Protein AF-A0A068X084-F1 (afdb_monomer_lite)

Structure (mmCIF, N/CA/C/O backbone):
data_AF-A0A068X084-F1
#
_entry.id   AF-A0A068X084-F1
#
loop_
_atom_site.group_PDB
_atom_site.id
_atom_site.type_symbol
_atom_site.label_atom_id
_atom_site.label_alt_id
_atom_site.label_comp_id
_atom_site.label_asym_id
_atom_site.label_entity_id
_atom_site.label_seq_id
_atom_site.pdbx_PDB_ins_code
_atom_site.Cartn_x
_atom_site.Cartn_y
_atom_site.Cartn_z
_atom_site.occupancy
_atom_site.B_iso_or_equiv
_atom_site.auth_seq_id
_atom_site.auth_comp_id
_atom_site.auth_asym_id
_atom_site.auth_atom_id
_atom_site.pdbx_PDB_model_num
ATOM 1 N N . MET A 1 1 ? 50.562 -2.564 -133.715 1.00 38.19 1 MET A N 1
ATOM 2 C CA . MET A 1 1 ? 49.390 -3.194 -134.364 1.00 38.19 1 MET A CA 1
ATOM 3 C C . MET A 1 1 ? 48.604 -2.072 -135.022 1.00 38.19 1 MET A C 1
ATOM 5 O O . MET A 1 1 ? 48.209 -1.183 -134.288 1.00 38.19 1 MET A O 1
ATOM 9 N N . SER A 1 2 ? 48.412 -1.941 -136.331 1.00 36.28 2 SER A N 1
ATOM 10 C CA . SER A 1 2 ? 48.725 -2.703 -137.559 1.00 36.28 2 SER A CA 1
ATOM 11 C C . SER A 1 2 ? 48.500 -1.688 -138.714 1.00 36.28 2 SER A C 1
ATOM 13 O O . SER A 1 2 ? 47.566 -0.904 -138.603 1.00 36.28 2 SER A O 1
ATOM 15 N N . CYS A 1 3 ? 49.433 -1.483 -139.664 1.00 36.81 3 CYS A N 1
ATOM 16 C CA . CYS A 1 3 ? 49.396 -2.022 -141.053 1.00 36.81 3 CYS A CA 1
ATOM 17 C C . CYS A 1 3 ? 48.093 -1.660 -141.810 1.00 36.81 3 CYS A C 1
ATOM 19 O O . CYS A 1 3 ? 47.031 -1.889 -141.255 1.00 36.81 3 CYS A O 1
ATOM 21 N N . PHE A 1 4 ? 48.006 -1.163 -143.049 1.00 33.88 4 PHE A N 1
ATOM 22 C CA . PHE A 1 4 ? 48.823 -1.099 -144.280 1.00 33.88 4 PHE A CA 1
ATOM 23 C C . PHE A 1 4 ? 48.058 -0.077 -145.187 1.00 33.88 4 PHE A C 1
ATOM 25 O O . PHE A 1 4 ? 46.835 -0.050 -145.127 1.00 33.88 4 PHE A O 1
ATOM 32 N N . ASP A 1 5 ? 48.633 0.923 -145.857 1.00 40.88 5 ASP A N 1
ATOM 33 C CA . ASP A 1 5 ? 49.470 0.925 -147.070 1.00 40.88 5 ASP A CA 1
ATOM 34 C C . ASP A 1 5 ? 48.703 0.995 -148.427 1.00 40.88 5 ASP A C 1
ATOM 36 O O . ASP A 1 5 ? 47.779 0.230 -148.687 1.00 40.88 5 ASP A O 1
ATOM 40 N N . ARG A 1 6 ? 49.245 1.865 -149.301 1.00 38.28 6 ARG A N 1
ATOM 41 C CA . ARG A 1 6 ? 49.220 1.957 -150.788 1.00 38.28 6 ARG A CA 1
ATOM 42 C C . ARG A 1 6 ? 48.109 2.659 -151.577 1.00 38.28 6 ARG A C 1
ATOM 44 O O . ARG A 1 6 ? 46.953 2.262 -151.607 1.00 38.28 6 ARG A O 1
ATOM 51 N N . GLY A 1 7 ? 48.592 3.579 -152.423 1.00 34.09 7 GLY A N 1
ATOM 52 C CA . GLY A 1 7 ? 47.943 3.997 -153.666 1.00 34.09 7 GLY A CA 1
ATOM 53 C C . GLY A 1 7 ? 48.608 5.193 -154.367 1.00 34.09 7 GLY A C 1
ATOM 54 O O . GLY A 1 7 ? 47.986 6.237 -154.491 1.00 34.09 7 GLY A O 1
ATOM 55 N N . LYS A 1 8 ? 49.862 5.060 -154.827 1.00 44.22 8 LYS A N 1
ATOM 56 C CA . LYS A 1 8 ? 50.412 5.818 -155.983 1.00 44.22 8 LYS A CA 1
ATOM 57 C C . LYS A 1 8 ? 50.422 4.852 -157.193 1.00 44.22 8 LYS A C 1
ATOM 59 O O . LYS A 1 8 ? 50.529 3.650 -156.940 1.00 44.22 8 LYS A O 1
ATOM 64 N N . PRO A 1 9 ? 50.344 5.306 -158.464 1.00 44.72 9 PRO A N 1
ATOM 65 C CA . PRO A 1 9 ? 51.535 5.809 -159.157 1.00 44.72 9 PRO A CA 1
ATOM 66 C C . PRO A 1 9 ? 51.326 7.014 -160.098 1.00 44.72 9 PRO A C 1
ATOM 68 O O . PRO A 1 9 ? 50.240 7.326 -160.567 1.00 44.72 9 PRO A O 1
ATOM 71 N N . ASN A 1 10 ? 52.473 7.649 -160.331 1.00 46.62 10 ASN A N 1
ATOM 72 C CA . ASN A 1 10 ? 52.864 8.648 -161.328 1.00 46.62 10 ASN A CA 1
ATOM 73 C C . ASN A 1 10 ? 52.519 8.201 -162.780 1.00 46.62 10 ASN A C 1
ATOM 75 O O . ASN A 1 10 ? 52.320 7.003 -162.991 1.00 46.62 10 ASN A O 1
ATOM 79 N N . PRO A 1 11 ? 52.559 9.085 -163.798 1.00 43.47 11 PRO A N 1
ATOM 80 C CA . PRO A 1 11 ? 53.865 9.364 -164.400 1.00 43.47 11 PRO A CA 1
ATOM 81 C C . PRO A 1 11 ? 54.094 10.816 -164.853 1.00 43.47 11 PRO A C 1
ATOM 83 O O . PRO A 1 11 ? 53.187 11.575 -165.180 1.00 43.47 11 PRO A O 1
ATOM 86 N N . GLN A 1 12 ? 55.383 11.138 -164.907 1.00 40.81 12 GLN A N 1
ATOM 87 C CA . GLN A 1 12 ? 55.986 12.287 -165.567 1.00 40.81 12 GLN A CA 1
ATOM 88 C C . GLN A 1 12 ? 55.594 12.355 -167.050 1.00 40.81 12 GLN A C 1
ATOM 90 O O . GLN A 1 12 ? 55.562 11.327 -167.724 1.00 40.81 12 GLN A O 1
ATOM 95 N N . ALA A 1 13 ? 55.439 13.567 -167.581 1.00 40.12 13 ALA A N 1
ATOM 96 C CA . ALA A 1 13 ? 55.644 13.832 -168.999 1.00 40.12 13 ALA A CA 1
ATOM 97 C C . ALA A 1 13 ? 56.289 15.215 -169.174 1.00 40.12 13 ALA A C 1
ATOM 99 O O . ALA A 1 13 ? 55.792 16.236 -168.710 1.00 40.12 13 ALA A O 1
ATOM 100 N N . SER A 1 14 ? 57.456 15.160 -169.797 1.00 36.75 14 SER A N 1
ATOM 101 C CA . SER A 1 14 ? 58.316 16.193 -170.363 1.00 36.75 14 SER A CA 1
ATOM 102 C C . SER A 1 14 ? 57.621 17.289 -171.187 1.00 36.75 14 SER A C 1
ATOM 104 O O . SER A 1 14 ? 56.625 17.027 -171.856 1.00 36.75 14 SER A O 1
ATOM 106 N N . ASN A 1 15 ? 58.258 18.470 -171.194 1.00 49.69 15 ASN A N 1
ATOM 107 C CA . ASN A 1 15 ? 58.098 19.623 -172.100 1.00 49.69 15 ASN A CA 1
ATOM 108 C C . ASN A 1 15 ? 57.760 19.258 -173.561 1.00 49.69 15 ASN A C 1
ATOM 110 O O . ASN A 1 15 ? 58.184 18.210 -174.056 1.00 49.69 15 ASN A O 1
ATOM 114 N N . PRO A 1 16 ? 5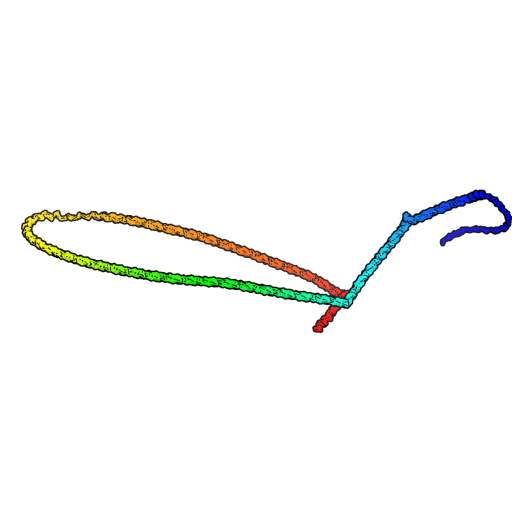7.115 20.184 -174.294 1.00 44.34 16 PRO A N 1
ATOM 115 C CA . PRO A 1 16 ? 57.911 21.017 -175.205 1.00 44.34 16 PRO A CA 1
ATOM 116 C C . PRO A 1 16 ? 57.465 22.492 -175.258 1.00 44.34 16 PRO A C 1
ATOM 118 O O . PRO A 1 16 ? 56.298 22.829 -175.085 1.00 44.34 16 PRO A O 1
ATOM 121 N N . GLU A 1 17 ? 58.420 23.380 -175.522 1.00 52.12 17 GLU A N 1
ATOM 122 C CA . GLU A 1 17 ? 58.191 24.779 -175.901 1.00 52.12 17 GLU A CA 1
ATOM 123 C C . GLU A 1 17 ? 57.446 24.882 -177.252 1.00 52.12 17 GLU A C 1
ATOM 125 O O . GLU A 1 17 ? 57.765 24.128 -178.172 1.00 52.12 17 GLU A O 1
ATOM 130 N N . CYS A 1 18 ? 56.513 25.838 -177.410 1.00 38.16 18 CYS A N 1
ATOM 131 C CA . CYS A 1 18 ? 56.180 26.485 -178.697 1.00 38.16 18 CYS A CA 1
ATOM 132 C C . CYS A 1 18 ? 55.210 27.682 -178.542 1.00 38.16 18 CYS A C 1
ATOM 134 O O . CYS A 1 18 ? 54.364 27.701 -177.654 1.00 38.16 18 CYS A O 1
ATOM 136 N N . ASN A 1 19 ? 55.360 28.672 -179.429 1.00 49.16 19 ASN A N 1
ATOM 137 C CA . ASN A 1 19 ? 54.859 30.057 -179.370 1.00 49.16 19 ASN A CA 1
ATOM 138 C C . ASN A 1 19 ? 53.414 30.319 -179.896 1.00 49.16 19 ASN A C 1
ATOM 140 O O . ASN A 1 19 ? 52.969 29.668 -180.834 1.00 49.16 19 ASN A O 1
ATOM 144 N N . ASP A 1 20 ? 52.787 31.372 -179.332 1.00 52.53 20 ASP A N 1
ATOM 145 C CA . ASP A 1 20 ? 51.865 32.431 -179.845 1.00 52.53 20 ASP A CA 1
ATOM 146 C C . ASP A 1 20 ? 50.553 32.201 -180.688 1.00 52.53 20 ASP A C 1
ATOM 148 O O . ASP A 1 20 ? 50.613 31.943 -181.886 1.00 52.53 20 ASP A O 1
ATOM 152 N N . LYS A 1 21 ? 49.398 32.608 -180.070 1.00 52.62 21 LYS A N 1
ATOM 153 C CA . LYS A 1 21 ? 48.194 33.417 -180.532 1.00 52.62 21 LYS A CA 1
ATOM 154 C C . LYS A 1 21 ? 46.826 32.803 -181.016 1.00 52.62 21 LYS A C 1
ATOM 156 O O . LYS A 1 21 ? 46.801 32.123 -182.033 1.00 52.62 21 LYS A O 1
ATOM 161 N N . LEU A 1 22 ? 45.695 33.248 -180.367 1.00 49.09 22 LEU A N 1
ATOM 162 C CA . LEU A 1 22 ? 44.283 33.631 -180.809 1.00 49.09 22 LEU A CA 1
ATOM 163 C C . LEU A 1 22 ? 43.041 33.091 -179.983 1.00 49.09 22 LEU A C 1
ATOM 165 O O . LEU A 1 22 ? 42.994 31.911 -179.668 1.00 49.09 22 LEU A O 1
ATOM 169 N N . VAL A 1 23 ? 42.001 33.928 -179.674 1.00 53.38 23 VAL A N 1
ATOM 170 C CA . VAL A 1 23 ? 40.766 33.658 -178.826 1.00 53.38 23 VAL A CA 1
ATOM 171 C C . VAL A 1 23 ? 39.452 34.333 -179.371 1.00 53.38 23 VAL A C 1
ATOM 173 O O . VAL A 1 23 ? 39.559 35.367 -180.026 1.00 53.38 23 VAL A O 1
ATOM 176 N N . LYS A 1 24 ? 38.222 33.808 -179.076 1.00 56.81 24 LYS A N 1
ATOM 177 C CA . LYS A 1 24 ? 36.842 34.320 -179.435 1.00 56.81 24 LYS A CA 1
ATOM 178 C C . LYS A 1 24 ? 35.852 34.367 -178.215 1.00 56.81 24 LYS A C 1
ATOM 180 O O . LYS A 1 24 ? 36.036 33.572 -177.303 1.00 56.81 24 LYS A O 1
ATOM 185 N N . VAL A 1 25 ? 34.812 35.241 -178.184 1.00 61.34 25 VAL A N 1
ATOM 186 C CA . VAL A 1 25 ? 33.932 35.570 -177.000 1.00 61.34 25 VAL A CA 1
ATOM 187 C C . VAL A 1 25 ? 32.396 35.360 -177.234 1.00 61.34 25 VAL A C 1
ATOM 189 O O . VAL A 1 25 ? 31.935 35.620 -178.344 1.00 61.34 25 VAL A O 1
ATOM 192 N N . PHE A 1 26 ? 31.626 34.929 -176.197 1.00 65.94 26 PHE A N 1
ATOM 193 C CA . PHE A 1 26 ? 30.153 34.620 -176.124 1.00 65.94 26 PHE A CA 1
ATOM 194 C C . PHE A 1 26 ? 29.301 35.646 -175.290 1.00 65.94 26 PHE A C 1
ATOM 196 O O . PHE A 1 26 ? 29.891 36.502 -174.634 1.00 65.94 26 PHE A O 1
ATOM 203 N N . THR A 1 27 ? 27.943 35.563 -175.268 1.00 71.06 27 THR A N 1
ATOM 204 C CA . THR A 1 27 ? 26.989 36.463 -174.532 1.00 71.06 27 THR A CA 1
ATOM 205 C C . THR A 1 27 ? 26.476 35.916 -173.168 1.00 71.06 27 THR A C 1
ATOM 207 O O . THR A 1 27 ? 26.637 34.742 -172.848 1.00 71.06 27 THR A O 1
ATOM 210 N N . TRP A 1 28 ? 25.866 36.770 -172.322 1.00 66.50 28 TRP A N 1
ATOM 211 C CA . TRP A 1 28 ? 25.578 36.503 -170.889 1.00 66.50 28 TRP A CA 1
ATOM 212 C C . TRP A 1 28 ? 24.418 35.533 -170.586 1.00 66.50 28 TRP A C 1
ATOM 214 O O . TRP A 1 28 ? 24.517 34.715 -169.673 1.00 66.50 28 TRP A O 1
ATOM 224 N N . GLU A 1 29 ? 23.305 35.603 -171.315 1.00 66.75 29 GLU A N 1
ATOM 225 C CA . GLU A 1 29 ? 22.134 34.752 -171.029 1.00 66.75 29 GLU A CA 1
ATOM 226 C C . GLU A 1 29 ? 22.408 33.279 -171.356 1.00 66.75 29 GLU A C 1
ATOM 228 O O . GLU A 1 29 ? 22.017 32.382 -170.600 1.00 66.75 29 GLU A O 1
ATOM 233 N N . GLU A 1 30 ? 23.165 33.044 -172.432 1.00 67.62 30 GLU A N 1
ATOM 234 C CA . GLU A 1 30 ? 23.674 31.724 -172.801 1.00 67.62 30 GLU A CA 1
ATOM 235 C C . GLU A 1 30 ? 24.580 31.164 -171.698 1.00 67.62 30 GLU A C 1
ATOM 237 O O . GLU A 1 30 ? 24.499 29.978 -171.382 1.00 67.62 30 GLU A O 1
ATOM 242 N N . TRP A 1 31 ? 25.359 32.020 -171.027 1.00 73.06 31 TRP A N 1
ATOM 243 C CA . TRP A 1 31 ? 26.184 31.611 -169.894 1.00 73.06 31 TRP A CA 1
ATOM 244 C C . TRP A 1 31 ? 25.344 31.163 -168.694 1.00 73.06 31 TRP A C 1
ATOM 246 O O . TRP A 1 31 ? 25.602 30.089 -168.173 1.00 73.06 31 TRP A O 1
ATOM 256 N N . VAL A 1 32 ? 24.305 31.895 -168.271 1.00 71.38 32 VAL A N 1
ATOM 257 C CA . VAL A 1 32 ? 23.533 31.535 -167.057 1.00 71.38 32 VAL A CA 1
ATOM 258 C C . VAL A 1 32 ? 22.738 30.237 -167.227 1.00 71.38 32 VAL A C 1
ATOM 260 O O . VAL A 1 32 ? 22.692 29.415 -166.307 1.00 71.38 32 VAL A O 1
ATOM 263 N N . GLN A 1 33 ? 22.118 30.011 -168.388 1.00 71.88 33 GLN A N 1
ATOM 264 C CA . GLN A 1 33 ? 21.393 28.758 -168.626 1.00 71.88 33 GLN A CA 1
ATOM 265 C C . GLN A 1 33 ? 22.339 27.564 -168.749 1.00 71.88 33 GLN A C 1
ATOM 267 O O . GLN A 1 33 ? 22.049 26.496 -168.201 1.00 71.88 33 GLN A O 1
ATOM 272 N N . LEU A 1 34 ? 23.475 27.748 -169.429 1.00 68.38 34 LEU A N 1
ATOM 273 C CA . LEU A 1 34 ? 24.514 26.730 -169.496 1.00 68.38 34 LEU A CA 1
ATOM 274 C C . LEU A 1 34 ? 25.073 26.457 -168.094 1.00 68.38 34 LEU A C 1
ATOM 276 O O . LEU A 1 34 ? 25.169 25.300 -167.710 1.00 68.38 34 LEU A O 1
ATOM 280 N N . ASN A 1 35 ? 25.317 27.494 -167.291 1.00 73.06 35 ASN A N 1
ATOM 281 C CA . ASN A 1 35 ? 25.820 27.392 -165.923 1.00 73.06 35 ASN A CA 1
ATOM 282 C C . ASN A 1 35 ? 24.842 26.614 -165.030 1.00 73.06 35 ASN A C 1
ATOM 284 O O . ASN A 1 35 ? 25.222 25.650 -164.376 1.00 73.06 35 ASN A O 1
ATOM 288 N N . ASN A 1 36 ? 23.547 26.929 -165.070 1.00 72.31 36 ASN A N 1
ATOM 289 C CA . ASN A 1 36 ? 22.556 26.211 -164.264 1.00 72.31 36 ASN A CA 1
ATOM 290 C C . ASN A 1 36 ? 22.334 24.758 -164.724 1.00 72.31 36 ASN A C 1
ATOM 292 O O . ASN A 1 36 ? 22.041 23.901 -163.892 1.00 72.31 36 ASN A O 1
ATOM 296 N N . ARG A 1 37 ? 22.493 24.447 -166.020 1.00 71.31 37 ARG A N 1
ATOM 297 C CA . ARG A 1 37 ? 22.450 23.059 -166.522 1.00 71.31 37 ARG A CA 1
ATOM 298 C C . ARG A 1 37 ? 23.722 22.278 -166.200 1.00 71.31 37 ARG A C 1
ATOM 300 O O . ARG A 1 37 ? 23.614 21.120 -165.811 1.00 71.31 37 ARG A O 1
ATOM 307 N N . ILE A 1 38 ? 24.891 22.907 -166.318 1.00 72.38 38 ILE A N 1
ATOM 308 C CA . ILE A 1 38 ? 26.182 22.332 -165.918 1.00 72.38 38 ILE A CA 1
ATOM 309 C C . ILE A 1 38 ? 26.160 22.015 -164.413 1.00 72.38 38 ILE A C 1
ATOM 311 O O . 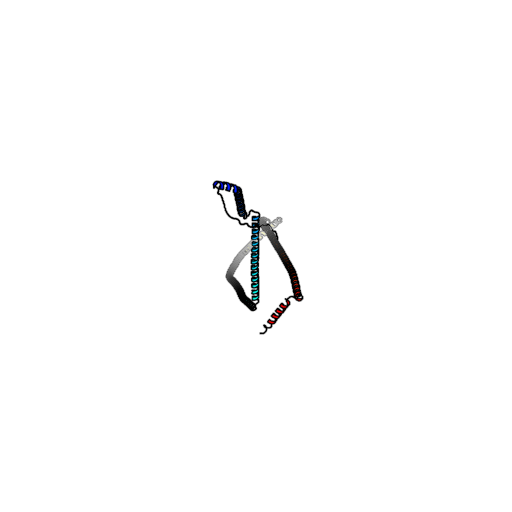ILE A 1 38 ? 26.571 20.928 -164.014 1.00 72.38 38 ILE A O 1
ATOM 315 N N . HIS A 1 39 ? 25.592 22.902 -163.588 1.00 74.50 39 HIS A N 1
ATOM 316 C CA . HIS A 1 39 ? 25.628 22.794 -162.124 1.00 74.50 39 HIS A CA 1
ATOM 317 C C . HIS A 1 39 ? 24.357 22.205 -161.471 1.00 74.50 39 HIS A C 1
ATOM 319 O O . HIS A 1 39 ? 24.239 22.192 -160.245 1.00 74.50 39 HIS A O 1
ATOM 325 N N . ALA A 1 40 ? 23.403 21.651 -162.232 1.00 70.69 40 ALA A N 1
ATOM 326 C CA . ALA A 1 40 ? 22.166 21.080 -161.670 1.00 70.69 40 ALA A CA 1
ATOM 327 C C . ALA A 1 40 ? 22.420 19.918 -160.681 1.00 70.69 40 ALA A C 1
ATOM 329 O O . ALA A 1 40 ? 21.765 19.821 -159.638 1.00 70.69 40 ALA A O 1
ATOM 330 N N . SER A 1 41 ? 23.409 19.067 -160.985 1.00 75.19 41 SER A N 1
ATOM 331 C CA . SER A 1 41 ? 23.887 17.995 -160.097 1.00 75.19 41 SER A CA 1
ATOM 332 C C . SER A 1 41 ? 24.381 18.556 -158.759 1.00 75.19 41 SER A C 1
ATOM 334 O O . SER A 1 41 ? 23.968 18.097 -157.691 1.00 75.19 41 SER A O 1
ATOM 336 N N . GLU A 1 42 ? 25.193 19.613 -158.807 1.00 75.75 42 GLU A N 1
ATOM 337 C CA . GLU A 1 42 ? 25.807 20.228 -157.629 1.00 75.75 42 GLU A CA 1
ATOM 338 C C . GLU A 1 42 ? 24.765 20.880 -156.711 1.00 75.75 42 GLU A C 1
ATOM 340 O O . GLU A 1 42 ? 24.835 20.722 -155.491 1.00 75.75 42 GLU A O 1
ATOM 345 N N . ILE A 1 43 ? 23.736 21.517 -157.278 1.00 78.31 43 ILE A N 1
ATOM 346 C CA . ILE A 1 43 ? 22.623 22.096 -156.508 1.00 78.31 43 ILE A CA 1
ATOM 347 C C . ILE A 1 43 ? 21.832 21.002 -155.771 1.00 78.31 43 ILE A C 1
ATOM 349 O O . ILE A 1 43 ? 21.440 21.182 -154.614 1.00 78.31 43 ILE A O 1
ATOM 353 N N . SER A 1 44 ? 21.601 19.851 -156.412 1.00 75.38 44 SER A N 1
ATOM 354 C CA . SER A 1 44 ? 20.893 18.726 -155.785 1.00 75.38 44 SER A CA 1
ATOM 355 C C . SER A 1 44 ? 21.704 18.083 -154.649 1.00 75.38 44 SER A C 1
ATOM 357 O O . SER A 1 44 ? 21.159 17.809 -153.577 1.00 75.38 44 SER A O 1
ATOM 359 N N . ALA A 1 45 ? 23.022 17.941 -154.832 1.00 79.56 45 ALA A N 1
ATOM 360 C CA . ALA A 1 45 ? 23.938 17.448 -153.809 1.00 79.56 45 ALA A CA 1
ATOM 361 C C . ALA A 1 45 ? 24.035 18.410 -152.611 1.00 79.56 45 ALA A C 1
ATOM 363 O O . ALA A 1 45 ? 24.074 17.960 -151.465 1.00 79.56 45 ALA A O 1
ATOM 364 N N . ALA A 1 46 ? 24.016 19.725 -152.854 1.00 82.62 46 ALA A N 1
ATOM 365 C CA . ALA A 1 46 ? 24.005 20.738 -151.801 1.00 82.62 46 ALA A CA 1
ATOM 366 C C . ALA A 1 46 ? 22.738 20.659 -150.930 1.00 82.62 46 ALA A C 1
ATOM 368 O O . ALA A 1 46 ? 22.838 20.718 -149.706 1.00 82.62 46 ALA A O 1
ATOM 369 N N . LYS A 1 47 ? 21.557 20.444 -151.529 1.00 81.31 47 LYS A N 1
ATOM 370 C CA . LYS A 1 47 ? 20.310 20.237 -150.768 1.00 81.31 47 LYS A CA 1
ATOM 371 C C . LYS A 1 47 ? 20.357 18.979 -149.900 1.00 81.31 47 LYS A C 1
ATOM 373 O O . LYS A 1 47 ? 19.995 19.043 -148.731 1.00 81.31 47 LYS A O 1
ATOM 378 N N . LEU A 1 48 ? 20.856 17.861 -150.435 1.00 82.56 48 LEU A N 1
ATOM 379 C CA . LEU A 1 48 ? 20.980 16.622 -149.661 1.00 82.56 48 LEU A CA 1
ATOM 380 C C . LEU A 1 48 ? 21.934 16.788 -148.465 1.00 82.56 48 LEU A C 1
ATOM 382 O O . LEU A 1 48 ? 21.632 16.290 -147.384 1.00 82.56 48 LEU A O 1
ATOM 386 N N . ARG A 1 49 ? 23.045 17.523 -148.639 1.00 82.31 49 ARG A N 1
ATOM 387 C CA . ARG A 1 49 ? 23.974 17.856 -147.543 1.00 82.31 49 ARG A CA 1
ATOM 388 C C . ARG A 1 49 ? 23.293 18.676 -146.447 1.00 82.31 49 ARG A C 1
ATOM 390 O O . ARG A 1 49 ? 23.380 18.308 -145.278 1.00 82.31 49 ARG A O 1
ATOM 397 N N . MET A 1 50 ? 22.555 19.718 -146.829 1.00 84.19 50 MET A N 1
ATOM 398 C CA . MET A 1 50 ? 21.781 20.536 -145.887 1.00 84.19 50 MET A CA 1
ATOM 399 C C . MET A 1 50 ? 20.760 19.701 -145.103 1.00 84.19 50 MET A C 1
ATOM 401 O O . MET A 1 50 ? 20.656 19.844 -143.886 1.00 84.19 50 MET A O 1
ATOM 405 N N . ASP A 1 51 ? 20.066 18.766 -145.758 1.00 83.12 51 ASP A N 1
ATOM 406 C CA . ASP A 1 51 ? 19.123 17.866 -145.085 1.00 83.12 51 ASP A CA 1
ATOM 407 C C . ASP A 1 51 ? 19.822 16.877 -144.137 1.00 83.12 51 ASP A C 1
ATOM 409 O O . ASP A 1 51 ? 19.304 16.587 -143.053 1.00 83.12 51 ASP A O 1
ATOM 413 N N . THR A 1 52 ? 20.998 16.352 -144.502 1.00 84.56 52 THR A N 1
ATOM 414 C CA . THR A 1 52 ? 21.780 15.481 -143.609 1.00 84.56 52 THR A CA 1
ATOM 415 C C . THR A 1 52 ? 22.290 16.231 -142.384 1.00 84.56 52 THR A C 1
ATOM 417 O O . THR A 1 52 ? 22.122 15.741 -141.269 1.00 84.56 52 THR A O 1
ATOM 420 N N . GLU A 1 53 ? 22.814 17.445 -142.564 1.00 86.88 53 GLU A N 1
ATOM 421 C CA . GLU A 1 53 ? 23.280 18.299 -141.469 1.00 86.88 53 GLU A CA 1
ATOM 422 C C . GLU A 1 53 ? 22.119 18.700 -140.552 1.00 86.88 53 GLU A C 1
ATOM 424 O O . GLU A 1 53 ? 22.234 18.638 -139.328 1.00 86.88 53 GLU A O 1
ATOM 429 N N . ALA A 1 54 ? 20.953 19.034 -141.114 1.00 85.94 54 ALA A N 1
ATOM 430 C CA . ALA A 1 54 ? 19.751 19.311 -140.334 1.00 85.94 54 ALA A CA 1
ATOM 431 C C . ALA A 1 54 ? 19.323 18.096 -139.488 1.00 85.94 54 ALA A C 1
ATOM 433 O O . ALA A 1 54 ? 18.993 18.251 -138.309 1.00 85.94 54 ALA A O 1
ATOM 434 N N . ARG A 1 55 ? 19.374 16.876 -140.044 1.00 86.25 55 ARG A N 1
ATOM 435 C CA . ARG A 1 55 ? 19.063 15.636 -139.307 1.00 86.25 55 ARG A CA 1
ATOM 436 C C . ARG A 1 55 ? 20.074 15.341 -138.202 1.00 86.25 55 ARG A C 1
ATOM 438 O O . ARG A 1 55 ? 19.664 14.955 -137.107 1.00 86.25 55 ARG A O 1
ATOM 445 N N . GLU A 1 56 ? 21.367 15.525 -138.454 1.00 86.88 56 GLU A N 1
ATOM 446 C CA . GLU A 1 56 ? 22.410 15.357 -137.434 1.00 86.88 56 GLU A CA 1
ATOM 447 C C . GLU A 1 56 ? 22.270 16.385 -136.311 1.00 86.88 56 GLU A C 1
ATOM 449 O O . GLU A 1 56 ? 22.319 16.019 -135.138 1.00 86.88 56 GLU A O 1
ATOM 454 N N . ASN A 1 57 ? 21.971 17.640 -136.646 1.00 88.75 57 ASN A N 1
ATOM 455 C CA . ASN A 1 57 ? 21.698 18.688 -135.666 1.00 88.75 57 ASN A CA 1
ATOM 456 C C . ASN A 1 57 ? 20.487 18.350 -134.786 1.00 88.75 57 ASN A C 1
ATOM 458 O O . ASN A 1 57 ? 20.548 18.506 -133.566 1.00 88.75 57 ASN A O 1
ATOM 462 N N . VAL A 1 58 ? 19.398 17.837 -135.368 1.00 87.94 58 VAL A N 1
ATOM 463 C CA . VAL A 1 58 ? 18.228 17.377 -134.598 1.00 87.94 58 VAL A CA 1
ATOM 464 C C . VAL A 1 58 ? 18.576 16.168 -133.724 1.00 87.94 58 VAL A C 1
ATOM 466 O O . VAL A 1 58 ? 18.153 16.117 -132.567 1.00 87.94 58 VAL A O 1
ATOM 469 N N . ARG A 1 59 ? 19.374 15.214 -134.223 1.00 88.00 59 ARG A N 1
ATOM 470 C CA . ARG A 1 59 ? 19.849 14.062 -133.438 1.00 88.00 59 ARG A CA 1
ATOM 471 C C . ARG A 1 59 ? 20.716 14.505 -132.257 1.00 88.00 59 ARG A C 1
ATOM 473 O O . ARG A 1 59 ? 20.488 14.019 -131.153 1.00 88.00 59 ARG A O 1
ATOM 480 N N . ASN A 1 60 ? 21.651 15.431 -132.463 1.00 88.38 60 ASN A N 1
ATOM 481 C CA . ASN A 1 60 ? 22.532 15.949 -131.413 1.00 88.38 60 ASN A CA 1
ATOM 482 C C . ASN A 1 60 ? 21.738 16.712 -130.349 1.00 88.38 60 ASN A C 1
ATOM 484 O O . ASN A 1 60 ? 21.872 16.409 -129.166 1.00 88.38 60 ASN A O 1
ATOM 488 N N . ARG A 1 61 ? 20.817 17.595 -130.762 1.00 87.00 61 ARG A N 1
ATOM 489 C CA . ARG A 1 61 ? 19.889 18.270 -129.837 1.00 87.00 61 ARG A CA 1
ATOM 490 C C . ARG A 1 61 ? 19.062 17.266 -129.041 1.00 87.00 61 ARG A C 1
ATOM 492 O O . ARG A 1 61 ? 18.921 17.394 -127.832 1.00 87.00 61 ARG A O 1
ATOM 499 N N . SER A 1 62 ? 18.548 16.231 -129.706 1.00 85.56 62 SER A N 1
ATOM 500 C CA . SER A 1 62 ? 17.785 15.176 -129.035 1.00 85.56 62 SER A CA 1
ATOM 501 C C . SER A 1 62 ? 18.651 14.406 -128.036 1.00 85.56 62 SER A C 1
ATOM 503 O O . SER A 1 62 ? 18.162 14.079 -126.958 1.00 85.56 62 SER A O 1
ATOM 505 N N . PHE A 1 63 ? 19.920 14.128 -128.364 1.00 86.69 63 PHE A N 1
ATOM 506 C CA . PHE A 1 63 ? 20.890 13.473 -127.481 1.00 86.69 63 PHE A CA 1
ATOM 507 C C . PHE A 1 63 ? 21.211 14.287 -126.235 1.00 86.69 63 PHE A C 1
ATOM 509 O O . PHE A 1 63 ? 21.146 13.750 -125.133 1.00 86.69 63 PHE A O 1
ATOM 516 N N . GLU A 1 64 ? 21.490 15.576 -126.390 1.00 85.19 64 GLU A N 1
ATOM 517 C CA . GLU A 1 64 ? 21.735 16.477 -125.263 1.00 85.19 64 GLU A CA 1
ATOM 518 C C . GLU A 1 64 ? 20.530 16.547 -124.326 1.00 85.19 64 GLU A C 1
ATOM 520 O O . GLU A 1 64 ? 20.698 16.451 -123.114 1.00 85.19 64 GLU A O 1
ATOM 525 N N . ILE A 1 65 ? 19.314 16.604 -124.882 1.00 84.00 65 ILE A N 1
ATOM 526 C CA . ILE A 1 65 ? 18.084 16.614 -124.085 1.00 84.00 65 ILE A CA 1
ATOM 527 C C . ILE A 1 65 ? 17.946 15.321 -123.266 1.00 84.00 65 ILE A C 1
ATOM 529 O O . ILE A 1 65 ? 17.646 15.403 -122.077 1.00 84.00 65 ILE A O 1
ATOM 533 N N . HIS A 1 66 ? 18.160 14.133 -123.855 1.00 80.94 66 HIS A N 1
ATOM 534 C CA . HIS A 1 66 ? 17.893 12.864 -123.156 1.00 80.94 66 HIS A CA 1
ATOM 535 C C . HIS A 1 66 ? 19.073 12.277 -122.369 1.00 80.94 66 HIS A C 1
ATOM 537 O O . HIS A 1 66 ? 18.862 11.371 -121.560 1.00 80.94 66 HIS A O 1
ATOM 543 N N . LYS A 1 67 ? 20.309 12.753 -122.567 1.00 80.94 67 LYS A N 1
ATOM 544 C CA . LYS A 1 67 ? 21.509 12.254 -121.864 1.00 80.94 67 LYS A CA 1
ATOM 545 C C . LYS A 1 67 ? 21.389 12.364 -120.341 1.00 80.94 67 LYS A C 1
ATOM 547 O O . LYS A 1 67 ? 21.897 11.495 -119.622 1.00 80.94 67 LYS A O 1
ATOM 552 N N . ASP A 1 68 ? 20.691 13.396 -119.880 1.00 77.56 68 ASP A N 1
ATOM 553 C CA . ASP A 1 68 ? 20.496 13.696 -118.461 1.00 77.56 68 ASP A CA 1
ATOM 554 C C . ASP A 1 68 ? 19.114 13.258 -117.947 1.00 77.56 68 ASP A C 1
ATOM 556 O O . ASP A 1 68 ? 18.771 13.470 -116.783 1.00 77.56 68 ASP A O 1
ATOM 560 N N . TRP A 1 69 ? 18.318 12.575 -118.778 1.00 83.25 69 TRP A N 1
ATOM 561 C CA . TRP A 1 69 ? 17.050 12.005 -118.337 1.00 83.25 69 TRP A CA 1
ATOM 562 C C . TRP A 1 69 ? 17.279 10.816 -117.410 1.00 83.25 69 TRP A C 1
ATOM 564 O O . TRP A 1 69 ? 17.782 9.755 -117.794 1.00 83.25 69 TRP A O 1
ATOM 574 N N . THR A 1 70 ? 16.808 10.971 -116.180 1.00 77.06 70 THR A N 1
ATOM 575 C CA . THR A 1 70 ? 16.867 9.963 -115.117 1.00 77.06 70 THR A CA 1
ATOM 576 C C . THR A 1 70 ? 15.987 8.743 -115.390 1.00 77.06 70 THR A C 1
ATOM 578 O O . THR A 1 70 ? 16.290 7.662 -114.891 1.00 77.06 70 THR A O 1
ATOM 581 N N . ASN A 1 71 ? 14.961 8.883 -116.237 1.00 81.88 71 ASN A N 1
ATOM 582 C CA . ASN A 1 71 ? 14.031 7.810 -116.613 1.00 81.88 71 ASN A CA 1
ATOM 583 C C . ASN A 1 71 ? 14.564 6.877 -117.721 1.00 81.88 71 ASN A C 1
ATOM 585 O O . ASN A 1 71 ? 13.859 5.971 -118.159 1.00 81.88 71 ASN A O 1
ATOM 589 N N . THR A 1 72 ? 15.802 7.071 -118.183 1.00 82.62 72 THR A N 1
ATOM 590 C CA . THR A 1 72 ? 16.483 6.138 -119.095 1.00 82.62 72 THR A CA 1
ATOM 591 C C . THR A 1 72 ? 17.224 5.051 -118.310 1.00 82.62 72 THR A C 1
ATOM 593 O O . THR A 1 72 ? 17.604 5.252 -117.158 1.00 82.62 72 THR A O 1
ATOM 596 N N . ILE A 1 73 ? 17.503 3.896 -118.928 1.00 83.44 73 ILE A N 1
ATOM 597 C CA . ILE A 1 73 ? 18.258 2.800 -118.281 1.00 83.44 73 ILE A CA 1
ATOM 598 C C . ILE A 1 73 ? 19.635 3.287 -117.784 1.00 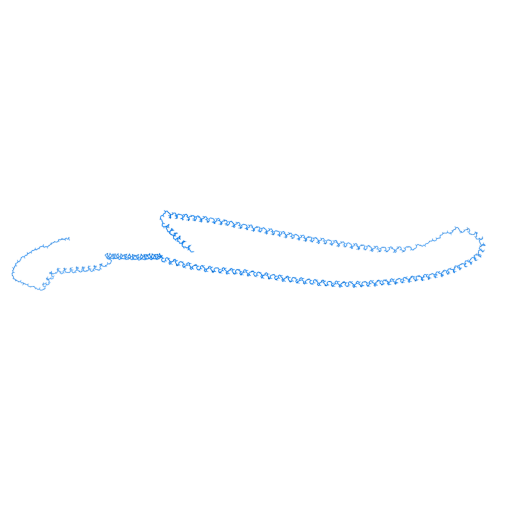83.44 73 ILE A C 1
ATOM 600 O O . ILE A 1 73 ? 20.078 2.920 -116.693 1.00 83.44 73 ILE A O 1
ATOM 604 N N . LEU A 1 74 ? 20.300 4.154 -118.558 1.00 85.12 74 LEU A N 1
ATOM 605 C CA . LEU A 1 74 ? 21.584 4.754 -118.186 1.00 85.12 74 LEU A CA 1
ATOM 606 C C . LEU A 1 74 ? 21.440 5.754 -117.030 1.00 85.12 74 LEU A C 1
ATOM 608 O O . LEU A 1 74 ? 22.245 5.711 -116.098 1.00 85.12 74 LEU A O 1
ATOM 612 N N . GLY A 1 75 ? 20.410 6.607 -117.053 1.00 86.19 75 GLY A N 1
ATOM 613 C CA . GLY A 1 75 ? 20.102 7.543 -115.968 1.00 86.19 75 GLY A CA 1
ATOM 614 C C . GLY A 1 75 ? 19.795 6.830 -114.649 1.00 86.19 75 GLY A C 1
ATOM 615 O O . GLY A 1 75 ? 20.386 7.153 -113.619 1.00 86.19 75 GLY A O 1
ATOM 616 N N . ALA A 1 76 ? 18.972 5.779 -114.690 1.00 86.06 76 ALA A N 1
ATOM 617 C CA . ALA A 1 76 ? 18.657 4.950 -113.529 1.00 86.06 76 ALA A CA 1
ATOM 618 C C . ALA A 1 76 ? 19.900 4.244 -112.959 1.00 86.06 76 ALA A C 1
ATOM 620 O O . ALA A 1 76 ? 20.059 4.158 -111.741 1.00 86.06 76 ALA A O 1
ATOM 621 N N . ARG A 1 77 ? 20.817 3.766 -113.815 1.00 87.56 77 ARG A N 1
ATOM 622 C CA . ARG A 1 77 ? 22.088 3.169 -113.368 1.00 87.56 77 ARG A CA 1
ATOM 623 C C . ARG A 1 77 ? 23.008 4.202 -112.713 1.00 87.56 77 ARG A C 1
ATOM 625 O O . ARG A 1 77 ? 23.566 3.899 -111.663 1.00 87.56 77 ARG A O 1
ATOM 632 N N . LYS A 1 78 ? 23.144 5.403 -113.292 1.00 88.06 78 LYS A N 1
ATOM 633 C CA . LYS A 1 78 ? 23.912 6.509 -112.688 1.00 88.06 78 LYS A CA 1
ATOM 634 C C . LYS A 1 78 ? 23.340 6.902 -111.325 1.00 88.06 78 LYS A C 1
ATOM 636 O O . LYS A 1 78 ? 24.098 6.997 -110.367 1.00 88.06 78 LYS A O 1
ATOM 641 N N . LYS A 1 79 ? 22.013 7.037 -111.220 1.00 88.25 79 LYS A N 1
ATOM 642 C CA . LYS A 1 79 ? 21.322 7.335 -109.957 1.00 88.25 79 LYS A CA 1
ATOM 643 C C . LYS A 1 79 ? 21.582 6.259 -108.897 1.00 88.25 79 LYS A C 1
ATOM 645 O O . LYS A 1 79 ? 22.004 6.596 -107.802 1.00 88.25 79 LYS A O 1
ATOM 650 N N . LYS A 1 80 ? 21.449 4.971 -109.241 1.00 89.31 80 LYS A N 1
ATOM 651 C CA . LYS A 1 80 ? 21.756 3.857 -108.320 1.00 89.31 80 LYS A CA 1
ATOM 652 C C . LYS A 1 80 ? 23.217 3.829 -107.862 1.00 89.31 80 LYS A C 1
ATOM 654 O O . LYS A 1 80 ? 23.483 3.440 -106.730 1.00 89.31 80 LYS A O 1
ATOM 659 N N . LEU A 1 81 ? 24.166 4.186 -108.733 1.00 91.19 81 LEU A N 1
ATOM 660 C CA . LEU A 1 81 ? 25.580 4.287 -108.353 1.00 91.19 81 LEU A CA 1
ATOM 661 C C . LEU A 1 81 ? 25.805 5.450 -107.386 1.00 91.19 81 LEU A C 1
ATOM 663 O O . LEU A 1 81 ? 26.415 5.236 -106.346 1.00 91.19 81 LEU A O 1
ATOM 667 N N . HIS A 1 82 ? 25.235 6.621 -107.672 1.00 89.69 82 HIS A N 1
ATOM 668 C CA . HIS A 1 82 ? 25.315 7.782 -106.788 1.00 89.69 82 HIS A CA 1
ATOM 669 C C . HIS A 1 82 ? 24.680 7.507 -105.417 1.00 89.69 82 HIS A C 1
ATOM 671 O O . HIS A 1 82 ? 25.309 7.733 -104.394 1.00 89.69 82 HIS A O 1
ATOM 677 N N . GLU A 1 83 ? 23.475 6.931 -105.379 1.00 92.06 83 GLU A N 1
ATOM 678 C CA . GLU A 1 83 ? 22.801 6.535 -104.132 1.00 92.06 83 GLU A CA 1
ATOM 679 C C . GLU A 1 83 ? 23.617 5.500 -103.345 1.00 92.06 83 GLU A C 1
ATOM 681 O O . GLU A 1 83 ? 23.657 5.534 -102.116 1.00 92.06 83 GLU A O 1
ATOM 686 N N . ARG A 1 84 ? 24.293 4.572 -104.039 1.00 92.69 84 ARG A N 1
ATOM 687 C CA . ARG A 1 84 ? 25.191 3.606 -103.397 1.00 92.69 84 ARG A CA 1
ATOM 688 C C . ARG A 1 84 ? 26.427 4.290 -102.818 1.00 92.69 84 ARG A C 1
ATOM 690 O O . ARG A 1 84 ? 26.813 3.943 -101.709 1.00 92.69 84 ARG A O 1
ATOM 697 N N . GLU A 1 85 ? 27.039 5.221 -103.540 1.00 94.25 85 GLU A N 1
ATOM 698 C CA . GLU A 1 85 ? 28.182 6.002 -103.055 1.00 94.25 85 GLU A CA 1
ATOM 699 C C . GLU A 1 85 ? 27.798 6.873 -101.857 1.00 94.25 85 GLU A C 1
ATOM 701 O O . GLU A 1 85 ? 28.512 6.879 -100.860 1.00 94.25 85 GLU A O 1
ATOM 706 N N . GLU A 1 86 ? 26.651 7.552 -101.904 1.00 93.44 86 GLU A N 1
ATOM 707 C CA . GLU A 1 86 ? 26.125 8.321 -100.773 1.00 93.44 86 GLU A CA 1
ATOM 708 C C . GLU A 1 86 ? 25.835 7.435 -99.564 1.00 93.44 86 GLU A C 1
ATOM 710 O O . GLU A 1 86 ? 26.142 7.819 -98.438 1.00 93.44 86 GLU A O 1
ATOM 715 N N . ARG A 1 87 ? 25.275 6.238 -99.777 1.00 93.31 87 ARG A N 1
ATOM 716 C CA . ARG A 1 87 ? 25.049 5.281 -98.691 1.00 93.31 87 ARG A CA 1
ATOM 717 C C . ARG A 1 87 ? 26.366 4.815 -98.075 1.00 93.31 87 ARG A C 1
ATOM 719 O O . ARG A 1 87 ? 26.474 4.809 -96.859 1.00 93.31 87 ARG A O 1
ATOM 726 N N . LEU A 1 88 ? 27.363 4.473 -98.893 1.00 93.81 88 LEU A N 1
ATOM 727 C CA . LEU A 1 88 ? 28.679 4.056 -98.400 1.00 93.81 88 LEU A CA 1
ATOM 728 C C . LEU A 1 88 ? 29.382 5.178 -97.627 1.00 93.81 88 LEU A C 1
ATOM 730 O O . LEU A 1 88 ? 29.919 4.915 -96.559 1.00 93.81 88 LEU A O 1
ATOM 734 N N . LYS A 1 89 ? 29.315 6.427 -98.105 1.00 93.75 89 LYS A N 1
ATOM 735 C CA . LYS A 1 89 ? 29.856 7.588 -97.379 1.00 93.75 89 LYS A CA 1
ATOM 736 C C . LYS A 1 89 ? 29.182 7.774 -96.020 1.00 93.75 89 LYS A C 1
ATOM 738 O O . LYS A 1 89 ? 29.877 7.947 -95.029 1.00 93.75 89 LYS A O 1
ATOM 743 N N . LYS A 1 90 ? 27.850 7.669 -95.956 1.00 93.69 90 LYS A N 1
ATOM 744 C CA . LYS A 1 90 ? 27.106 7.741 -94.687 1.00 93.69 90 LYS A CA 1
ATOM 745 C C . LYS A 1 90 ? 27.471 6.598 -93.738 1.00 93.69 90 LYS A C 1
ATOM 747 O O . LYS A 1 90 ? 27.713 6.845 -92.565 1.00 93.69 90 LYS A O 1
ATOM 752 N N . GLU A 1 91 ? 27.570 5.368 -94.243 1.00 93.19 91 GLU A N 1
ATOM 753 C CA . GLU A 1 91 ? 27.998 4.208 -93.446 1.00 93.19 91 GLU A CA 1
ATOM 754 C C . GLU A 1 91 ? 29.431 4.384 -92.901 1.00 93.19 91 GLU A C 1
ATOM 756 O O . GLU A 1 91 ? 29.717 3.989 -91.771 1.00 93.19 91 GLU A O 1
ATOM 761 N N . GLU A 1 92 ? 30.342 4.982 -93.672 1.00 94.31 92 GLU A N 1
ATOM 762 C CA . GLU A 1 92 ? 31.703 5.300 -93.217 1.00 94.31 92 GLU A CA 1
ATOM 763 C C . GLU A 1 92 ? 31.721 6.428 -92.176 1.00 94.31 92 GLU A C 1
ATOM 765 O O . GLU A 1 92 ? 32.401 6.300 -91.158 1.00 94.31 92 GLU A O 1
ATOM 770 N N . GLU A 1 93 ? 30.946 7.497 -92.375 1.00 94.12 93 GLU A N 1
ATOM 771 C CA . GLU A 1 93 ? 30.789 8.588 -91.404 1.00 94.12 93 GLU A CA 1
ATOM 772 C C . GLU A 1 93 ? 30.220 8.087 -90.068 1.00 94.12 93 GLU A C 1
ATOM 774 O O . GLU A 1 93 ? 30.726 8.455 -89.006 1.00 94.12 93 GLU A O 1
ATOM 779 N N . GLU A 1 94 ? 29.223 7.197 -90.104 1.00 92.88 94 GLU A N 1
ATOM 780 C CA . GLU A 1 94 ? 28.656 6.556 -88.913 1.00 92.88 94 GLU A CA 1
ATOM 781 C C . GLU A 1 94 ? 29.693 5.692 -88.185 1.00 92.88 94 GLU A C 1
ATOM 783 O O . GLU A 1 94 ? 29.820 5.783 -86.963 1.00 92.88 94 GLU A O 1
ATOM 788 N N . ARG A 1 95 ? 30.492 4.898 -88.913 1.00 94.69 95 ARG A N 1
ATOM 789 C CA . ARG A 1 95 ? 31.580 4.108 -88.305 1.00 94.69 95 ARG A CA 1
ATOM 790 C C . ARG A 1 95 ? 32.622 4.998 -87.637 1.00 94.69 95 ARG A C 1
ATOM 792 O O . ARG A 1 95 ? 33.004 4.733 -86.501 1.00 94.69 95 ARG A O 1
ATOM 799 N N . VAL A 1 96 ? 33.032 6.078 -88.301 1.00 95.44 96 VAL A N 1
ATOM 800 C CA . VAL A 1 96 ? 33.983 7.045 -87.735 1.00 95.44 96 VAL A CA 1
ATOM 801 C C . VAL A 1 96 ? 33.400 7.727 -86.493 1.00 95.44 96 VAL A C 1
ATOM 803 O O . VAL A 1 96 ? 34.116 7.920 -85.511 1.00 95.44 96 VAL A O 1
ATOM 806 N N . ALA A 1 97 ? 32.107 8.066 -86.490 1.00 94.56 97 ALA A N 1
ATOM 807 C CA . ALA A 1 97 ? 31.444 8.639 -85.321 1.00 94.56 97 ALA A CA 1
ATOM 808 C C . ALA A 1 97 ? 31.451 7.671 -84.126 1.00 94.56 97 ALA A C 1
ATOM 810 O O . ALA A 1 97 ? 31.816 8.078 -83.020 1.00 94.56 97 ALA A O 1
ATOM 811 N N . VAL A 1 98 ? 31.138 6.390 -84.355 1.00 95.06 98 VAL A N 1
ATOM 812 C CA . VAL A 1 98 ? 31.187 5.341 -83.321 1.00 95.06 98 VAL A CA 1
ATOM 813 C C . VAL A 1 98 ? 32.606 5.166 -82.776 1.00 95.06 98 VAL A C 1
ATOM 815 O O . VAL A 1 98 ? 32.792 5.135 -81.559 1.00 95.06 98 VAL A O 1
ATOM 818 N N . ASP A 1 99 ? 33.620 5.129 -83.643 1.00 95.75 99 ASP A N 1
ATOM 819 C CA . ASP A 1 99 ? 35.021 5.018 -83.220 1.00 95.75 99 ASP A CA 1
ATOM 820 C C . ASP A 1 99 ? 35.458 6.223 -82.366 1.00 95.75 99 ASP A C 1
ATOM 822 O O . ASP A 1 99 ? 36.162 6.067 -81.362 1.00 95.75 99 ASP A O 1
ATOM 826 N N . LEU A 1 100 ? 35.005 7.434 -82.711 1.00 95.94 100 LEU A N 1
ATOM 827 C CA . LEU A 1 100 ? 35.271 8.648 -81.934 1.00 95.94 100 LEU A CA 1
ATOM 828 C C . LEU A 1 100 ? 34.574 8.638 -80.566 1.00 95.94 100 LEU A C 1
ATOM 830 O O . LEU A 1 100 ? 35.160 9.095 -79.579 1.00 95.94 100 LEU A O 1
ATOM 834 N N . GLU A 1 101 ? 33.336 8.155 -80.479 1.00 95.06 101 GLU A N 1
ATOM 835 C CA . GLU A 1 101 ? 32.619 8.015 -79.207 1.00 95.06 101 GLU A CA 1
ATOM 836 C C . GLU A 1 101 ? 33.269 6.964 -78.311 1.00 95.06 101 GLU A C 1
ATOM 838 O O . GLU A 1 101 ? 33.567 7.248 -77.146 1.00 95.06 101 GLU A O 1
ATOM 843 N N . TRP A 1 102 ? 33.607 5.807 -78.876 1.00 95.81 102 TRP A N 1
ATOM 844 C CA . TRP A 1 102 ? 34.322 4.754 -78.169 1.00 95.81 102 TRP A CA 1
ATOM 845 C C . TRP A 1 102 ? 35.677 5.244 -77.645 1.00 95.81 102 TRP A C 1
ATOM 847 O O . TRP A 1 102 ? 36.017 5.032 -76.478 1.00 95.81 102 TRP A O 1
ATOM 857 N N . ALA A 1 103 ? 36.430 5.993 -78.458 1.00 96.19 103 ALA A N 1
ATOM 858 C CA . ALA A 1 103 ? 37.688 6.602 -78.035 1.00 96.19 103 ALA A CA 1
ATOM 859 C C . ALA A 1 103 ? 37.498 7.589 -76.866 1.00 96.19 103 ALA A C 1
ATOM 861 O O . ALA A 1 103 ? 38.303 7.607 -75.928 1.00 96.19 103 ALA A O 1
ATOM 862 N N . LYS A 1 104 ? 36.419 8.386 -76.871 1.00 96.81 104 LYS A N 1
ATOM 863 C CA . LYS A 1 104 ? 36.083 9.295 -75.760 1.00 96.81 104 LYS A CA 1
ATOM 864 C C . LYS A 1 104 ? 35.736 8.530 -74.483 1.00 96.81 104 LYS A C 1
ATOM 866 O O . LYS A 1 104 ? 36.182 8.929 -73.406 1.00 96.81 104 LYS A O 1
ATOM 871 N N . GLU A 1 105 ? 34.955 7.458 -74.568 1.00 96.31 105 GLU A N 1
ATOM 872 C CA . GLU A 1 105 ? 34.607 6.633 -73.404 1.00 96.31 105 GLU A CA 1
ATOM 873 C C . GLU A 1 105 ? 35.832 5.937 -72.814 1.00 96.31 105 GLU A C 1
ATOM 875 O O . GLU A 1 105 ? 36.075 6.036 -71.607 1.00 96.31 105 GLU A O 1
ATOM 880 N N . GLN A 1 106 ? 36.681 5.352 -73.660 1.00 96.69 106 GLN A N 1
ATOM 881 C CA . GLN A 1 106 ? 37.941 4.763 -73.215 1.00 96.69 106 GLN A CA 1
ATOM 882 C C . GLN A 1 106 ? 38.858 5.792 -72.545 1.00 96.69 106 GLN A C 1
ATOM 884 O O . GLN A 1 106 ? 39.475 5.494 -71.518 1.00 96.69 106 GLN A O 1
ATOM 889 N N . ALA A 1 107 ? 38.928 7.019 -73.069 1.00 96.75 107 ALA A N 1
ATOM 890 C CA . ALA A 1 107 ? 39.687 8.098 -72.446 1.00 96.75 107 ALA A CA 1
ATOM 891 C C . ALA A 1 107 ? 39.119 8.488 -71.068 1.00 96.75 107 ALA A C 1
ATOM 893 O O . ALA A 1 107 ? 39.887 8.653 -70.115 1.00 96.75 107 ALA A O 1
ATOM 894 N N . LYS A 1 108 ? 37.787 8.579 -70.924 1.00 97.00 108 LYS A N 1
ATOM 895 C CA . LYS A 1 108 ? 37.125 8.846 -69.633 1.00 97.00 108 LYS A CA 1
ATOM 896 C C . LYS A 1 108 ? 37.404 7.741 -68.620 1.00 97.00 108 LYS A C 1
ATOM 898 O O . LYS A 1 108 ? 37.729 8.032 -67.471 1.00 97.00 108 LYS A O 1
ATOM 903 N N . ASP A 1 109 ? 37.313 6.483 -69.027 1.00 97.06 109 ASP A N 1
ATOM 904 C CA . ASP A 1 109 ? 37.552 5.355 -68.130 1.00 97.06 109 ASP A CA 1
ATOM 905 C C . ASP A 1 109 ? 39.022 5.225 -67.747 1.00 97.06 109 ASP A C 1
ATOM 907 O O . ASP A 1 109 ? 39.340 4.952 -66.586 1.00 97.06 109 ASP A O 1
ATOM 911 N N . ARG A 1 110 ? 39.934 5.511 -68.681 1.00 96.56 110 ARG A N 1
ATOM 912 C CA . ARG A 1 110 ? 41.355 5.660 -68.370 1.00 96.56 110 ARG A CA 1
ATOM 913 C C . ARG A 1 110 ? 41.569 6.763 -67.335 1.00 96.56 110 ARG A C 1
ATOM 915 O O . ARG A 1 110 ? 42.281 6.529 -66.361 1.00 96.56 110 ARG A O 1
ATOM 922 N N . LEU A 1 111 ? 40.934 7.925 -67.494 1.00 97.81 111 LEU A N 1
ATOM 923 C CA . LEU A 1 111 ? 41.035 9.024 -66.533 1.00 97.81 111 LEU A CA 1
ATOM 924 C C . LEU A 1 111 ? 40.495 8.627 -65.152 1.00 97.81 111 LEU A C 1
ATOM 926 O O . LEU A 1 111 ? 41.187 8.834 -64.162 1.00 97.81 111 LEU A O 1
ATOM 930 N N . LYS A 1 112 ? 39.318 7.991 -65.069 1.00 97.31 112 LYS A N 1
ATOM 931 C CA . LYS A 1 112 ? 38.754 7.496 -63.798 1.00 97.31 112 LYS A CA 1
ATOM 932 C C . LYS A 1 112 ? 39.707 6.531 -63.097 1.00 97.31 112 LYS A C 1
ATOM 934 O O . LYS A 1 112 ? 39.976 6.691 -61.908 1.00 97.31 112 LYS A O 1
ATOM 939 N N . LYS A 1 113 ? 40.256 5.557 -63.831 1.00 97.56 113 LYS A N 1
ATOM 940 C CA . LYS A 1 113 ? 41.229 4.595 -63.292 1.00 97.56 113 LYS A CA 1
ATOM 941 C C . LYS A 1 113 ? 42.489 5.300 -62.788 1.00 97.56 113 LYS A C 1
ATOM 943 O O . LYS A 1 113 ? 42.962 4.982 -61.700 1.00 97.56 113 LYS A O 1
ATOM 948 N N . LEU A 1 114 ? 42.994 6.289 -63.530 1.00 97.00 114 LEU A N 1
ATOM 949 C CA . LEU A 1 114 ? 44.131 7.110 -63.106 1.00 97.00 114 LEU A CA 1
ATOM 950 C C . LEU A 1 114 ? 43.811 7.943 -61.857 1.00 97.00 114 LEU A C 1
ATOM 952 O O . LEU A 1 114 ? 44.644 8.015 -60.958 1.00 97.00 114 LEU A O 1
ATOM 956 N N . CYS A 1 115 ? 42.618 8.532 -61.758 1.00 97.12 115 CYS A N 1
ATOM 957 C CA . CYS A 1 115 ? 42.175 9.264 -60.573 1.00 97.12 115 CYS A CA 1
ATOM 958 C C . CYS A 1 115 ? 42.109 8.352 -59.345 1.00 97.12 115 CYS A C 1
ATOM 960 O O . CYS A 1 115 ? 42.694 8.692 -58.320 1.00 97.12 115 CYS A O 1
ATOM 962 N N . ILE A 1 116 ? 41.480 7.178 -59.460 1.00 97.44 116 ILE A N 1
ATOM 963 C CA . ILE A 1 116 ? 41.402 6.192 -58.371 1.00 97.44 116 ILE A CA 1
ATOM 964 C C . ILE A 1 116 ? 42.811 5.768 -57.941 1.00 97.44 116 ILE A C 1
ATOM 966 O O . ILE A 1 116 ? 43.134 5.818 -56.754 1.00 97.44 116 ILE A O 1
ATOM 970 N N . ALA A 1 117 ? 43.680 5.428 -58.897 1.00 96.56 117 ALA A N 1
ATOM 971 C CA . ALA A 1 117 ? 45.063 5.056 -58.611 1.00 96.56 117 ALA A CA 1
ATOM 972 C C . ALA A 1 117 ? 45.829 6.188 -57.907 1.00 96.56 117 ALA A C 1
ATOM 974 O O . ALA A 1 117 ? 46.505 5.946 -56.909 1.00 96.56 117 ALA A O 1
ATOM 975 N N . ARG A 1 118 ? 45.671 7.436 -58.366 1.00 96.25 118 ARG A N 1
ATOM 976 C CA . ARG A 1 118 ? 46.291 8.612 -57.744 1.00 96.25 118 ARG A CA 1
ATOM 977 C C . ARG A 1 118 ? 45.775 8.845 -56.326 1.00 96.25 118 ARG A C 1
ATOM 979 O O . ARG A 1 118 ? 46.572 9.141 -55.440 1.00 96.25 118 ARG A O 1
ATOM 986 N N . THR A 1 119 ? 44.471 8.692 -56.089 1.00 94.81 119 THR A N 1
ATOM 987 C CA . THR A 1 119 ? 43.908 8.797 -54.735 1.00 94.81 119 THR A CA 1
ATOM 988 C C . THR A 1 119 ? 44.436 7.696 -53.825 1.00 94.81 119 THR A C 1
ATOM 990 O O . THR A 1 119 ? 44.878 7.999 -52.723 1.00 94.81 119 THR A O 1
ATOM 993 N N . ALA A 1 120 ? 44.487 6.445 -54.289 1.00 94.00 120 ALA A N 1
ATOM 994 C CA . ALA A 1 120 ? 45.022 5.331 -53.512 1.00 94.00 120 ALA A CA 1
ATOM 995 C C . ALA A 1 120 ? 46.495 5.560 -53.139 1.00 94.00 120 ALA A C 1
ATOM 997 O O . ALA A 1 120 ? 46.855 5.440 -51.972 1.00 94.00 120 ALA A O 1
ATOM 998 N N . GLN A 1 121 ? 47.320 6.005 -54.094 1.00 93.19 121 GLN A N 1
ATOM 999 C CA . GLN A 1 121 ? 48.715 6.378 -53.837 1.00 93.19 121 GLN A CA 1
ATOM 1000 C C . GLN A 1 121 ? 48.836 7.502 -52.800 1.00 93.19 121 GLN A C 1
ATOM 1002 O O . GLN A 1 121 ? 49.700 7.438 -51.928 1.00 93.19 121 GLN A O 1
ATOM 1007 N N . LEU A 1 122 ? 47.963 8.514 -52.860 1.00 93.69 122 LEU A N 1
ATOM 1008 C CA . LEU A 1 122 ? 47.929 9.594 -51.876 1.00 93.69 122 LEU A CA 1
ATOM 1009 C C . LEU A 1 122 ? 47.600 9.059 -50.471 1.00 93.69 122 LEU A C 1
ATOM 1011 O O . LEU A 1 122 ? 48.323 9.372 -49.522 1.00 93.69 122 LEU A O 1
ATOM 1015 N N . TYR A 1 123 ? 46.569 8.215 -50.343 1.00 92.31 123 TYR A N 1
ATOM 1016 C CA . TYR A 1 123 ? 46.215 7.532 -49.089 1.00 92.31 123 TYR A CA 1
ATOM 1017 C C . TYR A 1 123 ? 47.320 6.604 -48.588 1.00 92.31 123 TYR A C 1
ATOM 1019 O O . TYR A 1 123 ? 47.447 6.402 -47.380 1.00 92.31 123 TYR A O 1
ATOM 1027 N N . ASP A 1 124 ? 48.151 6.077 -49.486 1.00 92.19 124 ASP A N 1
ATOM 1028 C CA . ASP A 1 124 ? 49.266 5.224 -49.112 1.00 92.19 124 ASP A CA 1
ATOM 1029 C C . ASP A 1 124 ? 50.457 5.966 -48.510 1.00 92.19 124 ASP A C 1
ATOM 1031 O O . ASP A 1 124 ? 51.253 5.344 -47.794 1.00 92.19 124 ASP A O 1
ATOM 1035 N N . THR A 1 125 ? 50.549 7.282 -48.716 1.00 93.62 125 THR A N 1
ATOM 1036 C CA . THR A 1 125 ? 51.627 8.094 -48.150 1.00 93.62 125 THR A CA 1
ATOM 1037 C C . THR A 1 125 ? 51.601 8.080 -46.620 1.00 93.62 125 THR A C 1
ATOM 1039 O O . THR A 1 125 ? 50.575 8.307 -45.972 1.00 93.62 125 THR A O 1
ATOM 1042 N N . SER A 1 126 ? 52.769 7.870 -46.007 1.00 92.62 126 SER A N 1
ATOM 1043 C CA . SER A 1 126 ? 52.907 7.802 -44.546 1.00 92.62 126 SER A CA 1
ATOM 1044 C C . SER A 1 126 ? 52.414 9.070 -43.843 1.00 92.62 126 SER A C 1
ATOM 1046 O O . SER A 1 126 ? 51.871 8.990 -42.743 1.00 92.62 126 SER A O 1
ATOM 1048 N N . ARG A 1 127 ? 52.564 10.244 -44.474 1.00 94.06 127 ARG A N 1
ATOM 1049 C CA . ARG A 1 127 ? 52.078 11.522 -43.932 1.00 94.06 127 ARG A CA 1
ATOM 1050 C C . ARG A 1 127 ? 50.555 11.539 -43.814 1.00 94.06 127 ARG A C 1
ATOM 1052 O O . ARG A 1 127 ? 50.046 11.877 -42.749 1.00 94.06 127 ARG A O 1
ATOM 1059 N N . LEU A 1 128 ? 49.836 11.142 -44.866 1.00 94.81 128 LEU A N 1
ATOM 1060 C CA . LEU A 1 128 ? 48.374 11.133 -44.849 1.00 94.81 128 LEU A CA 1
ATOM 1061 C C . LEU A 1 128 ? 47.825 10.026 -43.935 1.00 94.81 128 LEU A C 1
ATOM 1063 O O . LEU A 1 128 ? 46.867 10.260 -43.204 1.00 94.81 128 LEU A O 1
ATOM 1067 N N . LYS A 1 129 ? 48.485 8.860 -43.872 1.00 94.00 129 LYS A N 1
ATOM 1068 C CA . LYS A 1 129 ? 48.156 7.801 -42.897 1.00 94.00 129 LYS A CA 1
ATOM 1069 C C . LYS A 1 129 ? 48.259 8.292 -41.453 1.00 94.00 129 LYS A C 1
ATOM 1071 O O . LYS A 1 129 ? 47.347 8.045 -40.667 1.00 94.00 129 LYS A O 1
ATOM 1076 N N . LYS A 1 130 ? 49.336 9.011 -41.111 1.00 95.31 130 LYS A N 1
ATOM 1077 C CA . LYS A 1 130 ? 49.507 9.629 -39.785 1.00 95.31 130 LYS A CA 1
ATOM 1078 C C . LYS A 1 130 ? 48.443 10.694 -39.519 1.00 95.31 130 LYS A C 1
ATOM 1080 O O . LYS A 1 130 ? 47.875 10.705 -38.435 1.00 95.31 130 LYS A O 1
ATOM 1085 N N . PHE A 1 131 ? 48.127 11.530 -40.508 1.00 96.00 131 PHE A N 1
ATOM 1086 C CA . PHE A 1 131 ? 47.064 12.528 -40.386 1.00 96.00 131 PHE A CA 1
ATOM 1087 C C . PHE A 1 131 ? 45.691 11.888 -40.129 1.00 96.00 131 PHE A C 1
ATOM 1089 O O . PHE A 1 131 ? 45.014 12.271 -39.184 1.00 96.00 131 PHE A O 1
ATOM 1096 N N . HIS A 1 132 ? 45.300 10.861 -40.890 1.00 95.69 132 HIS A N 1
ATOM 1097 C CA . HIS A 1 132 ? 44.044 10.144 -40.645 1.00 95.69 132 HIS A CA 1
ATOM 1098 C C . HIS A 1 132 ? 44.037 9.388 -39.316 1.00 95.69 132 HIS A C 1
ATOM 1100 O O . HIS A 1 132 ? 42.988 9.280 -38.689 1.00 95.69 132 HIS A O 1
ATOM 1106 N N . ALA A 1 133 ? 45.181 8.865 -38.871 1.00 94.88 133 ALA A N 1
ATOM 1107 C CA . ALA A 1 133 ? 45.291 8.277 -37.542 1.00 94.88 133 ALA A CA 1
ATOM 1108 C C . ALA A 1 133 ? 45.070 9.328 -36.442 1.00 94.88 133 ALA A C 1
ATOM 1110 O O . ALA A 1 133 ? 44.312 9.064 -35.516 1.00 94.88 133 ALA A O 1
ATOM 1111 N N . ALA A 1 134 ? 45.658 10.521 -36.581 1.00 96.25 134 ALA A N 1
ATOM 1112 C CA . ALA A 1 134 ? 45.443 11.635 -35.661 1.00 96.25 134 ALA A CA 1
ATOM 1113 C C . ALA A 1 134 ? 43.991 12.136 -35.684 1.00 96.25 134 ALA A C 1
ATOM 1115 O O . ALA A 1 134 ? 43.431 12.408 -34.629 1.00 96.25 134 ALA A O 1
ATOM 1116 N N . LEU A 1 135 ? 43.357 12.192 -36.861 1.00 96.88 135 LEU A N 1
ATOM 1117 C CA . LEU A 1 135 ? 41.942 12.548 -36.988 1.00 96.88 135 LEU A CA 1
ATOM 1118 C C . LEU A 1 135 ? 41.052 11.550 -36.234 1.00 96.88 135 LEU A C 1
ATOM 1120 O O . LEU A 1 135 ? 40.257 11.963 -35.399 1.00 96.88 135 LEU A O 1
ATOM 1124 N N . ARG A 1 136 ? 41.255 10.241 -36.452 1.00 96.38 136 ARG A N 1
ATOM 1125 C CA . ARG A 1 136 ? 40.528 9.189 -35.720 1.00 96.38 136 ARG A CA 1
ATOM 1126 C C . ARG A 1 136 ? 40.752 9.265 -34.212 1.00 96.38 136 ARG A C 1
ATOM 1128 O O . ARG A 1 136 ? 39.820 9.029 -33.456 1.00 96.38 136 ARG A O 1
ATOM 1135 N N . LEU A 1 137 ? 41.975 9.573 -33.778 1.00 97.19 137 LEU A N 1
ATOM 1136 C CA . LEU A 1 137 ? 42.270 9.767 -32.360 1.00 97.19 137 LEU A CA 1
ATOM 1137 C C . LEU A 1 137 ? 41.519 10.982 -31.803 1.00 97.19 137 LEU A C 1
ATOM 1139 O O . LEU A 1 137 ? 40.930 10.885 -30.736 1.00 97.19 137 LEU A O 1
ATOM 1143 N N . GLY A 1 138 ? 41.491 12.097 -32.535 1.00 97.56 138 GLY A N 1
ATOM 1144 C CA . GLY A 1 138 ? 40.715 13.277 -32.157 1.00 97.56 138 GLY A CA 1
ATOM 1145 C C . GLY A 1 138 ? 39.218 12.987 -32.035 1.00 97.56 138 GLY A C 1
ATOM 1146 O O . GLY A 1 138 ? 38.590 13.451 -31.087 1.00 97.56 138 GLY A O 1
ATOM 1147 N N . ASP A 1 139 ? 38.655 12.188 -32.944 1.00 97.19 139 ASP A N 1
ATOM 1148 C CA . ASP A 1 139 ? 37.254 11.757 -32.863 1.00 97.19 139 ASP A CA 1
ATOM 1149 C C . ASP A 1 139 ? 37.009 10.846 -31.650 1.00 97.19 139 ASP A C 1
ATOM 1151 O O . ASP A 1 139 ? 36.046 11.058 -30.917 1.00 97.19 139 ASP A O 1
ATOM 1155 N N . ALA A 1 140 ? 37.913 9.899 -31.377 1.00 97.62 140 ALA A N 1
ATOM 1156 C CA . ALA A 1 140 ? 37.826 9.028 -30.204 1.00 97.62 140 ALA A CA 1
ATOM 1157 C C . ALA A 1 140 ? 37.933 9.805 -28.879 1.00 97.62 140 ALA A C 1
ATOM 1159 O O . ALA A 1 140 ? 37.233 9.482 -27.923 1.00 97.62 140 ALA A O 1
ATOM 1160 N N . LEU A 1 141 ? 38.777 10.842 -28.817 1.00 97.75 141 LEU A N 1
ATOM 1161 C CA . LEU A 1 141 ? 38.886 11.717 -27.645 1.00 97.75 141 LEU A CA 1
ATOM 1162 C C . LEU A 1 141 ? 37.601 12.523 -27.429 1.00 97.75 141 LEU A C 1
ATOM 1164 O O . LEU A 1 141 ? 37.077 12.534 -26.321 1.00 97.75 141 LEU A O 1
ATOM 1168 N N . LYS A 1 142 ? 37.032 13.108 -28.492 1.00 97.62 142 LYS A N 1
ATOM 1169 C CA . LYS A 1 142 ? 35.731 13.796 -28.409 1.00 97.62 142 LYS A CA 1
ATOM 1170 C C . LYS A 1 142 ? 34.617 12.857 -27.953 1.00 97.62 142 LYS A C 1
ATOM 1172 O O . LYS A 1 142 ? 33.773 13.248 -27.153 1.00 97.62 142 LYS A O 1
ATOM 1177 N N . GLU A 1 143 ? 34.594 11.627 -28.464 1.00 97.38 143 GLU A N 1
ATOM 1178 C CA . GLU A 1 143 ? 33.630 10.620 -28.024 1.00 97.38 143 GLU A CA 1
ATOM 1179 C C . GLU A 1 143 ? 33.825 10.279 -26.541 1.00 97.38 143 GLU A C 1
ATOM 1181 O O . GLU A 1 143 ? 32.847 10.199 -25.800 1.00 97.38 143 GLU A O 1
ATOM 1186 N N . ASN A 1 144 ? 35.073 10.134 -26.085 1.00 97.50 144 ASN A N 1
ATOM 1187 C CA . ASN A 1 144 ? 35.380 9.878 -24.682 1.00 97.50 144 ASN A CA 1
ATOM 1188 C C . ASN A 1 144 ? 34.902 11.017 -23.770 1.00 97.50 144 ASN A C 1
ATOM 1190 O O . ASN A 1 144 ? 34.235 10.743 -22.774 1.00 97.50 144 ASN A O 1
ATOM 1194 N N . ASP A 1 145 ? 35.152 12.272 -24.146 1.00 97.62 145 ASP A N 1
ATOM 1195 C CA . ASP A 1 145 ? 34.685 13.445 -23.399 1.00 97.62 145 ASP A CA 1
ATOM 1196 C C . ASP A 1 145 ? 33.153 13.447 -23.270 1.00 97.62 145 ASP A C 1
ATOM 1198 O O . ASP A 1 145 ? 32.611 13.650 -22.182 1.00 97.62 145 ASP A O 1
ATOM 1202 N N . LEU A 1 146 ? 32.435 13.138 -24.356 1.00 97.75 146 LEU A N 1
ATOM 1203 C CA . LEU A 1 146 ? 30.973 13.014 -24.337 1.00 97.75 146 LEU A CA 1
ATOM 1204 C C . LEU A 1 146 ? 30.499 11.854 -23.449 1.00 97.75 146 LEU A C 1
ATOM 1206 O O . LEU A 1 146 ? 29.505 11.984 -22.730 1.00 97.75 146 LEU A O 1
ATOM 1210 N N . GLN A 1 147 ? 31.199 10.718 -23.466 1.00 96.75 147 GLN A N 1
ATOM 1211 C CA . GLN A 1 147 ? 30.893 9.585 -22.591 1.00 96.75 147 GLN A CA 1
ATOM 1212 C C . GLN A 1 147 ? 31.127 9.926 -21.112 1.00 96.75 147 GLN A C 1
ATOM 1214 O O . GLN A 1 147 ? 30.330 9.517 -20.262 1.00 96.75 147 GLN A O 1
ATOM 1219 N N . LEU A 1 148 ? 32.182 10.683 -20.793 1.00 97.69 148 LEU A N 1
ATOM 1220 C CA . LEU A 1 148 ? 32.463 11.159 -19.439 1.00 97.69 148 LEU A CA 1
ATOM 1221 C C . LEU A 1 148 ? 31.374 12.118 -18.951 1.00 97.69 148 LEU A C 1
ATOM 1223 O O . LEU A 1 148 ? 30.801 11.873 -17.889 1.00 97.69 148 LEU A O 1
ATOM 1227 N N . GLN A 1 149 ? 30.998 13.112 -19.760 1.00 97.19 149 GLN A N 1
ATOM 1228 C CA . GLN A 1 149 ? 29.893 14.028 -19.447 1.00 97.19 149 GLN A CA 1
ATOM 1229 C C . GLN A 1 149 ? 28.580 13.272 -19.210 1.00 97.19 149 GLN A C 1
ATOM 1231 O O . GLN A 1 149 ? 27.874 13.508 -18.229 1.00 97.19 149 G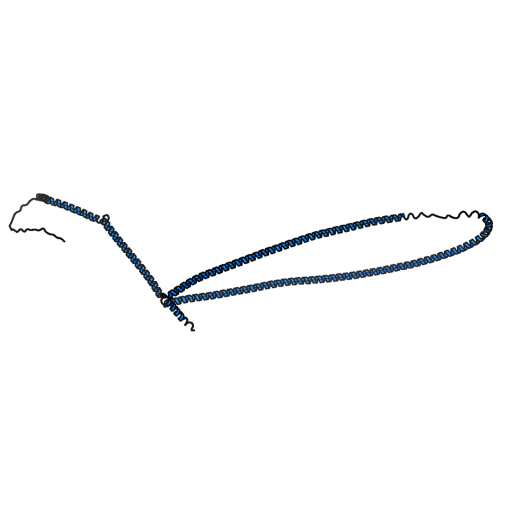LN A O 1
ATOM 1236 N N . LEU A 1 150 ? 28.257 12.297 -20.066 1.00 96.69 150 LEU A N 1
ATOM 1237 C CA . LEU A 1 150 ? 27.067 11.466 -19.887 1.00 96.69 150 LEU A CA 1
ATOM 1238 C C . LEU A 1 150 ? 27.122 10.662 -18.579 1.00 96.69 150 LEU A C 1
ATOM 1240 O O . LEU A 1 150 ? 26.102 10.488 -17.909 1.00 96.69 150 LEU A O 1
ATOM 1244 N N . LYS A 1 151 ? 28.297 10.145 -18.214 1.00 97.50 151 LYS A N 1
ATOM 1245 C CA . LYS A 1 151 ? 28.499 9.388 -16.974 1.00 97.50 151 LYS A CA 1
ATOM 1246 C C . LYS A 1 151 ? 28.331 10.272 -15.738 1.00 97.50 151 LYS A C 1
ATOM 1248 O O . LYS A 1 151 ? 27.743 9.812 -14.761 1.00 97.50 151 LYS A O 1
ATOM 1253 N N . GLU A 1 152 ? 28.806 11.512 -15.779 1.00 97.00 152 GLU A N 1
ATOM 1254 C CA . GLU A 1 152 ? 28.606 12.505 -14.717 1.00 97.00 152 GLU A CA 1
ATOM 1255 C C . GLU A 1 152 ? 27.126 12.850 -14.553 1.00 97.00 152 GLU A C 1
ATOM 1257 O O . GLU A 1 152 ? 26.584 12.681 -13.462 1.00 97.00 152 GLU A O 1
ATOM 1262 N N . LEU A 1 153 ? 26.430 13.178 -15.645 1.00 96.75 153 LEU A N 1
ATOM 1263 C CA . LEU A 1 153 ? 24.991 13.462 -15.618 1.00 96.75 153 LEU A CA 1
ATOM 1264 C C . LEU A 1 153 ? 24.171 12.288 -15.069 1.00 96.75 153 LEU A C 1
ATOM 1266 O O . LEU A 1 153 ? 23.235 12.489 -14.295 1.00 96.75 153 LEU A O 1
ATOM 1270 N N . LYS A 1 154 ? 24.527 11.047 -15.428 1.00 96.12 154 LYS A N 1
ATOM 1271 C CA . LYS A 1 154 ? 23.890 9.845 -14.866 1.00 96.12 154 LYS A CA 1
ATOM 1272 C C . LYS A 1 154 ? 24.118 9.731 -13.362 1.00 96.12 154 LYS A C 1
ATOM 1274 O O . LYS A 1 154 ? 23.162 9.493 -12.632 1.00 96.12 154 LYS A O 1
ATOM 1279 N N . ARG A 1 155 ? 25.353 9.938 -12.893 1.00 95.88 155 ARG A N 1
ATOM 1280 C CA . ARG A 1 155 ? 25.676 9.916 -11.457 1.00 95.88 155 ARG A CA 1
ATOM 1281 C C . ARG A 1 155 ? 24.911 10.989 -10.690 1.00 95.88 155 ARG A C 1
ATOM 1283 O O . ARG A 1 155 ? 24.364 10.693 -9.633 1.00 95.88 155 ARG A O 1
ATOM 1290 N N . GLU A 1 156 ? 24.826 12.204 -11.221 1.00 96.31 156 GLU A N 1
ATOM 1291 C CA . GLU A 1 156 ? 24.051 13.285 -10.608 1.00 96.31 156 GLU A CA 1
ATOM 1292 C C . GLU A 1 156 ? 22.554 12.968 -10.564 1.00 96.31 156 GLU A C 1
ATOM 1294 O O . GLU A 1 156 ? 21.908 13.183 -9.539 1.00 96.31 156 GLU A O 1
ATOM 1299 N N . ALA A 1 157 ? 21.995 12.437 -11.653 1.00 94.94 157 ALA A N 1
ATOM 1300 C CA . ALA A 1 157 ? 20.592 12.040 -11.711 1.00 94.94 157 ALA A CA 1
ATOM 1301 C C . ALA A 1 157 ? 20.282 10.908 -10.720 1.00 94.94 157 ALA A C 1
ATOM 1303 O O . ALA A 1 157 ? 19.278 10.967 -10.012 1.00 94.94 157 ALA A O 1
ATOM 1304 N N . GLU A 1 158 ? 21.155 9.903 -10.626 1.00 95.50 158 GLU A N 1
ATOM 1305 C CA . GLU A 1 158 ? 21.044 8.818 -9.649 1.00 95.50 158 GLU A CA 1
ATOM 1306 C C . GLU A 1 158 ? 21.172 9.329 -8.209 1.00 95.50 158 GLU A C 1
ATOM 1308 O O . GLU A 1 158 ? 20.382 8.923 -7.359 1.00 95.50 158 GLU A O 1
ATOM 1313 N N . SER A 1 159 ? 22.108 10.245 -7.932 1.00 95.69 159 SER A N 1
ATOM 1314 C CA . SER A 1 159 ? 22.258 10.869 -6.610 1.00 95.69 159 SER A CA 1
ATOM 1315 C C . SER A 1 159 ? 20.999 11.635 -6.218 1.00 95.69 159 SER A C 1
ATOM 1317 O O . SER A 1 159 ? 20.428 11.380 -5.161 1.00 95.69 159 SER A O 1
ATOM 1319 N N . LYS A 1 160 ? 20.494 12.499 -7.108 1.00 95.44 160 LYS A N 1
ATOM 1320 C CA . LYS A 1 160 ? 19.250 13.252 -6.889 1.00 95.44 160 LYS A CA 1
ATOM 1321 C C . LYS A 1 160 ? 18.060 12.322 -6.679 1.00 95.44 160 LYS A C 1
ATOM 1323 O O . LYS A 1 160 ? 17.243 12.568 -5.799 1.00 95.44 160 LYS A O 1
ATOM 1328 N N . LYS A 1 161 ? 17.963 11.236 -7.449 1.00 94.94 161 LYS A N 1
ATOM 1329 C CA . LYS A 1 161 ? 16.903 10.237 -7.279 1.00 94.94 161 LYS A CA 1
ATOM 1330 C C . LYS A 1 161 ? 16.970 9.585 -5.896 1.00 94.94 161 LYS A C 1
ATOM 1332 O O . LYS A 1 161 ? 15.952 9.545 -5.213 1.00 94.94 161 LYS A O 1
ATOM 1337 N N . ARG A 1 162 ? 18.156 9.152 -5.454 1.00 93.75 162 ARG A N 1
ATOM 1338 C CA . ARG A 1 162 ? 18.356 8.579 -4.110 1.00 93.75 162 ARG A CA 1
ATOM 1339 C C . ARG A 1 162 ? 18.036 9.579 -3.004 1.00 93.75 162 ARG A C 1
ATOM 1341 O O . ARG A 1 162 ? 17.405 9.210 -2.024 1.00 93.75 162 ARG A O 1
ATOM 1348 N N . GLU A 1 163 ? 18.431 10.841 -3.158 1.00 95.50 163 GLU A N 1
ATOM 1349 C CA . GLU A 1 163 ? 18.093 11.901 -2.203 1.00 95.50 163 GLU A CA 1
ATOM 1350 C C . GLU A 1 163 ? 16.581 12.130 -2.113 1.00 95.50 163 GLU A C 1
ATOM 1352 O O . GLU A 1 163 ? 16.051 12.283 -1.016 1.00 95.50 163 GLU A O 1
ATOM 1357 N N . MET A 1 164 ? 15.876 12.124 -3.246 1.00 94.31 164 MET A N 1
ATOM 1358 C CA . MET A 1 164 ? 14.418 12.255 -3.283 1.00 94.31 164 MET A CA 1
ATOM 1359 C C . MET A 1 164 ? 13.720 11.050 -2.646 1.00 94.31 164 MET A C 1
ATOM 1361 O O . MET A 1 164 ? 12.792 11.236 -1.866 1.00 94.31 164 MET A O 1
ATOM 1365 N N . GLU A 1 165 ? 14.180 9.830 -2.929 1.00 94.12 165 GLU A N 1
ATOM 1366 C CA . GLU A 1 165 ? 13.671 8.602 -2.303 1.00 94.12 165 GLU A CA 1
ATOM 1367 C C . GLU A 1 165 ? 13.912 8.605 -0.789 1.00 94.12 165 GLU A C 1
ATOM 1369 O O . GLU A 1 165 ? 13.010 8.291 -0.016 1.00 94.12 165 GLU A O 1
ATOM 1374 N N . TYR A 1 166 ? 15.098 9.031 -0.352 1.00 94.62 166 TYR A N 1
ATOM 1375 C CA . TYR A 1 166 ? 15.438 9.152 1.062 1.00 94.62 166 TYR A CA 1
ATOM 1376 C C . TYR A 1 166 ? 14.591 10.215 1.773 1.00 94.62 166 TYR A C 1
ATOM 1378 O O . TYR A 1 166 ? 14.071 9.965 2.859 1.00 94.62 166 TYR A O 1
ATOM 1386 N N . ARG A 1 167 ? 14.382 11.381 1.148 1.00 95.56 167 ARG A N 1
ATOM 1387 C CA . ARG A 1 167 ? 13.477 12.418 1.671 1.00 95.56 167 ARG A CA 1
ATOM 1388 C C . ARG A 1 167 ? 12.043 11.911 1.766 1.00 95.56 167 ARG A C 1
ATOM 1390 O O . ARG A 1 167 ? 11.436 12.055 2.816 1.00 95.56 167 ARG A O 1
ATOM 1397 N N . ALA A 1 168 ? 11.540 11.247 0.727 1.00 95.25 168 ALA A N 1
ATOM 1398 C CA . ALA A 1 168 ? 10.204 10.657 0.743 1.00 95.25 168 ALA A CA 1
ATOM 1399 C C . ALA A 1 168 ? 10.054 9.592 1.843 1.00 95.25 168 ALA A C 1
ATOM 1401 O O . ALA A 1 168 ? 9.012 9.522 2.490 1.00 95.25 168 ALA A O 1
ATOM 1402 N N . MET A 1 169 ? 11.096 8.793 2.092 1.00 95.38 169 MET A N 1
ATOM 1403 C CA . MET A 1 169 ? 11.125 7.831 3.194 1.00 95.38 169 MET A CA 1
ATOM 1404 C C . MET A 1 169 ? 11.063 8.531 4.558 1.00 95.38 169 MET A C 1
ATOM 1406 O O . MET A 1 169 ? 10.261 8.134 5.401 1.00 95.38 169 MET A O 1
ATOM 1410 N N . ILE A 1 170 ? 11.856 9.586 4.774 1.00 97.00 170 ILE A N 1
ATOM 1411 C CA . ILE A 1 170 ? 11.803 10.384 6.011 1.00 97.00 170 ILE A CA 1
ATOM 1412 C C . ILE A 1 170 ? 10.423 11.028 6.183 1.00 97.00 170 ILE A C 1
ATOM 1414 O O . ILE A 1 170 ? 9.837 10.957 7.263 1.00 97.00 170 ILE A O 1
ATOM 1418 N N . ASP A 1 171 ? 9.870 11.624 5.130 1.00 95.88 171 ASP A N 1
ATOM 1419 C CA . ASP A 1 171 ? 8.553 12.260 5.172 1.00 95.88 171 ASP A CA 1
ATOM 1420 C C . ASP A 1 171 ? 7.452 11.237 5.493 1.00 95.88 171 ASP A C 1
ATOM 1422 O O . ASP A 1 171 ? 6.551 11.519 6.284 1.00 95.88 171 ASP A O 1
ATOM 1426 N N . ALA A 1 172 ? 7.549 10.017 4.955 1.00 95.88 172 ALA A N 1
ATOM 1427 C CA . ALA A 1 172 ? 6.632 8.927 5.275 1.00 95.88 172 ALA A CA 1
ATOM 1428 C C . ALA A 1 172 ? 6.738 8.486 6.745 1.00 95.88 172 ALA A C 1
ATOM 1430 O O . ALA A 1 172 ? 5.708 8.318 7.400 1.00 95.88 172 ALA A O 1
ATOM 1431 N N . ILE A 1 173 ? 7.958 8.346 7.275 1.00 95.88 173 ILE A N 1
ATOM 1432 C CA . ILE A 1 173 ? 8.195 7.996 8.685 1.00 95.88 173 ILE A CA 1
ATOM 1433 C C . ILE A 1 173 ? 7.638 9.089 9.599 1.00 95.88 173 ILE A C 1
ATOM 1435 O O . ILE A 1 173 ? 6.823 8.806 10.471 1.00 95.88 173 ILE A O 1
ATOM 1439 N N . THR A 1 174 ? 7.984 10.353 9.356 1.00 95.69 174 THR A N 1
ATOM 1440 C CA . THR A 1 174 ? 7.506 11.473 10.183 1.00 95.69 174 THR A CA 1
ATOM 1441 C C . THR A 1 174 ? 5.989 11.662 10.095 1.00 95.69 174 THR A C 1
ATOM 1443 O O . THR A 1 174 ? 5.349 12.066 11.068 1.00 95.69 174 THR A O 1
ATOM 1446 N N . ALA A 1 175 ? 5.370 11.362 8.949 1.00 95.69 175 ALA A N 1
ATOM 1447 C CA . ALA A 1 175 ? 3.917 11.352 8.814 1.00 95.69 175 ALA A CA 1
ATOM 1448 C C . ALA A 1 175 ? 3.270 10.212 9.616 1.00 95.69 175 ALA A C 1
ATOM 1450 O O . ALA A 1 175 ? 2.209 10.428 10.207 1.00 95.69 175 ALA A O 1
ATOM 1451 N N . ALA A 1 176 ? 3.890 9.029 9.652 1.00 94.44 176 ALA A N 1
ATOM 1452 C CA . ALA A 1 176 ? 3.442 7.907 10.473 1.00 94.44 176 ALA A CA 1
ATOM 1453 C C . ALA A 1 176 ? 3.564 8.230 11.971 1.00 94.44 176 ALA A C 1
ATOM 1455 O O . ALA A 1 176 ? 2.569 8.130 12.684 1.00 94.44 176 ALA A O 1
ATOM 1456 N N . GLU A 1 177 ? 4.710 8.750 12.417 1.00 94.38 177 GLU A N 1
ATOM 1457 C CA . GLU A 1 177 ? 4.925 9.191 13.804 1.00 94.38 177 GLU A CA 1
ATOM 1458 C C . GLU A 1 177 ? 3.885 10.235 14.237 1.00 94.38 177 GLU A C 1
ATOM 1460 O O . GLU A 1 177 ? 3.286 10.126 15.304 1.00 94.38 177 GLU A O 1
ATOM 1465 N N . LYS A 1 178 ? 3.590 11.227 13.385 1.00 95.00 178 LYS A N 1
ATOM 1466 C CA . LYS A 1 178 ? 2.548 12.232 13.665 1.00 95.00 178 LYS A CA 1
ATOM 1467 C C . LYS A 1 178 ? 1.147 11.629 13.756 1.00 95.00 178 LYS A C 1
ATOM 1469 O O . LYS A 1 178 ? 0.321 12.154 14.503 1.00 95.00 178 LYS A O 1
ATOM 1474 N N . LYS A 1 179 ? 0.840 10.588 12.975 1.00 94.94 179 LYS A N 1
ATOM 1475 C CA . LYS A 1 179 ? -0.447 9.881 13.066 1.00 94.94 179 LYS A CA 1
ATOM 1476 C C . LYS A 1 179 ? -0.539 9.102 14.371 1.00 94.94 179 LYS A C 1
ATOM 1478 O O . LYS A 1 179 ? -1.508 9.297 15.096 1.00 94.94 179 LYS A O 1
ATOM 1483 N N . GLU A 1 180 ? 0.487 8.328 14.713 1.00 94.25 180 GLU A N 1
ATOM 1484 C CA . GLU A 1 180 ? 0.540 7.597 15.982 1.00 94.25 180 GLU A CA 1
ATOM 1485 C C . GLU A 1 180 ? 0.445 8.547 17.180 1.00 94.25 180 GLU A C 1
ATOM 1487 O O . GLU A 1 180 ? -0.319 8.308 18.112 1.00 94.25 180 GLU A O 1
ATOM 1492 N N . GLU A 1 181 ? 1.148 9.681 17.146 1.00 95.00 181 GLU A N 1
ATOM 1493 C CA . GLU A 1 181 ? 1.090 10.675 18.217 1.00 95.00 181 GLU A CA 1
ATOM 1494 C C . GLU A 1 181 ? -0.316 11.285 18.363 1.00 95.00 181 GLU A C 1
ATOM 1496 O O . GLU A 1 181 ? -0.778 11.523 19.482 1.00 95.00 181 GLU A O 1
ATOM 1501 N N . LYS A 1 182 ? -1.028 11.521 17.251 1.00 94.94 182 LYS A N 1
ATOM 1502 C CA . LYS A 1 182 ? -2.429 11.971 17.274 1.00 94.94 182 LYS A CA 1
ATOM 1503 C C . LYS A 1 182 ? -3.351 10.908 17.861 1.00 94.94 182 LYS A C 1
ATOM 1505 O O . LYS A 1 182 ? -4.084 11.223 18.793 1.00 94.94 182 LYS A O 1
ATOM 1510 N N . GLU A 1 183 ? -3.260 9.666 17.398 1.00 95.00 183 GLU A N 1
ATOM 1511 C CA . GLU A 1 183 ? -4.062 8.554 17.923 1.00 95.00 183 GLU A CA 1
ATOM 1512 C C . GLU A 1 183 ? -3.808 8.332 19.419 1.00 95.00 183 GLU A C 1
ATOM 1514 O O . GLU A 1 183 ? -4.738 8.135 20.199 1.00 95.00 183 GLU A O 1
ATOM 1519 N N . MET A 1 184 ? -2.551 8.427 19.860 1.00 94.31 184 MET A N 1
ATOM 1520 C CA . MET A 1 184 ? -2.193 8.333 21.274 1.00 94.31 184 MET A CA 1
ATOM 1521 C C . MET A 1 184 ? -2.745 9.504 22.092 1.00 94.31 184 MET A C 1
ATOM 1523 O O . MET A 1 184 ? -3.183 9.304 23.227 1.00 94.31 184 MET A O 1
ATOM 1527 N N . ARG A 1 185 ? -2.751 10.730 21.550 1.00 95.00 185 ARG A N 1
ATOM 1528 C CA . ARG A 1 185 ? -3.389 11.886 22.204 1.00 95.00 185 ARG A CA 1
ATOM 1529 C C . ARG A 1 185 ? -4.902 11.711 22.311 1.00 95.00 185 ARG A C 1
ATOM 1531 O O . ARG A 1 185 ? -5.454 12.022 23.364 1.00 95.00 185 ARG A O 1
ATOM 1538 N N . GLU A 1 186 ? -5.552 11.211 21.265 1.00 95.06 186 GLU A N 1
ATOM 1539 C CA . GLU A 1 186 ? -6.994 10.941 21.244 1.00 95.06 186 GLU A CA 1
ATOM 1540 C C . GLU A 1 186 ? -7.370 9.851 22.251 1.00 95.06 186 GLU A C 1
ATOM 1542 O O . GLU A 1 186 ? -8.267 10.066 23.066 1.00 95.06 186 GLU A O 1
ATOM 1547 N N . LYS A 1 187 ? -6.621 8.741 22.296 1.00 94.38 187 LYS A N 1
ATOM 1548 C CA . LYS A 1 187 ? -6.787 7.686 23.311 1.00 94.38 187 LYS A CA 1
ATOM 1549 C C . LYS A 1 187 ? -6.648 8.239 24.727 1.00 94.38 187 LYS A C 1
ATOM 1551 O O . LYS A 1 187 ? -7.550 8.062 25.537 1.00 94.38 187 LYS A O 1
ATOM 1556 N N . LYS A 1 188 ? -5.588 9.006 25.006 1.00 95.31 188 LYS A N 1
ATOM 1557 C CA . LYS A 1 188 ? -5.402 9.660 26.315 1.00 95.31 188 LYS A CA 1
ATOM 1558 C C . LYS A 1 188 ? -6.509 10.663 26.645 1.00 95.31 188 LYS A C 1
ATOM 1560 O O . LYS A 1 188 ? -6.824 10.874 27.813 1.00 95.31 188 LYS A O 1
ATOM 1565 N N . ALA A 1 189 ? -7.070 11.355 25.655 1.00 95.81 189 ALA A N 1
ATOM 1566 C CA . ALA A 1 189 ? -8.207 12.247 25.873 1.00 95.81 189 ALA A CA 1
ATOM 1567 C C . ALA A 1 189 ? -9.474 11.454 26.228 1.00 95.81 189 ALA A C 1
ATOM 1569 O O . ALA A 1 189 ? -10.138 11.799 27.202 1.00 95.81 189 ALA A O 1
ATOM 1570 N N . ALA A 1 190 ? -9.756 10.365 25.511 1.00 95.44 190 ALA A N 1
ATOM 1571 C CA . ALA A 1 190 ? -10.874 9.474 25.807 1.00 95.44 190 ALA A CA 1
ATOM 1572 C C . ALA A 1 190 ? -10.741 8.821 27.194 1.00 95.44 190 ALA A C 1
ATOM 1574 O O . ALA A 1 190 ? -11.692 8.833 27.969 1.00 95.44 190 ALA A O 1
ATOM 1575 N N . GLU A 1 191 ? -9.552 8.329 27.548 1.00 94.75 191 GLU A N 1
ATOM 1576 C CA . GLU A 1 191 ? -9.263 7.774 28.877 1.00 94.75 191 GLU A CA 1
ATOM 1577 C C . GLU A 1 191 ? -9.500 8.800 29.990 1.00 94.75 191 GLU A C 1
ATOM 1579 O O . GLU A 1 191 ? -10.105 8.471 31.010 1.00 94.75 191 GLU A O 1
ATOM 1584 N N . ARG A 1 192 ? -9.082 10.058 29.787 1.00 95.75 192 ARG A N 1
ATOM 1585 C CA . ARG A 1 192 ? -9.349 11.144 30.743 1.00 95.75 192 ARG A CA 1
ATOM 1586 C C . ARG A 1 192 ? -10.843 11.386 30.931 1.00 95.75 192 ARG A C 1
ATOM 1588 O O . ARG A 1 192 ? -11.282 11.466 32.072 1.00 95.75 192 ARG A O 1
ATOM 1595 N N . LEU A 1 193 ? -11.617 11.428 29.847 1.00 95.81 193 LEU A N 1
ATOM 1596 C CA . LEU A 1 193 ? -13.073 11.591 29.919 1.00 95.81 193 LEU A CA 1
ATOM 1597 C C . LEU A 1 193 ? -13.743 10.431 30.667 1.00 95.81 193 LEU A C 1
ATOM 1599 O O . LEU A 1 193 ? -14.605 10.658 31.512 1.00 95.81 193 LEU A O 1
ATOM 1603 N N . VAL A 1 194 ? -13.323 9.190 30.401 1.00 96.31 194 VAL A N 1
ATOM 1604 C CA . VAL A 1 194 ? -13.827 8.009 31.119 1.00 96.31 194 VAL A CA 1
ATOM 1605 C C . VAL A 1 194 ? -13.485 8.091 32.606 1.00 96.31 194 VAL A C 1
ATOM 1607 O O . VAL A 1 194 ? -14.346 7.833 33.443 1.00 96.31 194 VAL A O 1
ATOM 1610 N N . HIS A 1 195 ? -12.259 8.486 32.948 1.00 96.00 195 HIS A N 1
ATOM 1611 C CA . HIS A 1 195 ? -11.831 8.631 34.336 1.00 96.00 195 HIS A CA 1
ATOM 1612 C C . HIS A 1 195 ? -12.597 9.747 35.067 1.00 96.00 195 HIS A C 1
ATOM 1614 O O . HIS A 1 195 ? -13.017 9.565 36.208 1.00 96.00 195 HIS A O 1
ATOM 1620 N N . GLU A 1 196 ? -12.813 10.898 34.426 1.00 96.31 196 GLU A N 1
ATOM 1621 C CA . GLU A 1 196 ? -13.635 11.989 34.968 1.00 96.31 196 GLU A CA 1
ATOM 1622 C C . GLU A 1 196 ? -15.082 11.540 35.200 1.00 96.31 196 GLU A C 1
ATOM 1624 O O . GLU A 1 196 ? -15.647 11.793 36.266 1.00 96.31 196 GLU A O 1
ATOM 1629 N N . PHE A 1 197 ? -15.657 10.796 34.254 1.00 96.25 197 PHE A N 1
ATOM 1630 C CA . PHE A 1 197 ? -16.994 10.232 34.398 1.00 96.25 197 PHE A CA 1
ATOM 1631 C C . PHE A 1 197 ? -17.075 9.229 35.558 1.00 96.25 197 PHE A C 1
ATOM 1633 O O . PHE A 1 197 ? -17.946 9.350 36.418 1.00 96.25 197 PHE A O 1
ATOM 1640 N N . GLN A 1 198 ? -16.135 8.286 35.650 1.00 95.06 198 GLN A N 1
ATOM 1641 C CA . GLN A 1 198 ? -16.067 7.330 36.762 1.00 95.06 198 GLN A CA 1
ATOM 1642 C C . GLN A 1 198 ? -15.908 8.034 38.111 1.00 95.06 198 GLN A C 1
ATOM 1644 O O . GLN A 1 198 ? -16.566 7.665 39.083 1.00 95.06 198 GLN A O 1
ATOM 1649 N N . ARG A 1 199 ? -15.085 9.085 38.172 1.00 96.50 199 ARG A N 1
ATOM 1650 C CA . ARG A 1 199 ? -14.943 9.913 39.370 1.00 96.50 199 ARG A CA 1
ATOM 1651 C C . ARG A 1 199 ? -16.273 10.553 39.768 1.00 96.50 199 ARG A C 1
ATOM 1653 O O . ARG A 1 199 ? -16.642 10.469 40.935 1.00 96.50 199 ARG A O 1
ATOM 1660 N N . SER A 1 200 ? -17.011 11.121 38.813 1.00 95.31 200 SER A N 1
ATOM 1661 C CA . SER A 1 200 ? -18.327 11.711 39.090 1.00 95.31 200 SER A CA 1
ATOM 1662 C C . SER A 1 200 ? -19.335 10.681 39.618 1.00 95.31 200 SER A C 1
ATOM 1664 O O . SER A 1 200 ? -20.057 10.971 40.567 1.00 95.31 200 SER A O 1
ATOM 1666 N N . GLN A 1 201 ? -19.316 9.445 39.100 1.00 95.19 201 GLN A N 1
ATOM 1667 C CA . GLN A 1 201 ? -20.160 8.356 39.607 1.00 95.19 201 GLN A CA 1
ATOM 1668 C C . GLN A 1 201 ? -19.808 7.951 41.044 1.00 95.19 201 GLN A C 1
ATOM 1670 O O . GLN A 1 201 ? -20.691 7.624 41.836 1.00 95.19 201 GLN A O 1
ATOM 1675 N N . ILE A 1 202 ? -18.518 7.942 41.394 1.00 95.56 202 ILE A N 1
ATOM 1676 C CA . ILE A 1 202 ? -18.070 7.656 42.764 1.00 95.56 202 ILE A CA 1
ATOM 1677 C C . ILE A 1 202 ? -18.536 8.766 43.713 1.00 95.56 202 ILE A C 1
ATOM 1679 O O . ILE A 1 202 ? -19.041 8.475 44.796 1.00 95.56 202 ILE A O 1
ATOM 1683 N N . GLU A 1 203 ? -18.403 10.028 43.301 1.00 95.88 203 GLU A N 1
ATOM 1684 C CA . GLU A 1 203 ? -18.863 11.180 44.081 1.00 95.88 203 GLU A CA 1
ATOM 1685 C C . GLU A 1 203 ? -20.390 11.154 44.279 1.00 95.88 203 GLU A C 1
ATOM 1687 O O . GLU A 1 203 ? -20.861 11.368 45.396 1.00 95.88 203 GLU A O 1
ATOM 1692 N N . GLU A 1 204 ? -21.166 10.813 43.246 1.00 95.56 204 GLU A N 1
ATOM 1693 C CA . GLU A 1 204 ? -22.625 10.654 43.338 1.00 95.56 204 GLU A CA 1
ATOM 1694 C C . GLU A 1 204 ? -23.024 9.535 44.310 1.00 95.56 204 GLU A C 1
ATOM 1696 O O . GLU A 1 204 ? -23.878 9.741 45.178 1.00 95.56 204 GLU A O 1
ATOM 1701 N N . ARG A 1 205 ? -22.361 8.374 44.227 1.00 95.69 205 ARG A N 1
ATOM 1702 C CA . ARG A 1 205 ? -22.595 7.253 45.147 1.00 95.69 205 ARG A CA 1
ATOM 1703 C C . ARG A 1 205 ? -22.311 7.649 46.591 1.00 95.69 205 ARG A C 1
ATOM 1705 O O . ARG A 1 205 ? -23.130 7.379 47.462 1.00 95.69 205 ARG A O 1
ATOM 1712 N N . HIS A 1 206 ? -21.197 8.333 46.849 1.00 95.31 206 HIS A N 1
ATOM 1713 C CA . HIS A 1 206 ? -20.892 8.832 48.190 1.00 95.31 206 HIS A CA 1
ATOM 1714 C C . HIS A 1 206 ? -21.961 9.802 48.701 1.00 95.31 206 HIS A C 1
ATOM 1716 O O . HIS A 1 206 ? -22.349 9.730 49.865 1.00 95.31 206 HIS A O 1
ATOM 1722 N N . GLN A 1 207 ? -22.482 10.687 47.847 1.00 95.44 207 GLN A N 1
ATOM 1723 C CA . GLN A 1 207 ? -23.579 11.576 48.236 1.00 95.44 207 GLN A CA 1
ATOM 1724 C C . GLN A 1 207 ? -24.869 10.808 48.552 1.00 95.44 207 GLN A C 1
ATOM 1726 O O . GLN A 1 207 ? -25.587 11.189 49.476 1.00 95.44 207 GLN A O 1
ATOM 1731 N N . GLN A 1 208 ? -25.181 9.744 47.807 1.00 93.56 208 GLN A N 1
ATOM 1732 C CA . GLN A 1 208 ? -26.316 8.865 48.103 1.00 93.56 208 GLN A CA 1
ATOM 1733 C C . GLN A 1 208 ? -26.126 8.125 49.428 1.00 93.56 208 GLN A C 1
ATOM 1735 O O . GLN A 1 208 ? -27.018 8.179 50.269 1.00 93.56 208 GLN A O 1
ATOM 1740 N N . GLU A 1 209 ? -24.951 7.542 49.669 1.00 94.81 209 GLU A N 1
ATOM 1741 C CA . GLU A 1 209 ? -24.625 6.887 50.941 1.00 94.81 209 GLU A CA 1
ATOM 1742 C C . GLU A 1 209 ? -24.763 7.848 52.131 1.00 94.81 209 GLU A C 1
ATOM 1744 O O . GLU A 1 209 ? -25.298 7.477 53.175 1.00 94.81 209 GLU A O 1
ATOM 1749 N N . GLU A 1 210 ? -24.312 9.100 52.003 1.00 95.12 210 GLU A N 1
ATOM 1750 C CA . GLU A 1 210 ? -24.478 10.097 53.067 1.00 95.12 210 GLU A CA 1
ATOM 1751 C C . GLU A 1 210 ? -25.952 10.467 53.295 1.00 95.12 210 GLU A C 1
ATOM 1753 O O . GLU A 1 210 ? -26.373 10.600 54.447 1.00 95.12 210 GLU A O 1
ATOM 1758 N N . LYS A 1 211 ? -26.763 10.570 52.232 1.00 94.62 211 LYS A N 1
ATOM 1759 C CA . LYS A 1 211 ? -28.219 10.774 52.353 1.00 94.62 211 LYS A CA 1
ATOM 1760 C C . LYS A 1 211 ? -28.898 9.596 53.049 1.00 94.62 211 LYS A C 1
ATOM 1762 O O . LYS A 1 211 ? -29.720 9.817 53.933 1.00 94.62 211 LYS A O 1
ATOM 1767 N N . GLU A 1 212 ? -28.533 8.365 52.703 1.00 93.75 212 GLU A N 1
ATOM 1768 C CA . GLU A 1 212 ? -29.053 7.155 53.349 1.00 93.75 212 GLU A CA 1
ATOM 1769 C C . GLU A 1 212 ? -28.664 7.094 54.828 1.00 93.75 212 GLU A C 1
ATOM 1771 O O . GLU A 1 212 ? -29.507 6.829 55.684 1.00 93.75 212 GLU A O 1
ATOM 1776 N N . LYS A 1 213 ? -27.409 7.417 55.169 1.00 94.94 213 LYS A N 1
ATOM 1777 C CA . LYS A 1 213 ? -26.969 7.517 56.570 1.00 94.94 213 LYS A CA 1
ATOM 1778 C C . LYS A 1 213 ? -27.756 8.570 57.346 1.00 94.94 213 LYS A C 1
ATOM 1780 O O . LYS A 1 213 ? -28.040 8.359 58.523 1.00 94.94 213 LYS A O 1
ATOM 1785 N N . LEU A 1 214 ? -28.068 9.708 56.726 1.00 95.31 214 LEU A N 1
ATOM 1786 C CA . LEU A 1 214 ? -28.912 10.748 57.318 1.00 95.31 214 LEU A CA 1
ATOM 1787 C C . LEU A 1 214 ? -30.339 10.241 57.551 1.00 95.31 214 LEU A C 1
ATOM 1789 O O . LEU A 1 214 ? -30.816 10.324 58.679 1.00 95.31 214 LEU A O 1
ATOM 1793 N N . ALA A 1 215 ? -30.961 9.623 56.546 1.00 93.12 215 ALA A N 1
ATOM 1794 C CA . ALA A 1 215 ? -32.296 9.039 56.671 1.00 93.12 215 ALA A CA 1
ATOM 1795 C C . ALA A 1 215 ? -32.356 7.976 57.783 1.00 93.12 215 ALA A C 1
ATOM 1797 O O . ALA A 1 215 ? -33.229 8.028 58.643 1.00 93.12 215 ALA A O 1
ATOM 1798 N N . LEU A 1 216 ? -31.367 7.079 57.858 1.00 94.19 216 LEU A N 1
ATOM 1799 C CA . LEU A 1 216 ? -31.270 6.076 58.926 1.00 94.19 216 LEU A CA 1
ATOM 1800 C C . LEU A 1 216 ? -31.119 6.702 60.321 1.00 94.19 216 LEU A C 1
ATOM 1802 O O . LEU A 1 216 ? -31.630 6.163 61.307 1.00 94.19 216 LEU A O 1
ATOM 1806 N N . LYS A 1 217 ? -30.412 7.834 60.439 1.00 95.00 217 LYS A N 1
ATOM 1807 C CA . LYS A 1 217 ? -30.314 8.571 61.709 1.00 95.00 217 LYS A CA 1
ATOM 1808 C C . LYS A 1 217 ? -31.666 9.159 62.104 1.00 95.00 217 LYS A C 1
ATOM 1810 O O . LYS A 1 217 ? -32.056 8.985 63.258 1.00 95.00 217 LYS A O 1
ATOM 1815 N N . GLU A 1 218 ? -32.367 9.797 61.170 1.00 94.50 218 GLU A N 1
ATOM 1816 C CA . GLU A 1 218 ? -33.699 10.377 61.386 1.00 94.50 218 GLU A CA 1
ATOM 1817 C C . GLU A 1 218 ? -34.731 9.302 61.759 1.00 94.50 218 GLU A C 1
ATOM 1819 O O . GLU A 1 218 ? -35.429 9.431 62.767 1.00 94.50 218 GLU A O 1
ATOM 1824 N N . GLU A 1 219 ? -34.767 8.186 61.026 1.00 93.69 219 GLU A N 1
ATOM 1825 C CA . GLU A 1 219 ? -35.598 7.021 61.353 1.00 93.69 219 GLU A CA 1
ATOM 1826 C C . GLU A 1 219 ? -35.254 6.465 62.739 1.00 93.69 219 GLU A C 1
ATOM 1828 O O . GLU A 1 219 ? -36.138 6.216 63.561 1.00 93.69 219 GLU A O 1
ATOM 1833 N N . GLY A 1 220 ? -33.963 6.328 63.052 1.00 93.81 220 GLY A N 1
ATOM 1834 C CA . GLY A 1 220 ? -33.505 5.891 64.367 1.00 93.81 220 GLY A CA 1
ATOM 1835 C C . GLY A 1 220 ? -33.939 6.831 65.498 1.00 93.81 220 GLY A C 1
ATOM 1836 O O . GLY A 1 220 ? -34.274 6.369 66.592 1.00 93.81 220 GLY A O 1
ATOM 1837 N N . GLU A 1 221 ? -33.957 8.144 65.267 1.00 94.56 221 GLU A N 1
ATOM 1838 C CA . GLU A 1 221 ? -34.478 9.131 66.220 1.00 94.56 221 GLU A CA 1
ATOM 1839 C C . GLU A 1 221 ? -35.992 9.026 66.397 1.00 94.56 221 GLU A C 1
ATOM 1841 O O . GLU A 1 221 ? -36.462 9.057 67.540 1.00 94.56 221 GLU A O 1
ATOM 1846 N N . MET A 1 222 ? -36.734 8.822 65.307 1.00 92.50 222 MET A N 1
ATOM 1847 C CA . MET A 1 222 ? -38.182 8.614 65.330 1.00 92.50 222 MET A CA 1
ATOM 1848 C C . MET A 1 222 ? -38.558 7.329 66.079 1.00 92.50 222 MET A C 1
ATOM 1850 O O . MET A 1 222 ? -39.459 7.324 66.915 1.00 92.50 222 MET A O 1
ATOM 1854 N N . ILE A 1 223 ? -37.825 6.234 65.871 1.00 92.56 223 ILE A N 1
ATOM 1855 C CA . ILE A 1 223 ? -38.037 4.990 66.622 1.00 92.56 223 ILE A CA 1
ATOM 1856 C C . ILE A 1 223 ? -37.756 5.217 68.116 1.00 92.56 223 ILE A C 1
ATOM 1858 O O . ILE A 1 223 ? -38.519 4.764 68.973 1.00 92.56 223 ILE A O 1
ATOM 1862 N N . ARG A 1 224 ? -36.696 5.963 68.462 1.00 92.88 224 ARG A N 1
ATOM 1863 C CA . ARG A 1 224 ? -36.387 6.308 69.861 1.00 92.88 224 ARG A CA 1
ATOM 1864 C C . ARG A 1 224 ? -37.440 7.222 70.494 1.00 92.88 224 ARG A C 1
ATOM 1866 O O . ARG A 1 224 ? -37.699 7.091 71.693 1.00 92.88 224 ARG A O 1
ATOM 1873 N N . SER A 1 225 ? -38.028 8.170 69.761 1.00 92.62 225 SER A N 1
ATOM 1874 C CA . SER A 1 225 ? -39.121 9.002 70.286 1.00 92.62 225 SER A CA 1
ATOM 1875 C C . SER A 1 225 ? -40.382 8.168 70.515 1.00 92.62 225 SER A C 1
ATOM 1877 O O . SER A 1 225 ? -40.898 8.177 71.633 1.00 92.62 225 SER A O 1
ATOM 1879 N N . LEU A 1 226 ? -40.783 7.352 69.536 1.00 93.19 226 LEU A N 1
ATOM 1880 C CA . LEU A 1 226 ? -41.917 6.429 69.645 1.00 93.19 226 LEU A CA 1
ATOM 1881 C C . LEU A 1 226 ? -41.745 5.439 70.802 1.00 93.19 226 LEU A C 1
ATOM 1883 O O . LEU A 1 226 ? -42.680 5.215 71.568 1.00 93.19 226 LEU A O 1
ATOM 1887 N N . SER A 1 227 ? -40.543 4.889 70.998 1.00 91.62 227 SER A N 1
ATOM 1888 C CA . SER A 1 227 ? -40.255 4.002 72.132 1.00 91.62 227 SER A CA 1
ATOM 1889 C C . SER A 1 227 ? -40.452 4.715 73.474 1.00 91.62 227 SER A C 1
ATOM 1891 O O . SER A 1 227 ? -41.084 4.167 74.378 1.00 91.62 227 SER A O 1
ATOM 1893 N N . ARG A 1 228 ? -39.971 5.961 73.606 1.00 93.56 228 ARG A N 1
ATOM 1894 C CA . ARG A 1 228 ? -40.171 6.769 74.823 1.00 93.56 228 ARG A CA 1
ATOM 1895 C C . ARG A 1 228 ? -41.649 7.080 75.065 1.00 93.56 228 ARG A C 1
ATOM 1897 O O . ARG A 1 228 ? -42.101 7.060 76.208 1.00 93.56 228 ARG A O 1
ATOM 1904 N N . GLU A 1 229 ? -42.419 7.356 74.018 1.00 92.12 229 GLU A N 1
ATOM 1905 C CA . GLU A 1 229 ? -43.869 7.565 74.118 1.00 92.12 229 GLU A CA 1
ATOM 1906 C C . GLU A 1 229 ? -44.611 6.286 74.522 1.00 92.12 229 GLU A C 1
ATOM 1908 O O . GLU A 1 229 ? -45.457 6.313 75.422 1.00 92.12 229 GLU A O 1
ATOM 1913 N N . ALA A 1 230 ? -44.245 5.143 73.942 1.00 91.38 230 ALA A N 1
ATOM 1914 C CA . ALA A 1 230 ? -44.780 3.836 74.307 1.00 91.38 230 ALA A CA 1
ATOM 1915 C C . ALA A 1 230 ? -44.463 3.463 75.770 1.00 91.38 230 ALA A C 1
ATOM 1917 O O . ALA A 1 230 ? -45.303 2.911 76.479 1.00 91.38 230 ALA A O 1
ATOM 1918 N N . GLU A 1 231 ? -43.270 3.788 76.271 1.00 91.19 231 GLU A N 1
ATOM 1919 C CA . GLU A 1 231 ? -42.923 3.589 77.683 1.00 91.19 231 GLU A CA 1
ATOM 1920 C C . GLU A 1 231 ? -43.729 4.496 78.618 1.00 91.19 231 GLU A C 1
ATOM 1922 O O . GLU A 1 231 ? -44.215 4.040 79.660 1.00 91.19 231 GLU A O 1
ATOM 1927 N N . ARG A 1 232 ? -43.919 5.768 78.245 1.00 91.06 232 ARG A N 1
ATOM 1928 C CA . ARG A 1 232 ? -44.747 6.717 79.006 1.00 91.06 232 ARG A CA 1
ATOM 1929 C C . ARG A 1 232 ? -46.198 6.254 79.078 1.00 91.06 232 ARG A C 1
ATOM 1931 O O . ARG A 1 232 ? -46.773 6.244 80.164 1.00 91.06 232 ARG A O 1
ATOM 1938 N N . THR A 1 233 ? -46.780 5.836 77.955 1.00 89.94 233 THR A N 1
ATOM 1939 C CA . THR A 1 233 ? -48.155 5.313 77.908 1.00 89.94 233 THR A CA 1
ATOM 1940 C C . THR A 1 233 ? -48.288 4.030 78.723 1.00 89.94 233 THR A C 1
ATOM 1942 O O . THR A 1 233 ? -49.167 3.955 79.576 1.00 89.94 233 THR A O 1
ATOM 1945 N N . LYS A 1 234 ? -47.366 3.065 78.589 1.00 90.38 234 LYS A N 1
ATOM 1946 C CA . LYS A 1 234 ? -47.340 1.862 79.445 1.00 90.38 234 LYS A CA 1
ATOM 1947 C C . LYS A 1 234 ? -47.249 2.204 80.932 1.00 90.38 234 LYS A C 1
ATOM 1949 O O . LYS A 1 234 ? -47.906 1.559 81.745 1.00 90.38 234 LYS A O 1
ATOM 1954 N N . SER A 1 235 ? -46.446 3.200 81.295 1.00 88.31 235 SER A N 1
ATOM 1955 C CA . SER A 1 235 ? -46.304 3.640 82.687 1.00 88.31 235 SER A CA 1
ATOM 1956 C C . SER A 1 235 ? -47.589 4.276 83.218 1.00 88.31 235 SER A C 1
ATOM 1958 O O . SER A 1 235 ? -47.992 3.951 84.332 1.00 88.31 235 SER A O 1
ATOM 1960 N N . ARG A 1 236 ? -48.276 5.099 82.411 1.00 90.81 236 ARG A N 1
ATOM 1961 C CA . ARG A 1 236 ? -49.608 5.637 82.744 1.00 90.81 236 ARG A CA 1
ATOM 1962 C C . ARG A 1 236 ? -50.635 4.524 82.934 1.00 90.81 236 ARG A C 1
ATOM 1964 O O . ARG A 1 236 ? -51.232 4.454 83.998 1.00 90.81 236 ARG A O 1
ATOM 1971 N N . MET A 1 237 ? -50.727 3.586 81.990 1.00 88.06 237 MET A N 1
ATOM 1972 C CA . MET A 1 237 ? -51.628 2.428 82.094 1.00 88.06 237 MET A CA 1
ATOM 1973 C C . MET A 1 237 ? -51.350 1.580 83.345 1.00 88.06 237 MET A C 1
ATOM 1975 O O . MET A 1 237 ? -52.268 1.053 83.968 1.00 88.06 237 MET A O 1
ATOM 1979 N N . ARG A 1 238 ? -50.075 1.410 83.730 1.00 90.00 238 ARG A N 1
ATOM 1980 C CA . ARG A 1 238 ? -49.707 0.719 84.979 1.00 90.00 238 ARG A CA 1
ATOM 1981 C C . ARG A 1 238 ? -50.153 1.500 86.212 1.00 90.00 238 ARG A C 1
ATOM 1983 O O . ARG A 1 238 ? -50.572 0.879 87.183 1.00 90.00 238 ARG A O 1
ATOM 1990 N N . GLU A 1 239 ? -50.042 2.825 86.193 1.00 89.00 239 GLU A N 1
ATOM 1991 C CA . GLU A 1 239 ? -50.496 3.667 87.298 1.00 89.00 239 GLU A CA 1
ATOM 1992 C C . GLU A 1 239 ? -52.018 3.657 87.432 1.00 89.00 239 GLU A C 1
ATOM 1994 O O . GLU A 1 239 ? -52.512 3.431 88.531 1.00 89.00 239 GLU A O 1
ATOM 1999 N N . GLU A 1 240 ? -52.748 3.782 86.324 1.00 89.06 240 GLU A N 1
ATOM 2000 C CA . GLU A 1 240 ? -54.209 3.653 86.279 1.00 89.06 240 GLU A CA 1
ATOM 2001 C C . GLU A 1 240 ? -54.654 2.299 86.837 1.00 89.06 240 GLU A C 1
ATOM 2003 O O 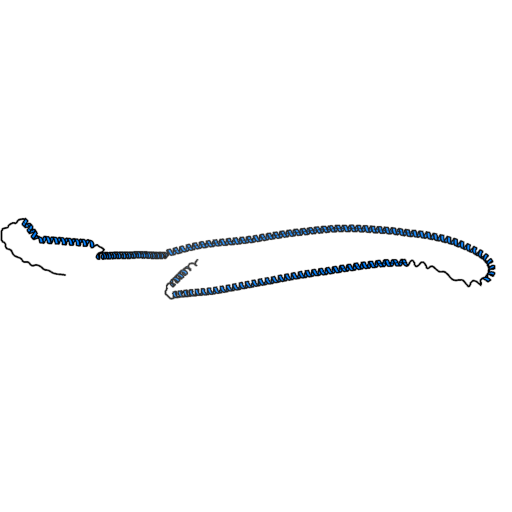. GLU A 1 240 ? -55.437 2.260 87.781 1.00 89.06 240 GLU A O 1
ATOM 2008 N N . LYS A 1 241 ? -54.046 1.188 86.392 1.00 89.00 241 LYS A N 1
ATOM 2009 C CA . LYS A 1 241 ? -54.325 -0.142 86.963 1.00 89.00 241 LYS A CA 1
ATOM 2010 C C . LYS A 1 241 ? -54.038 -0.228 88.462 1.00 89.00 241 LYS A C 1
ATOM 2012 O O . LYS A 1 241 ? -54.776 -0.887 89.189 1.00 89.00 241 LYS A O 1
ATOM 2017 N N . ARG A 1 242 ? -52.971 0.412 88.956 1.00 89.69 242 ARG A N 1
ATOM 2018 C CA . ARG A 1 242 ? -52.679 0.460 90.402 1.00 89.69 242 ARG A CA 1
ATOM 2019 C C . ARG A 1 242 ? -53.717 1.281 91.161 1.00 89.69 242 ARG A C 1
ATOM 2021 O O . ARG A 1 242 ? -54.046 0.930 92.292 1.00 89.69 242 ARG A O 1
ATOM 2028 N N . GLN A 1 243 ? -54.217 2.366 90.576 1.00 88.38 243 GLN A N 1
ATOM 2029 C CA . GLN A 1 243 ? -55.285 3.171 91.165 1.00 88.38 243 GLN A CA 1
ATOM 2030 C C . GLN A 1 243 ? -56.610 2.408 91.183 1.00 88.38 243 GLN A C 1
ATOM 2032 O O . GLN A 1 243 ? -57.230 2.339 92.240 1.00 88.38 243 GLN A O 1
ATOM 2037 N N . GLU A 1 244 ? -56.987 1.758 90.082 1.00 87.44 244 GLU A N 1
ATOM 2038 C CA . GLU A 1 244 ? -58.149 0.865 90.010 1.00 87.44 244 GLU A CA 1
ATOM 2039 C C . GLU A 1 244 ? -58.059 -0.235 91.069 1.00 87.44 244 GLU A C 1
ATOM 2041 O O . GLU A 1 244 ? -58.979 -0.396 91.865 1.00 87.44 244 GLU A O 1
ATOM 2046 N N . GLN A 1 245 ? -56.917 -0.924 91.174 1.00 86.38 245 GLN A N 1
ATOM 2047 C CA . GLN A 1 245 ? -56.695 -1.924 92.221 1.00 86.38 245 GLN A CA 1
ATOM 2048 C C . GLN A 1 245 ? -56.887 -1.334 93.623 1.00 86.38 245 GLN A C 1
ATOM 2050 O O . GLN A 1 245 ? -57.602 -1.914 94.437 1.00 86.38 245 GLN A O 1
ATOM 2055 N N . LYS A 1 246 ? -56.316 -0.159 93.917 1.00 89.44 246 LYS A N 1
ATOM 2056 C CA . LYS A 1 246 ? -56.507 0.515 95.213 1.00 89.44 246 LYS A CA 1
ATOM 2057 C C . LYS A 1 246 ? -57.974 0.849 95.483 1.00 89.44 246 LYS A C 1
ATOM 2059 O O . LYS A 1 246 ? -58.410 0.653 96.614 1.00 89.44 246 LYS A O 1
ATOM 2064 N N . MET A 1 247 ? -58.717 1.322 94.482 1.00 88.12 247 MET A N 1
ATOM 2065 C CA . MET A 1 247 ? -60.153 1.596 94.601 1.00 88.12 247 MET A CA 1
ATOM 2066 C C . MET A 1 247 ? -60.925 0.307 94.877 1.00 88.12 247 MET A C 1
ATOM 2068 O O . MET A 1 247 ? -61.561 0.213 95.917 1.00 88.12 247 MET A O 1
ATOM 2072 N N . THR A 1 248 ? -60.726 -0.742 94.074 1.00 87.12 248 THR A N 1
ATOM 2073 C CA . THR A 1 248 ? -61.379 -2.043 94.310 1.00 87.12 248 THR A CA 1
ATOM 2074 C C . THR A 1 248 ? -61.048 -2.628 95.683 1.00 87.12 248 THR A C 1
ATOM 2076 O O . THR A 1 248 ? -61.900 -3.229 96.326 1.00 87.12 248 THR A O 1
ATOM 2079 N N . THR A 1 249 ? -59.822 -2.430 96.180 1.00 88.69 249 THR A N 1
ATOM 2080 C CA . THR A 1 249 ? -59.431 -2.916 97.512 1.00 88.69 249 THR A CA 1
ATOM 2081 C C . THR A 1 249 ? -60.140 -2.127 98.614 1.00 88.69 249 THR A C 1
ATOM 2083 O O . THR A 1 249 ? -60.534 -2.711 99.619 1.00 88.69 249 THR A O 1
ATOM 2086 N N . ARG A 1 250 ? -60.314 -0.809 98.439 1.00 90.25 250 ARG A N 1
ATOM 2087 C CA . ARG A 1 250 ? -61.092 0.032 99.361 1.00 90.25 250 ARG A CA 1
ATOM 2088 C C . ARG A 1 250 ? -62.559 -0.383 99.381 1.00 90.25 250 ARG A C 1
ATOM 2090 O O . ARG A 1 250 ? -63.072 -0.619 100.468 1.00 90.25 250 ARG A O 1
ATOM 2097 N N . ASP A 1 251 ? -63.169 -0.557 98.212 1.00 87.44 251 ASP A N 1
ATOM 2098 C CA . ASP A 1 251 ? -64.570 -0.970 98.083 1.00 87.44 251 ASP A CA 1
ATOM 2099 C C . ASP A 1 251 ? -64.798 -2.336 98.757 1.00 87.44 251 ASP A C 1
ATOM 2101 O O . ASP A 1 251 ? -65.716 -2.501 99.557 1.00 87.44 251 ASP A O 1
ATOM 2105 N N . LEU A 1 252 ? -63.895 -3.302 98.538 1.00 89.69 252 LEU A N 1
ATOM 2106 C CA . LEU A 1 252 ? -63.946 -4.614 99.197 1.00 89.69 252 LEU A CA 1
ATOM 2107 C C . LEU A 1 252 ? -63.811 -4.523 100.726 1.00 89.69 252 LEU A C 1
ATOM 2109 O O . LEU A 1 252 ? -64.478 -5.260 101.453 1.00 89.69 252 LEU A O 1
ATOM 2113 N N . LEU A 1 253 ? -62.940 -3.648 101.237 1.00 90.19 253 LEU A N 1
ATOM 2114 C CA . LEU A 1 253 ? -62.794 -3.436 102.681 1.00 90.19 253 LEU A CA 1
ATOM 2115 C C . LEU A 1 253 ? -64.056 -2.808 103.284 1.00 90.19 253 LEU A C 1
ATOM 2117 O O . LEU A 1 253 ? -64.488 -3.236 104.357 1.00 90.19 253 LEU A O 1
ATOM 2121 N N . GLU A 1 254 ? -64.667 -1.856 102.583 1.00 89.00 254 GLU A N 1
ATOM 2122 C CA . GLU A 1 254 ? -65.933 -1.239 102.978 1.00 89.00 254 GLU A CA 1
ATOM 2123 C C . GLU A 1 254 ? -67.078 -2.265 102.977 1.00 89.00 254 GLU A C 1
ATOM 2125 O O . GLU A 1 254 ? -67.841 -2.343 103.942 1.00 89.00 254 GLU A O 1
ATOM 2130 N N . GLU A 1 255 ? -67.154 -3.143 101.970 1.00 86.94 255 GLU A N 1
ATOM 2131 C CA . GLU A 1 255 ? -68.100 -4.264 101.956 1.00 86.94 255 GLU A CA 1
ATOM 2132 C C . GLU A 1 255 ? -67.907 -5.207 103.152 1.00 86.94 255 GLU A C 1
ATOM 2134 O O . GLU A 1 255 ? -68.884 -5.625 103.783 1.00 86.94 255 GLU A O 1
ATOM 2139 N N . ILE A 1 256 ? -66.660 -5.549 103.498 1.00 87.94 256 ILE A N 1
ATOM 2140 C CA . ILE A 1 256 ? -66.353 -6.383 104.670 1.00 87.94 256 ILE A CA 1
ATOM 2141 C C . ILE A 1 256 ? -66.832 -5.698 105.953 1.00 87.94 256 ILE A C 1
ATOM 2143 O O . ILE A 1 256 ? -67.404 -6.357 106.827 1.00 87.94 256 ILE A O 1
ATOM 2147 N N . GLU A 1 257 ? -66.605 -4.394 106.085 1.00 88.19 257 GLU A N 1
ATOM 2148 C CA . GLU A 1 257 ? -67.028 -3.621 107.249 1.00 88.19 257 GLU A CA 1
ATOM 2149 C C . GLU A 1 257 ? -68.558 -3.520 107.339 1.00 88.19 257 GLU A C 1
ATOM 2151 O O . GLU A 1 257 ? -69.132 -3.763 108.403 1.00 88.19 257 GLU A O 1
ATOM 2156 N N . ASN A 1 258 ? -69.238 -3.300 106.215 1.00 86.75 258 ASN A N 1
ATOM 2157 C CA . ASN A 1 258 ? -70.698 -3.320 106.130 1.00 86.75 258 ASN A CA 1
ATOM 2158 C C . ASN A 1 258 ? -71.270 -4.699 106.492 1.00 86.75 258 ASN A C 1
ATOM 2160 O O . ASN A 1 258 ? -72.218 -4.785 107.273 1.00 86.75 258 ASN A O 1
ATOM 2164 N N . ARG A 1 259 ? -70.640 -5.797 106.055 1.00 85.94 259 ARG A N 1
ATOM 2165 C CA . ARG A 1 259 ? -71.007 -7.160 106.487 1.00 85.94 259 ARG A CA 1
ATOM 2166 C C . ARG A 1 259 ? -70.796 -7.391 107.984 1.00 85.94 259 ARG A C 1
ATOM 2168 O O . ARG A 1 259 ? -71.533 -8.173 108.582 1.00 85.94 259 ARG A O 1
ATOM 2175 N N . LYS A 1 260 ? -69.787 -6.773 108.609 1.00 86.31 260 LYS A N 1
ATOM 2176 C CA . LYS A 1 260 ? -69.605 -6.838 110.073 1.00 86.31 260 LYS A CA 1
ATOM 2177 C C . LYS A 1 260 ? -70.715 -6.080 110.799 1.00 86.31 260 LYS A C 1
ATOM 2179 O O . LYS A 1 260 ? -71.251 -6.611 111.765 1.00 86.31 260 LYS A O 1
ATOM 2184 N N . LYS A 1 261 ? -71.092 -4.891 110.313 1.00 85.56 261 LYS A N 1
ATOM 2185 C CA . LYS A 1 261 ? -72.223 -4.114 110.851 1.00 85.56 261 LYS A CA 1
ATOM 2186 C C . LYS A 1 261 ? -73.533 -4.900 110.748 1.00 85.56 261 LYS A C 1
ATOM 2188 O O . LYS A 1 261 ? -74.237 -5.009 111.743 1.00 85.56 261 LYS A O 1
ATOM 2193 N N . MET A 1 262 ? -73.809 -5.525 109.600 1.00 80.12 262 MET A N 1
ATOM 2194 C CA . MET A 1 262 ? -74.992 -6.378 109.415 1.00 80.12 262 MET A CA 1
ATOM 2195 C C . MET A 1 262 ? -75.021 -7.557 110.393 1.00 80.12 262 MET A C 1
ATOM 2197 O O . MET A 1 262 ? -76.020 -7.753 111.074 1.00 80.12 262 MET A O 1
ATOM 2201 N N . ARG A 1 263 ? -73.901 -8.275 110.553 1.00 86.38 263 ARG A N 1
ATOM 2202 C CA . ARG A 1 263 ? -73.796 -9.367 111.537 1.00 86.38 263 ARG A CA 1
ATOM 2203 C C . ARG A 1 263 ? -73.993 -8.903 112.981 1.00 86.38 263 ARG A C 1
ATOM 2205 O O . ARG A 1 263 ? -74.525 -9.648 113.797 1.00 86.38 263 ARG A O 1
ATOM 2212 N N . LEU A 1 264 ? -73.566 -7.684 113.315 1.00 85.50 264 LEU A N 1
ATOM 2213 C CA . LEU A 1 264 ? -73.812 -7.112 114.638 1.00 85.50 264 LEU A CA 1
ATOM 2214 C C . LEU A 1 264 ? -75.307 -6.841 114.855 1.00 85.50 264 LEU A C 1
ATOM 2216 O O . LEU A 1 264 ? -75.821 -7.149 115.925 1.00 85.50 264 LEU A O 1
ATOM 2220 N N . VAL A 1 265 ? -75.999 -6.314 113.840 1.00 84.06 265 VAL A N 1
ATOM 2221 C CA . VAL A 1 265 ? -77.456 -6.102 113.874 1.00 84.06 265 VAL A CA 1
ATOM 2222 C C . VAL A 1 265 ? -78.200 -7.430 114.030 1.00 84.06 265 VAL A C 1
ATOM 2224 O O . VAL A 1 265 ? -79.087 -7.527 114.872 1.00 84.06 265 VAL A O 1
ATOM 2227 N N . GLU A 1 266 ? -77.808 -8.462 113.280 1.00 80.44 266 GLU A N 1
ATOM 2228 C CA . GLU A 1 266 ? -78.367 -9.817 113.409 1.00 80.44 266 GLU A CA 1
ATOM 2229 C C . GLU A 1 266 ? -78.164 -10.376 114.823 1.00 80.44 266 GLU A C 1
ATOM 2231 O O . GLU A 1 266 ? -79.125 -10.795 115.454 1.00 80.44 266 GLU A O 1
ATOM 2236 N N . SER A 1 267 ? -76.956 -10.270 115.389 1.00 85.25 267 SER A N 1
ATOM 2237 C CA . SER A 1 267 ? -76.694 -10.743 116.755 1.00 85.25 267 SER A CA 1
ATOM 2238 C C . SER A 1 267 ? -77.496 -9.997 117.829 1.00 85.25 267 SER A C 1
ATOM 2240 O O . SER A 1 267 ? -77.836 -10.589 118.852 1.00 85.25 267 SER A O 1
ATOM 2242 N N . ILE A 1 268 ? -77.774 -8.703 117.639 1.00 83.62 268 ILE A N 1
ATOM 2243 C CA . ILE A 1 268 ? -78.654 -7.946 118.541 1.00 83.62 268 ILE A CA 1
ATOM 2244 C C . ILE A 1 268 ? -80.082 -8.483 118.433 1.00 83.62 268 ILE A C 1
ATOM 2246 O O . ILE A 1 268 ? -80.707 -8.752 119.455 1.00 83.62 268 ILE A O 1
ATOM 2250 N N . ARG A 1 269 ? -80.569 -8.703 117.208 1.00 81.62 269 ARG A N 1
ATOM 2251 C CA . ARG A 1 269 ? -81.903 -9.251 116.960 1.00 81.62 269 ARG A CA 1
ATOM 2252 C C . ARG A 1 269 ? -82.079 -10.649 117.558 1.00 81.62 269 ARG A C 1
ATOM 2254 O O . ARG A 1 269 ? -83.097 -10.889 118.197 1.00 81.62 269 ARG A O 1
ATOM 2261 N N . ASP A 1 270 ? -81.088 -11.526 117.415 1.00 80.50 270 ASP A N 1
ATOM 2262 C CA . ASP A 1 270 ? -81.119 -12.872 118.001 1.00 80.50 270 ASP A CA 1
ATOM 2263 C C . ASP A 1 270 ? -81.245 -12.808 119.534 1.00 80.50 270 ASP A C 1
ATOM 2265 O O . ASP A 1 270 ? -82.055 -13.520 120.121 1.00 80.50 270 ASP A O 1
ATOM 2269 N N . LYS A 1 271 ? -80.521 -11.890 120.196 1.00 80.88 271 LYS A N 1
ATOM 2270 C CA . LYS A 1 271 ? -80.634 -11.685 121.653 1.00 80.88 271 LYS A CA 1
ATOM 2271 C C . LYS A 1 271 ? -82.014 -11.175 122.069 1.00 80.88 271 LYS A C 1
ATOM 2273 O O . LYS A 1 271 ? -82.556 -11.641 123.066 1.00 80.88 271 LYS A O 1
ATOM 2278 N N . GLU A 1 272 ? -82.598 -10.246 121.312 1.00 82.50 272 GLU A N 1
ATOM 2279 C CA . GLU A 1 272 ? -83.967 -9.777 121.564 1.00 82.50 272 GLU A CA 1
ATOM 2280 C C . GLU A 1 272 ? -85.004 -10.897 121.369 1.00 82.50 272 GLU A C 1
ATOM 2282 O O . GLU A 1 272 ? -86.008 -10.956 122.084 1.00 82.50 272 GLU A O 1
ATOM 2287 N N . GLU A 1 273 ? -84.799 -11.780 120.389 1.00 81.88 273 GLU A N 1
ATOM 2288 C CA . GLU A 1 273 ? -85.649 -12.954 120.166 1.00 81.88 273 GLU A CA 1
ATOM 2289 C C . GLU A 1 273 ? -85.494 -13.985 121.300 1.00 81.88 273 GLU A C 1
ATOM 2291 O O . GLU A 1 273 ? -86.503 -14.501 121.787 1.00 81.88 273 GLU A O 1
ATOM 2296 N N . ASP A 1 274 ? -84.282 -14.207 121.811 1.00 82.56 274 ASP A N 1
ATOM 2297 C CA . ASP A 1 274 ? -84.028 -15.053 122.985 1.00 82.56 274 ASP A CA 1
ATOM 2298 C C . ASP A 1 274 ? -84.676 -14.505 124.267 1.00 82.56 274 ASP A C 1
ATOM 2300 O O . ASP A 1 274 ? -85.279 -15.262 125.034 1.00 82.56 274 ASP A O 1
ATOM 2304 N N . GLU A 1 275 ? -84.635 -13.189 124.491 1.00 82.88 275 GLU A N 1
ATOM 2305 C CA . GLU A 1 275 ? -85.333 -12.547 125.613 1.00 82.88 275 GLU A CA 1
ATOM 2306 C C . GLU A 1 275 ? -86.855 -12.725 125.510 1.00 82.88 275 GLU A C 1
ATOM 2308 O O . GLU A 1 275 ? -87.514 -13.081 126.494 1.00 82.88 275 GLU A O 1
ATOM 2313 N N . LYS A 1 276 ? -87.427 -12.569 124.308 1.00 81.38 276 LYS A N 1
ATOM 2314 C CA . LYS A 1 276 ? -88.850 -12.863 124.056 1.00 81.38 276 LYS A CA 1
ATOM 2315 C C . LYS A 1 276 ? -89.165 -14.331 124.335 1.00 81.38 276 LYS A C 1
ATOM 2317 O O . LYS A 1 276 ? -90.163 -14.626 124.994 1.00 81.38 276 LYS A O 1
ATOM 2322 N N . ASN A 1 277 ? -88.311 -15.252 123.889 1.00 79.75 277 ASN A N 1
ATOM 2323 C CA . ASN A 1 277 ? -88.464 -16.684 124.141 1.00 79.75 277 ASN A CA 1
ATOM 2324 C C . ASN A 1 277 ? -88.429 -17.011 125.639 1.00 79.75 277 ASN A C 1
ATOM 2326 O O . ASN A 1 277 ? -89.216 -17.840 126.100 1.00 79.75 277 ASN A O 1
ATOM 2330 N N . LEU A 1 278 ? -87.586 -16.328 126.417 1.00 84.50 278 LEU A N 1
ATOM 2331 C CA . LEU A 1 278 ? -87.532 -16.489 127.867 1.00 84.50 278 LEU A CA 1
ATOM 2332 C C . LEU A 1 278 ? -88.839 -16.039 128.536 1.00 84.50 278 LEU A C 1
ATOM 2334 O O . LEU A 1 278 ? -89.379 -16.762 129.376 1.00 84.50 278 LEU A O 1
ATOM 2338 N N . ILE A 1 279 ? -89.394 -14.895 128.119 1.00 82.62 279 ILE A N 1
ATOM 2339 C CA . ILE A 1 279 ? -90.697 -14.403 128.598 1.00 82.62 279 ILE A CA 1
ATOM 2340 C C . ILE A 1 279 ? -91.802 -15.423 128.279 1.00 82.62 279 ILE A C 1
ATOM 2342 O O . ILE A 1 279 ? -92.584 -15.788 129.162 1.00 82.62 279 ILE A O 1
ATOM 2346 N N . TYR A 1 280 ? -91.833 -15.953 127.051 1.00 83.19 280 TYR A N 1
ATOM 2347 C CA . TYR A 1 280 ? -92.793 -16.991 126.662 1.00 83.19 280 TYR A CA 1
ATOM 2348 C C . TYR A 1 280 ? -92.618 -18.294 127.455 1.00 83.19 280 TYR A C 1
ATOM 2350 O O . TYR A 1 280 ? -93.612 -18.927 127.816 1.00 83.19 280 TYR A O 1
ATOM 2358 N N . ALA A 1 281 ? -91.384 -18.700 127.760 1.00 80.88 281 ALA A N 1
ATOM 2359 C CA . ALA A 1 281 ? -91.104 -19.892 128.557 1.00 80.88 281 ALA A CA 1
ATOM 2360 C C . ALA A 1 281 ? -91.580 -19.745 130.013 1.00 80.88 281 ALA A C 1
ATOM 2362 O O . ALA A 1 281 ? -92.162 -20.682 130.568 1.00 80.88 281 ALA A O 1
ATOM 2363 N N . VAL A 1 282 ? -91.389 -18.570 130.624 1.00 82.56 282 VAL A N 1
ATOM 2364 C CA . VAL A 1 282 ? -91.892 -18.261 131.974 1.00 82.56 282 VAL A CA 1
ATOM 2365 C C . VAL A 1 282 ? -93.422 -18.261 131.997 1.00 82.56 282 VAL A C 1
ATOM 2367 O O . VAL A 1 282 ? -94.015 -18.912 132.858 1.00 82.56 282 VAL A O 1
ATOM 2370 N N . ALA A 1 283 ? -94.066 -17.623 131.015 1.00 80.69 283 ALA A N 1
ATOM 2371 C CA . ALA A 1 283 ? -95.524 -17.618 130.893 1.00 80.69 283 ALA A CA 1
ATOM 2372 C C . ALA A 1 283 ? -96.096 -19.037 130.707 1.00 80.69 283 ALA A C 1
ATOM 2374 O O . ALA A 1 283 ? -97.060 -19.411 131.377 1.00 80.69 283 ALA A O 1
ATOM 2375 N N . LYS A 1 284 ? -95.464 -19.872 129.865 1.00 79.31 284 LYS A N 1
ATOM 2376 C CA . LYS A 1 284 ? -95.846 -21.286 129.698 1.00 79.31 284 LYS A CA 1
ATOM 2377 C C . LYS A 1 284 ? -95.722 -22.083 130.996 1.00 79.31 284 LYS A C 1
ATOM 2379 O O . LYS A 1 284 ? -96.621 -22.858 131.304 1.00 79.31 284 LYS A O 1
ATOM 2384 N N . ARG A 1 285 ? -94.650 -21.891 131.775 1.00 77.81 285 ARG A N 1
ATOM 2385 C CA . ARG A 1 285 ? -94.494 -22.557 133.082 1.00 77.81 285 ARG A CA 1
ATOM 2386 C C . ARG A 1 285 ? -95.611 -22.180 134.056 1.00 77.81 285 ARG A C 1
ATOM 2388 O O . ARG A 1 285 ? -96.143 -23.066 134.716 1.00 77.81 285 ARG A O 1
ATOM 2395 N N . GLN A 1 286 ? -95.997 -20.905 134.112 1.00 76.06 286 GLN A N 1
ATOM 2396 C CA . GLN A 1 286 ? -97.117 -20.458 134.949 1.00 76.06 286 GLN A CA 1
ATOM 2397 C C . GLN A 1 286 ? -98.456 -21.047 134.486 1.00 76.06 286 GLN A C 1
ATOM 2399 O O . GLN A 1 286 ? -99.242 -21.498 135.315 1.00 76.06 286 GLN A O 1
ATOM 2404 N N . MET A 1 287 ? -98.698 -21.118 133.172 1.00 73.62 287 MET A N 1
ATOM 2405 C CA . MET A 1 287 ? -99.888 -21.784 132.632 1.00 73.62 287 MET A CA 1
ATOM 2406 C C . MET A 1 287 ? -99.940 -23.274 132.990 1.00 73.62 287 MET A C 1
ATOM 2408 O O . MET A 1 287 ? -101.001 -23.748 133.383 1.00 73.62 287 MET A O 1
ATOM 2412 N N . CYS A 1 288 ? -98.819 -23.999 132.900 1.00 74.12 288 CYS A N 1
ATOM 2413 C CA . CYS A 1 288 ? -98.768 -25.409 133.294 1.00 74.12 288 CYS A CA 1
ATOM 2414 C C . CYS A 1 288 ? -99.067 -25.605 134.787 1.00 74.12 288 CYS A C 1
ATOM 2416 O O . CYS A 1 288 ? -99.798 -26.525 135.131 1.00 74.12 288 CYS A O 1
ATOM 2418 N N . LEU A 1 289 ? -98.557 -24.740 135.672 1.00 73.50 289 LEU A N 1
ATOM 2419 C CA . LEU A 1 289 ? -98.873 -24.814 137.106 1.00 73.50 289 LEU A CA 1
ATOM 2420 C C . LEU A 1 289 ? -100.375 -24.619 137.364 1.00 73.50 289 LEU A C 1
ATOM 2422 O O . LEU A 1 289 ? -100.988 -25.430 138.049 1.00 73.50 289 LEU A O 1
ATOM 2426 N N . MET A 1 290 ? -100.994 -23.626 136.717 1.00 70.62 290 MET A N 1
ATOM 2427 C CA . MET A 1 290 ? -102.445 -23.404 136.799 1.00 70.62 290 MET A CA 1
ATOM 2428 C C . MET A 1 290 ? -103.270 -24.559 136.203 1.00 70.62 290 MET A C 1
ATOM 2430 O O . MET A 1 290 ? -104.419 -24.764 136.593 1.00 70.62 290 MET A O 1
ATOM 2434 N N . GLN A 1 291 ? -102.731 -25.287 135.218 1.00 69.38 291 GLN A N 1
ATOM 2435 C CA . GLN A 1 291 ? -103.370 -26.482 134.657 1.00 69.38 291 GLN A CA 1
ATOM 2436 C C . GLN A 1 291 ? -103.276 -27.670 135.616 1.00 69.38 291 GLN A C 1
ATOM 2438 O O . GLN A 1 291 ? -104.295 -28.314 135.834 1.00 69.38 291 GLN A O 1
ATOM 2443 N N . MET A 1 292 ? -102.121 -27.898 136.248 1.00 67.62 292 MET A N 1
ATOM 2444 C CA . MET A 1 292 ? -101.949 -28.950 137.258 1.00 67.62 292 MET A CA 1
ATOM 2445 C C . MET A 1 292 ? -102.910 -28.770 138.443 1.00 67.62 292 MET A C 1
ATOM 2447 O O . MET A 1 292 ? -103.580 -29.721 138.831 1.00 67.62 292 MET A O 1
ATOM 2451 N N . GLU A 1 293 ? -103.071 -27.546 138.956 1.00 70.62 293 GLU A N 1
ATOM 2452 C CA . GLU A 1 293 ? -104.016 -27.255 140.050 1.00 70.62 293 GLU A CA 1
ATOM 2453 C C . GLU A 1 293 ? -105.484 -27.524 139.658 1.00 70.62 293 GLU A C 1
ATOM 2455 O O . GLU A 1 293 ? -106.289 -27.982 140.472 1.00 70.62 293 GLU A O 1
ATOM 2460 N N . LYS A 1 294 ? -105.851 -27.276 138.392 1.00 70.62 294 LYS A N 1
ATOM 2461 C CA . LYS A 1 294 ? -107.191 -27.591 137.863 1.00 70.62 294 LYS A CA 1
ATOM 2462 C C . LYS A 1 294 ? -107.378 -29.083 137.590 1.00 70.62 294 LYS A C 1
ATOM 2464 O O . LYS A 1 294 ? -108.480 -29.594 137.783 1.00 70.62 294 LYS A O 1
ATOM 2469 N N . GLU A 1 295 ? -106.334 -29.772 137.139 1.00 65.88 295 GLU A N 1
ATOM 2470 C CA . GLU A 1 295 ? -106.347 -31.217 136.907 1.00 65.88 295 GLU A CA 1
ATOM 2471 C C . GLU A 1 295 ? -106.447 -32.000 138.218 1.00 65.88 295 GLU A C 1
ATOM 2473 O O . GLU A 1 295 ? -107.198 -32.968 138.265 1.00 65.88 295 GLU A O 1
ATOM 2478 N N . GLU A 1 296 ? -105.808 -31.561 139.306 1.00 65.62 296 GLU A N 1
ATOM 2479 C CA . GLU A 1 296 ? -105.966 -32.179 140.633 1.00 65.62 296 GLU A CA 1
ATOM 2480 C C . GLU A 1 296 ? -107.406 -32.052 141.166 1.00 65.62 296 GLU A C 1
ATOM 2482 O O . GLU A 1 296 ? -107.956 -33.015 141.708 1.00 65.62 296 GLU A O 1
ATOM 2487 N N . ALA A 1 297 ? -108.068 -30.913 140.930 1.00 65.62 297 ALA A N 1
ATOM 2488 C CA . ALA A 1 297 ? -109.482 -30.729 141.265 1.00 65.62 297 ALA A CA 1
ATOM 2489 C C . ALA A 1 297 ? -110.415 -31.597 140.390 1.00 65.62 297 ALA A C 1
ATOM 2491 O O . ALA A 1 297 ? -111.361 -32.201 140.897 1.00 65.62 297 ALA A O 1
ATOM 2492 N N . ALA A 1 298 ? -110.128 -31.719 139.089 1.00 62.94 298 ALA A N 1
ATOM 2493 C CA . ALA A 1 298 ? -110.901 -32.551 138.163 1.00 62.94 298 ALA A CA 1
ATOM 2494 C C . ALA A 1 298 ? -110.650 -34.064 138.346 1.00 62.94 298 ALA A C 1
ATOM 2496 O O . ALA A 1 298 ? -111.551 -34.872 138.114 1.00 62.94 298 ALA A O 1
ATOM 2497 N N . ALA A 1 299 ? -109.459 -34.471 138.798 1.00 62.88 299 ALA A N 1
ATOM 2498 C CA . ALA A 1 299 ? -109.106 -35.865 139.067 1.00 62.88 299 ALA A CA 1
ATOM 2499 C C . ALA A 1 299 ? -109.890 -36.443 140.257 1.00 62.88 299 ALA A C 1
ATOM 2501 O O . ALA A 1 299 ? -110.311 -37.603 140.208 1.00 62.88 299 ALA A O 1
ATOM 2502 N N . ALA A 1 300 ? -110.169 -35.629 141.282 1.00 61.38 300 ALA A N 1
ATOM 2503 C CA . ALA A 1 300 ? -111.043 -36.012 142.391 1.00 61.38 300 ALA A CA 1
ATOM 2504 C C . ALA A 1 300 ? -112.494 -36.269 141.928 1.00 61.38 300 ALA A C 1
ATOM 2506 O O . ALA A 1 300 ? -113.141 -37.204 142.401 1.00 61.38 300 ALA A O 1
ATOM 2507 N N . GLU A 1 301 ? -112.990 -35.501 140.950 1.00 59.72 301 GLU A N 1
ATOM 2508 C CA . GLU A 1 301 ? -114.316 -35.707 140.347 1.00 59.72 301 GLU A CA 1
ATOM 2509 C C . GLU A 1 301 ? -114.356 -36.880 139.344 1.00 59.72 301 GLU A C 1
ATOM 2511 O O . GLU A 1 301 ? -115.386 -37.542 139.189 1.00 59.72 301 GLU A O 1
ATOM 2516 N N . TRP A 1 302 ? -113.240 -37.166 138.662 1.00 53.19 302 TRP A N 1
ATOM 2517 C CA . TRP A 1 302 ? -113.109 -38.243 137.672 1.00 53.19 302 TRP A CA 1
ATOM 2518 C C . TRP A 1 302 ? -112.981 -39.638 138.306 1.00 53.19 302 TRP A C 1
ATOM 2520 O O . TRP A 1 302 ? -113.545 -40.598 137.773 1.00 53.19 302 TRP A O 1
ATOM 2530 N N . ALA A 1 303 ? -112.332 -39.763 139.471 1.00 58.16 303 ALA A N 1
ATOM 2531 C CA . ALA A 1 303 ? -112.215 -41.034 140.195 1.00 58.16 303 ALA A CA 1
ATOM 2532 C C . ALA A 1 303 ? -113.586 -41.635 140.575 1.00 58.16 303 ALA A C 1
ATOM 2534 O O . ALA A 1 303 ? -113.773 -42.847 140.476 1.00 58.16 303 ALA A O 1
ATOM 2535 N N . SER A 1 304 ? -114.577 -40.796 140.896 1.00 57.16 304 SER A N 1
ATOM 2536 C CA . SER A 1 304 ? 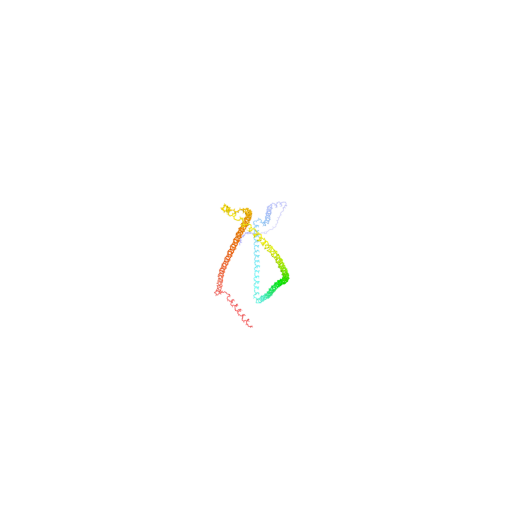-115.954 -41.234 141.186 1.00 57.16 304 SER A CA 1
ATOM 2537 C C . SER A 1 304 ? -116.742 -41.673 139.942 1.00 57.16 304 SER A C 1
ATOM 2539 O O . SER A 1 304 ? -117.660 -42.477 140.058 1.00 57.16 304 SER A O 1
ATOM 2541 N N . ARG A 1 305 ? -116.383 -41.197 138.738 1.00 58.94 305 ARG A N 1
ATOM 2542 C CA . ARG A 1 305 ? -117.043 -41.565 137.464 1.00 58.94 305 ARG A CA 1
ATOM 2543 C C . ARG A 1 305 ? -116.399 -42.773 136.765 1.00 58.94 305 ARG A C 1
ATOM 2545 O O . ARG A 1 305 ? -117.057 -43.462 135.988 1.00 58.94 305 ARG A O 1
ATOM 2552 N N . GLN A 1 306 ? -115.128 -43.072 137.037 1.00 54.88 306 GLN A N 1
ATOM 2553 C CA . GLN A 1 306 ? -114.406 -44.204 136.431 1.00 54.88 306 GLN A CA 1
ATOM 2554 C C . GLN A 1 306 ? -114.921 -45.586 136.846 1.00 54.88 306 GLN A C 1
ATOM 2556 O O . GLN A 1 306 ? -114.824 -46.532 136.062 1.00 54.88 306 GLN A O 1
ATOM 2561 N N . GLN A 1 307 ? -115.528 -45.713 138.025 1.00 55.56 307 GLN A N 1
ATOM 2562 C CA . GLN A 1 307 ? -116.157 -46.968 138.446 1.00 55.56 307 GLN A CA 1
ATOM 2563 C C . GLN A 1 307 ? -117.392 -47.322 137.593 1.00 55.56 307 GLN A C 1
ATOM 2565 O O . GLN A 1 307 ? -117.677 -48.502 137.396 1.00 55.56 307 GLN A O 1
ATOM 2570 N N . GLU A 1 308 ? -118.068 -46.325 137.010 1.00 56.62 308 GLU A N 1
ATOM 2571 C CA . GLU A 1 308 ? -119.236 -46.510 136.134 1.00 56.62 308 GLU A CA 1
ATOM 2572 C C . GLU A 1 308 ? -118.844 -46.740 134.658 1.00 56.62 308 GLU A C 1
ATOM 2574 O O . GLU A 1 308 ? -119.539 -47.438 133.919 1.00 56.62 308 GLU A O 1
ATOM 2579 N N . LEU A 1 309 ? -117.697 -46.206 134.214 1.00 56.66 309 LEU A N 1
ATOM 2580 C CA . LEU A 1 309 ? -117.252 -46.271 132.813 1.00 56.66 309 LEU A CA 1
ATOM 2581 C C . LEU A 1 309 ? -116.488 -47.564 132.458 1.00 56.66 309 LEU A C 1
ATOM 2583 O O . LEU A 1 309 ? -116.509 -47.994 131.300 1.00 56.66 309 LEU A O 1
ATOM 2587 N N . ALA A 1 310 ? -115.862 -48.229 133.436 1.00 55.78 310 ALA A N 1
ATOM 2588 C CA . ALA A 1 310 ? -115.128 -49.483 133.225 1.00 55.78 310 ALA A CA 1
ATOM 2589 C C . ALA A 1 310 ? -116.014 -50.637 132.701 1.00 55.78 310 ALA A C 1
ATOM 2591 O O . ALA A 1 310 ? -115.516 -51.559 132.056 1.00 55.78 310 ALA A O 1
ATOM 2592 N N . GLN A 1 311 ? -117.335 -50.571 132.899 1.00 54.56 311 GLN A N 1
ATOM 2593 C CA . GLN A 1 311 ? -118.282 -51.579 132.403 1.00 54.56 311 GLN A CA 1
ATOM 2594 C C . GLN A 1 311 ? -118.651 -51.401 130.915 1.00 54.56 311 GLN A C 1
ATOM 2596 O O . GLN A 1 311 ? -119.068 -52.362 130.268 1.00 54.56 311 GLN A O 1
ATOM 2601 N N . ASN A 1 312 ? -118.447 -50.207 130.342 1.00 55.59 312 ASN A N 1
ATOM 2602 C CA . ASN A 1 312 ? -118.920 -49.856 128.994 1.00 55.59 312 ASN A CA 1
ATOM 2603 C C . ASN A 1 312 ? -117.817 -49.859 127.915 1.00 55.59 312 ASN A C 1
ATOM 2605 O O . ASN A 1 312 ? -118.116 -49.922 126.722 1.00 55.59 312 ASN A O 1
ATOM 2609 N N . LEU A 1 313 ? -116.540 -49.852 128.310 1.00 56.56 313 LEU A N 1
ATOM 2610 C CA . LEU A 1 313 ? -115.384 -49.739 127.405 1.00 56.56 313 LEU A CA 1
ATOM 2611 C C . LEU A 1 313 ? -114.838 -51.070 126.860 1.00 56.56 313 LEU A C 1
ATOM 2613 O O . LEU A 1 313 ? -114.023 -51.059 125.940 1.00 56.56 313 LEU A O 1
ATOM 2617 N N . SER A 1 314 ? -115.323 -52.222 127.333 1.00 53.09 314 SER A N 1
ATOM 2618 C CA . SER A 1 314 ? -114.911 -53.534 126.802 1.00 53.09 314 SER A CA 1
ATOM 2619 C C . SER A 1 314 ? -115.530 -53.880 125.438 1.00 53.09 314 SER A C 1
ATOM 2621 O O . SER A 1 314 ? -115.105 -54.840 124.801 1.00 53.09 314 SER A O 1
ATOM 2623 N N . LYS A 1 315 ? -116.514 -53.105 124.955 1.00 51.62 315 LYS A N 1
ATOM 2624 C CA . LYS A 1 315 ? -117.304 -53.447 123.757 1.00 51.62 315 LYS A CA 1
ATOM 2625 C C . LYS A 1 315 ? -116.926 -52.716 122.462 1.00 51.62 315 LYS A C 1
ATOM 2627 O O . LYS A 1 315 ? -117.454 -53.090 121.422 1.00 51.62 315 LYS A O 1
ATOM 2632 N N . LEU A 1 316 ? -116.047 -51.707 122.474 1.00 49.19 316 LEU A N 1
ATOM 2633 C CA . LEU A 1 316 ? -115.957 -50.766 121.336 1.00 49.19 316 LEU A CA 1
ATOM 2634 C C . LEU A 1 316 ? -114.575 -50.521 120.700 1.00 49.19 316 LEU A C 1
ATOM 2636 O O . LEU A 1 316 ? -114.521 -49.847 119.677 1.00 49.19 316 LEU A O 1
ATOM 2640 N N . ILE A 1 317 ? -113.464 -51.076 121.203 1.00 51.34 317 ILE A N 1
ATOM 2641 C CA . ILE A 1 317 ? -112.109 -50.685 120.732 1.00 51.34 317 ILE A CA 1
ATOM 2642 C C . ILE A 1 317 ? -111.325 -51.850 120.097 1.00 51.34 317 ILE A C 1
ATOM 2644 O O . ILE A 1 317 ? -110.114 -51.961 120.228 1.00 51.34 317 ILE A O 1
ATOM 2648 N N . LEU A 1 318 ? -112.004 -52.720 119.344 1.00 41.81 318 LEU A N 1
ATOM 2649 C CA . LEU A 1 318 ? -111.334 -53.684 118.450 1.00 41.81 318 LEU A CA 1
ATOM 2650 C C . LEU A 1 318 ? -111.586 -53.440 116.956 1.00 41.81 318 LEU A C 1
ATOM 2652 O O . LEU A 1 318 ? -111.174 -54.255 116.139 1.00 41.81 318 LEU A O 1
ATOM 2656 N N . GLN A 1 319 ? -112.228 -52.331 116.562 1.00 38.22 319 GLN A N 1
ATOM 2657 C CA . GLN A 1 319 ? -112.730 -52.213 115.185 1.00 38.22 319 GLN A CA 1
ATOM 2658 C C . GLN A 1 319 ? -112.271 -51.046 114.321 1.00 38.22 319 GLN A C 1
ATOM 2660 O O . GLN A 1 319 ? -112.643 -51.050 113.147 1.00 38.22 319 GLN A O 1
ATOM 2665 N N . ARG A 1 320 ? -111.471 -50.067 114.770 1.00 37.31 320 ARG A N 1
ATOM 2666 C CA . ARG A 1 320 ? -111.086 -49.023 113.799 1.00 37.31 320 ARG A CA 1
ATOM 2667 C C . ARG A 1 320 ? -109.871 -48.166 114.125 1.00 37.31 320 ARG A C 1
ATOM 2669 O O . ARG A 1 320 ? -109.985 -46.982 114.411 1.00 37.31 320 ARG A O 1
ATOM 2676 N N . GLN A 1 321 ? -108.689 -48.746 113.958 1.00 30.89 321 GLN A N 1
ATOM 2677 C CA . GLN A 1 321 ? -107.472 -47.992 113.661 1.00 30.89 321 GLN A CA 1
ATOM 2678 C C . GLN A 1 321 ? -106.812 -48.592 112.412 1.00 30.89 321 GLN A C 1
ATOM 2680 O O . GLN A 1 321 ? -106.336 -49.719 112.485 1.00 30.89 321 GLN A O 1
ATOM 2685 N N . ALA A 1 322 ? -106.837 -47.851 111.290 1.00 30.48 322 ALA A N 1
ATOM 2686 C CA . ALA A 1 322 ? -105.792 -47.739 110.247 1.00 30.48 322 ALA A CA 1
ATOM 2687 C C . ALA A 1 322 ? -106.369 -47.492 108.832 1.00 30.48 322 ALA A C 1
ATOM 2689 O O . ALA A 1 322 ? -106.952 -48.404 108.262 1.00 30.48 322 ALA A O 1
ATOM 2690 N N . THR A 1 323 ? -106.154 -46.273 108.305 1.00 34.50 323 THR A N 1
ATOM 2691 C CA . THR A 1 323 ? -105.946 -45.838 106.888 1.00 34.50 323 THR A CA 1
ATOM 2692 C C . THR A 1 323 ? -106.145 -44.309 106.876 1.00 34.50 323 THR A C 1
ATOM 2694 O O . THR A 1 323 ? -107.286 -43.858 106.889 1.00 34.50 323 THR A O 1
ATOM 2697 N N . ARG A 1 324 ? -105.158 -43.444 107.162 1.00 34.41 324 ARG A N 1
ATOM 2698 C CA . ARG A 1 324 ? -103.950 -43.046 106.395 1.00 34.41 324 ARG A CA 1
ATOM 2699 C C . ARG A 1 324 ? -104.199 -42.686 104.919 1.00 34.41 324 ARG A C 1
ATOM 2701 O O . ARG A 1 324 ? -104.407 -43.570 104.103 1.00 34.41 324 ARG A O 1
ATOM 2708 N N . GLU A 1 325 ? -104.191 -41.368 104.676 1.00 35.56 325 GLU A N 1
ATOM 2709 C CA . GLU A 1 325 ? -103.355 -40.598 103.726 1.00 35.56 325 GLU A CA 1
ATOM 2710 C C . GLU A 1 325 ? -103.043 -41.191 102.337 1.00 35.56 325 GLU A C 1
ATOM 2712 O O . GLU A 1 325 ? -102.455 -42.261 102.265 1.00 35.56 325 GLU A O 1
ATOM 2717 N N . ILE A 1 326 ? -103.342 -40.428 101.265 1.00 36.12 326 ILE A N 1
ATOM 2718 C CA . ILE A 1 326 ? -102.494 -40.123 100.077 1.00 36.12 326 ILE A CA 1
ATOM 2719 C C . ILE A 1 326 ? -103.293 -39.236 99.090 1.00 36.12 326 ILE A C 1
ATOM 2721 O O . ILE A 1 326 ? -104.436 -39.557 98.775 1.00 36.12 326 ILE A O 1
ATOM 2725 N N . SER A 1 327 ? -102.682 -38.159 98.562 1.00 39.00 327 SER A N 1
ATOM 2726 C CA . SER A 1 327 ? -102.456 -37.969 97.104 1.00 39.00 327 SER A CA 1
ATOM 2727 C C . SER A 1 327 ? -101.936 -36.562 96.749 1.00 39.00 327 SER A C 1
ATOM 2729 O O . SER A 1 327 ? -102.644 -35.567 96.885 1.00 39.00 327 SER A O 1
ATOM 2731 N N . MET A 1 328 ? -100.699 -36.499 96.238 1.00 41.16 328 MET A N 1
ATOM 2732 C CA . MET A 1 328 ? -100.109 -35.365 95.510 1.00 41.16 328 MET A CA 1
ATOM 2733 C C . MET A 1 328 ? -99.343 -35.911 94.294 1.00 41.16 328 MET A C 1
ATOM 2735 O O . MET A 1 328 ? -98.167 -36.242 94.400 1.00 41.16 328 MET A O 1
ATOM 2739 N N . GLU A 1 329 ? -100.003 -36.003 93.136 1.00 41.75 329 GLU A N 1
ATOM 2740 C CA . GLU A 1 329 ? -99.432 -36.602 91.911 1.00 41.75 329 GLU A CA 1
ATOM 2741 C C . GLU A 1 329 ? -99.669 -35.747 90.641 1.00 41.75 329 GLU A C 1
ATOM 2743 O O . GLU A 1 329 ? -99.711 -36.248 89.520 1.00 41.75 329 GLU A O 1
ATOM 2748 N N . GLY A 1 330 ? -99.840 -34.426 90.797 1.00 49.44 330 GLY A N 1
ATOM 2749 C CA . GLY A 1 330 ? -100.242 -33.524 89.703 1.00 49.44 330 GLY A CA 1
ATOM 2750 C C . GLY A 1 330 ? -99.146 -32.672 89.038 1.00 49.44 330 GLY A C 1
ATOM 2751 O O . GLY A 1 330 ? -99.378 -32.154 87.951 1.00 49.44 330 GLY A O 1
ATOM 2752 N N . ALA A 1 331 ? -97.963 -32.495 89.640 1.00 47.72 331 ALA A N 1
ATOM 2753 C CA . ALA A 1 331 ? -97.047 -31.405 89.255 1.00 47.72 331 ALA A CA 1
ATOM 2754 C C . ALA A 1 331 ? -95.914 -31.771 88.266 1.00 47.72 331 ALA A C 1
ATOM 2756 O O . ALA A 1 331 ? -95.300 -30.874 87.695 1.00 47.72 331 ALA A O 1
ATOM 2757 N N . LEU A 1 332 ? -95.633 -33.057 88.018 1.00 52.56 332 LEU A N 1
ATOM 2758 C CA . LEU A 1 332 ? -94.432 -33.485 87.271 1.00 52.56 332 LEU A CA 1
ATOM 2759 C C . LEU A 1 332 ? -94.562 -33.458 85.735 1.00 52.56 332 LEU A C 1
ATOM 2761 O O . LEU A 1 332 ? -93.553 -33.447 85.041 1.00 52.56 332 LEU A O 1
ATOM 2765 N N . ARG A 1 333 ? -95.775 -33.395 85.175 1.00 54.97 333 ARG A N 1
ATOM 2766 C CA . ARG A 1 333 ? -95.979 -33.577 83.721 1.00 54.97 333 ARG A CA 1
ATOM 2767 C C . ARG A 1 333 ? -95.759 -32.329 82.851 1.00 54.97 333 ARG A C 1
ATOM 2769 O O . ARG A 1 333 ? -95.666 -32.461 81.640 1.00 54.97 333 ARG A O 1
ATOM 2776 N N . GLN A 1 334 ? -95.670 -31.123 83.422 1.00 53.62 334 GLN A N 1
ATOM 2777 C CA . GLN A 1 334 ? -95.575 -29.874 82.637 1.00 53.62 334 GLN A CA 1
ATOM 2778 C C . GLN A 1 334 ? -94.134 -29.387 82.364 1.00 53.62 334 GLN A C 1
ATOM 2780 O O . GLN A 1 334 ? -93.932 -28.529 81.502 1.00 53.62 334 GLN A O 1
ATOM 2785 N N . GLU A 1 335 ? -93.129 -29.920 83.066 1.00 59.19 335 GLU A N 1
ATOM 2786 C CA . GLU A 1 335 ? -91.705 -29.579 82.874 1.00 59.19 335 GLU A CA 1
ATOM 2787 C C . GLU A 1 335 ? -91.058 -30.365 81.714 1.00 59.19 335 GLU A C 1
ATOM 2789 O O . GLU A 1 335 ? -90.253 -29.813 80.962 1.00 59.19 335 GLU A O 1
ATOM 2794 N N . GLU A 1 336 ? -91.463 -31.620 81.491 1.00 56.34 336 GLU A N 1
ATOM 2795 C CA . GLU A 1 336 ? -90.836 -32.515 80.501 1.00 56.34 336 GLU A CA 1
ATOM 2796 C C . GLU A 1 336 ? -91.077 -32.090 79.036 1.00 56.34 336 GLU A C 1
ATOM 2798 O O . GLU A 1 336 ? -90.194 -32.231 78.186 1.00 56.34 336 GLU A O 1
ATOM 2803 N N . GLU A 1 337 ? -92.224 -31.480 78.719 1.00 60.16 337 GLU A N 1
ATOM 2804 C CA . GLU A 1 337 ? -92.569 -31.081 77.342 1.00 60.16 337 GLU A CA 1
ATOM 2805 C C . GLU A 1 337 ? -91.796 -29.846 76.835 1.00 60.16 337 GLU A C 1
ATOM 2807 O O . GLU A 1 337 ? -91.610 -29.670 75.626 1.00 60.16 337 GLU A O 1
ATOM 2812 N N . LYS A 1 338 ? -91.312 -28.976 77.734 1.00 64.94 338 LYS A N 1
ATOM 2813 C CA . LYS A 1 338 ? -90.546 -27.769 77.362 1.00 64.94 338 LYS A CA 1
ATOM 2814 C C . LYS A 1 338 ? -89.079 -28.075 77.044 1.00 64.94 338 LYS A C 1
ATOM 2816 O O . LYS A 1 338 ? -88.466 -27.346 76.262 1.00 64.94 338 LYS A O 1
ATOM 2821 N N . TRP A 1 339 ? -88.531 -29.151 77.608 1.00 63.19 339 TRP A N 1
ATOM 2822 C CA . TRP A 1 339 ? -87.152 -29.594 77.387 1.00 63.19 339 TRP A CA 1
ATOM 2823 C C . TRP A 1 339 ? -86.944 -30.181 75.979 1.00 63.19 339 TRP A C 1
ATOM 2825 O O . TRP A 1 339 ? -85.988 -29.826 75.287 1.00 63.19 339 TRP A O 1
ATOM 2835 N N . GLN A 1 340 ? -87.898 -30.988 75.503 1.00 63.41 340 GLN A N 1
ATOM 2836 C CA . GLN A 1 340 ? -87.857 -31.660 74.194 1.00 63.41 340 GLN A CA 1
ATOM 2837 C C . GLN A 1 340 ? -87.751 -30.675 73.009 1.00 63.41 340 GLN A C 1
ATOM 2839 O O . GLN A 1 340 ? -86.941 -30.864 72.102 1.00 63.41 340 GLN A O 1
ATOM 2844 N N . LYS A 1 341 ? -88.478 -29.548 73.048 1.00 67.50 341 LYS A N 1
ATOM 2845 C CA . LYS A 1 341 ? -88.517 -28.571 71.938 1.00 67.50 341 LYS A CA 1
ATOM 2846 C C . LYS A 1 341 ? -87.220 -27.769 71.732 1.00 67.50 341 LYS A C 1
ATOM 2848 O O . LYS A 1 341 ? -87.023 -27.212 70.654 1.00 67.50 341 LYS A O 1
ATOM 2853 N N . ARG A 1 342 ? -86.320 -27.686 72.725 1.00 66.75 342 ARG A N 1
ATOM 2854 C CA . ARG A 1 342 ? -85.016 -26.996 72.576 1.00 66.75 342 ARG A CA 1
ATOM 2855 C C . ARG A 1 342 ? -83.964 -27.866 71.883 1.00 66.75 342 ARG A C 1
ATOM 2857 O O . ARG A 1 342 ? -83.169 -27.341 71.107 1.00 66.75 342 ARG A O 1
ATOM 2864 N N . ILE A 1 343 ? -84.002 -29.180 72.103 1.00 71.38 343 ILE A N 1
ATOM 2865 C CA . ILE A 1 343 ? -83.040 -30.135 71.530 1.00 71.38 343 ILE A CA 1
ATOM 2866 C C . ILE A 1 343 ? -83.186 -30.219 70.002 1.00 71.38 343 ILE A C 1
ATOM 2868 O O . ILE A 1 343 ? -82.191 -30.193 69.275 1.00 71.38 343 ILE A O 1
ATOM 2872 N N . GLU A 1 344 ? -84.419 -30.238 69.494 1.00 69.25 344 GLU A N 1
ATOM 2873 C CA . GLU A 1 344 ? -84.691 -30.342 68.052 1.00 69.25 344 GLU A CA 1
ATOM 2874 C C . GLU A 1 344 ? -84.249 -29.096 67.259 1.00 69.25 344 GLU A C 1
ATOM 2876 O O . GLU A 1 344 ? -83.785 -29.206 66.121 1.00 69.25 344 GLU A O 1
ATOM 2881 N N . GLY A 1 345 ? -84.336 -27.904 67.863 1.00 71.44 345 GLY A N 1
ATOM 2882 C CA . GLY A 1 345 ? -83.921 -26.645 67.234 1.00 71.44 345 GLY A CA 1
ATOM 2883 C C . GLY A 1 345 ? -82.401 -26.499 67.085 1.00 71.44 345 GLY A C 1
ATOM 2884 O O . GLY A 1 345 ? -81.927 -25.968 66.078 1.00 71.44 345 GLY A O 1
ATOM 2885 N N . GLU A 1 346 ? -81.621 -26.994 68.050 1.00 72.19 346 GLU A N 1
ATOM 2886 C CA . GLU A 1 346 ? -80.153 -27.005 67.966 1.00 72.19 346 GLU A CA 1
ATOM 2887 C C . GLU A 1 346 ? -79.628 -28.054 66.977 1.00 72.19 346 GLU A C 1
ATOM 2889 O O . GLU A 1 346 ? -78.620 -27.819 66.306 1.00 72.19 346 GLU A O 1
ATOM 2894 N N . ALA A 1 347 ? -80.326 -29.186 66.836 1.00 71.75 347 ALA A N 1
ATOM 2895 C CA . ALA A 1 347 ? -79.960 -30.237 65.890 1.00 71.75 347 ALA A CA 1
ATOM 2896 C C . ALA A 1 347 ? -80.038 -29.763 64.424 1.00 71.75 347 ALA A C 1
ATOM 2898 O O . ALA A 1 347 ? -79.105 -30.004 63.658 1.00 71.75 347 ALA A O 1
ATOM 2899 N N . ARG A 1 348 ? -81.086 -29.015 64.044 1.00 73.94 348 ARG A N 1
ATOM 2900 C CA . ARG A 1 348 ? -81.249 -28.490 62.670 1.00 73.94 348 ARG A CA 1
ATOM 2901 C C . ARG A 1 348 ? -80.147 -27.503 62.270 1.00 73.94 348 ARG A C 1
ATOM 2903 O O . ARG A 1 348 ? -79.562 -27.640 61.201 1.00 73.94 348 ARG A O 1
ATOM 2910 N N . LYS A 1 349 ? -79.784 -26.576 63.165 1.00 74.31 349 LYS A N 1
ATOM 2911 C CA . LYS A 1 349 ? -78.704 -25.598 62.919 1.00 74.31 349 LYS A CA 1
ATOM 2912 C C . LYS A 1 349 ? -77.333 -26.260 62.745 1.00 74.31 349 LYS A C 1
ATOM 2914 O O . LYS A 1 349 ? -76.498 -25.761 61.994 1.00 74.31 349 LYS A O 1
ATOM 2919 N N . ARG A 1 350 ? -77.084 -27.383 63.432 1.00 72.44 350 ARG A N 1
ATOM 2920 C CA . ARG A 1 350 ? -75.835 -28.148 63.285 1.00 72.44 350 ARG A CA 1
ATOM 2921 C C . ARG A 1 350 ? -75.741 -28.855 61.932 1.00 72.44 350 ARG A C 1
ATOM 2923 O O . ARG A 1 350 ? -74.643 -28.919 61.390 1.00 72.44 350 ARG A O 1
ATOM 2930 N N . GLU A 1 351 ? -76.844 -29.357 61.382 1.00 74.06 351 GLU A N 1
ATOM 2931 C CA . GLU A 1 351 ? -76.847 -29.998 60.057 1.00 74.06 351 GLU A CA 1
ATOM 2932 C C . GLU A 1 351 ? -76.651 -28.985 58.918 1.00 74.06 351 GLU A C 1
ATOM 2934 O O . GLU A 1 351 ? -75.804 -29.194 58.051 1.00 74.06 351 GLU A O 1
ATOM 2939 N N . GLU A 1 352 ? -77.305 -27.822 58.975 1.00 78.00 352 GLU A N 1
ATOM 2940 C CA . GLU A 1 352 ? -77.106 -26.747 57.985 1.00 78.00 352 GLU A CA 1
ATOM 2941 C C . GLU A 1 352 ? -75.650 -26.236 57.956 1.00 78.00 352 GLU A C 1
ATOM 2943 O O . GLU A 1 352 ? -75.084 -25.980 56.889 1.00 78.00 352 GLU A O 1
ATOM 2948 N N . ALA A 1 353 ? -74.997 -26.148 59.122 1.00 79.94 353 ALA A N 1
ATOM 2949 C CA . ALA A 1 353 ? -73.581 -25.792 59.225 1.00 79.94 353 ALA A CA 1
ATOM 2950 C C . ALA A 1 353 ? -72.639 -26.883 58.674 1.00 79.94 353 ALA A C 1
ATOM 2952 O O . ALA A 1 353 ? -71.579 -26.570 58.129 1.00 79.94 353 ALA A O 1
ATOM 2953 N N . LYS A 1 354 ? -73.006 -28.167 58.785 1.00 75.50 354 LYS A N 1
ATOM 2954 C CA . LYS A 1 354 ? -72.228 -29.268 58.190 1.00 75.50 354 LYS A CA 1
ATOM 2955 C C . LYS A 1 354 ? -72.313 -29.251 56.667 1.00 75.50 354 LYS A C 1
ATOM 2957 O O . LYS A 1 354 ? -71.289 -29.439 56.011 1.00 75.50 354 LYS A O 1
ATOM 2962 N N . GLU A 1 355 ? -73.492 -28.996 56.102 1.00 79.00 355 GLU A N 1
ATOM 2963 C CA . GLU A 1 355 ? -73.662 -28.923 54.649 1.00 79.00 355 GLU A CA 1
ATOM 2964 C C . GLU A 1 355 ? -72.925 -27.732 54.024 1.00 79.00 355 GLU A C 1
ATOM 2966 O O . GLU A 1 355 ? -72.301 -27.883 52.972 1.00 79.00 355 GLU A O 1
ATOM 2971 N N . SER A 1 356 ? -72.923 -26.563 54.674 1.00 81.00 356 SER A N 1
ATOM 2972 C CA . SER A 1 356 ? -72.181 -25.396 54.177 1.00 81.00 356 SER A CA 1
ATOM 2973 C C . SER A 1 356 ? -70.663 -25.613 54.211 1.00 81.00 356 SER A C 1
ATOM 2975 O O . SER A 1 356 ? -69.976 -25.296 53.238 1.00 81.00 356 SER A O 1
ATOM 2977 N N . MET A 1 357 ? -70.138 -26.246 55.267 1.00 74.12 357 MET A N 1
ATOM 2978 C CA . MET A 1 357 ? -68.728 -26.647 55.336 1.00 74.12 357 MET A CA 1
ATOM 2979 C C . MET A 1 357 ? -68.364 -27.712 54.297 1.00 74.12 357 MET A C 1
ATOM 2981 O O . MET A 1 357 ? -67.252 -27.696 53.769 1.00 74.12 357 MET A O 1
ATOM 2985 N N . LYS A 1 358 ? -69.279 -28.640 53.992 1.00 82.44 358 LYS A N 1
ATOM 2986 C CA . LYS A 1 358 ? -69.066 -29.661 52.960 1.00 82.44 358 LYS A CA 1
ATOM 2987 C C . LYS A 1 358 ? -68.952 -29.025 51.570 1.00 82.44 358 LYS A C 1
ATOM 2989 O O . LYS A 1 358 ? -67.969 -29.286 50.884 1.00 82.44 358 LYS A O 1
ATOM 2994 N N . LYS A 1 359 ? -69.860 -28.106 51.222 1.00 82.19 359 LYS A N 1
ATOM 2995 C CA . LYS A 1 359 ? -69.824 -27.361 49.949 1.00 82.19 359 LYS A CA 1
ATOM 2996 C C . LYS A 1 359 ? -68.556 -26.515 49.795 1.00 82.19 359 LYS A C 1
ATOM 2998 O O . LYS A 1 359 ? -67.897 -26.594 48.767 1.00 82.19 359 LYS A O 1
ATOM 3003 N N . GLN A 1 360 ? -68.140 -25.790 50.840 1.00 81.00 360 GLN A N 1
ATOM 3004 C CA . GLN A 1 360 ? -66.882 -25.025 50.807 1.00 81.00 360 GLN A CA 1
ATOM 3005 C C . GLN A 1 360 ? -65.646 -25.911 50.580 1.00 81.00 360 GLN A C 1
ATOM 3007 O O . GLN A 1 360 ? -64.714 -25.502 49.890 1.00 81.00 360 GLN A O 1
ATOM 3012 N N . ARG A 1 361 ? -65.621 -27.124 51.149 1.00 82.69 361 ARG A N 1
ATOM 3013 C CA . ARG A 1 361 ? -64.521 -28.081 50.940 1.00 82.69 361 ARG A CA 1
ATOM 3014 C C . ARG A 1 361 ? -64.519 -28.649 49.523 1.00 82.69 361 ARG A C 1
ATOM 3016 O O . ARG A 1 361 ? -63.450 -28.772 48.938 1.00 82.69 361 ARG A O 1
ATOM 3023 N N . GLU A 1 362 ? -65.688 -28.970 48.979 1.00 85.19 362 GLU A N 1
ATOM 3024 C CA . GLU A 1 362 ? -65.839 -29.461 47.605 1.00 85.19 362 GLU A CA 1
ATOM 3025 C C . GLU A 1 362 ? -65.419 -28.396 46.578 1.00 85.19 362 GLU A C 1
ATOM 3027 O O . GLU A 1 362 ? -64.634 -28.692 45.678 1.00 85.19 362 GLU A O 1
ATOM 3032 N N . ASP A 1 363 ? -65.826 -27.137 46.762 1.00 82.56 363 ASP A N 1
ATOM 3033 C CA . ASP A 1 363 ? -65.414 -26.035 45.884 1.00 82.56 363 ASP A CA 1
ATOM 3034 C C . ASP A 1 363 ? -63.907 -25.743 45.979 1.00 82.56 363 ASP A C 1
ATOM 3036 O O . ASP A 1 363 ? -63.253 -25.530 44.957 1.00 82.56 363 ASP A O 1
ATOM 3040 N N . ALA A 1 364 ? -63.316 -25.793 47.180 1.00 86.94 364 ALA A N 1
ATOM 3041 C CA . ALA A 1 364 ? -61.870 -25.630 47.348 1.00 86.94 364 ALA A CA 1
ATOM 3042 C C . ALA A 1 364 ? -61.068 -26.746 46.652 1.00 86.94 364 ALA A C 1
ATOM 3044 O O . ALA A 1 364 ? -60.008 -26.479 46.080 1.00 86.94 364 ALA A O 1
ATOM 3045 N N . MET A 1 365 ? -61.574 -27.984 46.669 1.00 82.81 365 MET A N 1
ATOM 3046 C CA . MET A 1 365 ? -60.967 -29.107 45.949 1.00 82.81 365 MET A CA 1
ATOM 3047 C C . MET A 1 365 ? -61.090 -28.938 44.432 1.00 82.81 365 MET A C 1
ATOM 3049 O O . MET A 1 365 ? -60.090 -29.107 43.738 1.00 82.81 365 MET A O 1
ATOM 3053 N N . ARG A 1 366 ? -62.255 -28.505 43.927 1.00 86.56 366 ARG A N 1
ATOM 3054 C CA . ARG A 1 366 ? -62.468 -28.246 42.493 1.00 86.56 366 ARG A CA 1
ATOM 3055 C C . ARG A 1 366 ? -61.537 -27.152 41.963 1.00 86.56 366 ARG A C 1
ATOM 3057 O O . ARG A 1 366 ? -60.881 -27.340 40.946 1.00 86.56 366 ARG A O 1
ATOM 3064 N N . VAL A 1 367 ? -61.397 -26.042 42.693 1.00 88.62 367 VAL A N 1
ATOM 3065 C CA . VAL A 1 367 ? -60.470 -24.951 42.330 1.00 88.62 367 VAL A CA 1
ATOM 3066 C C . VAL A 1 367 ? -59.016 -25.433 42.318 1.00 88.62 367 VAL A C 1
ATOM 3068 O O . VAL A 1 367 ? -58.230 -25.027 41.461 1.00 88.62 367 VAL A O 1
ATOM 3071 N N . LYS A 1 368 ? -58.642 -26.318 43.250 1.00 85.88 368 LYS A N 1
ATOM 3072 C CA . LYS A 1 368 ? -57.301 -26.908 43.282 1.00 85.88 368 LYS A CA 1
ATOM 3073 C C . LYS A 1 368 ? -57.062 -27.831 42.083 1.00 85.88 368 LYS A C 1
ATOM 3075 O O . LYS A 1 368 ? -56.000 -27.742 41.478 1.00 85.88 368 LYS A O 1
ATOM 3080 N N . GLU A 1 369 ? -58.026 -28.672 41.715 1.00 86.38 369 GLU A N 1
ATOM 3081 C CA . GLU A 1 369 ? -57.940 -29.551 40.537 1.00 86.38 369 GLU A CA 1
ATOM 3082 C C . GLU A 1 369 ? -57.867 -28.771 39.217 1.00 86.38 369 GLU A C 1
ATOM 3084 O O . GLU A 1 369 ? -57.043 -29.093 38.359 1.00 86.38 369 GLU A O 1
ATOM 3089 N N . GLU A 1 370 ? -58.662 -27.708 39.068 1.00 87.12 370 GLU A N 1
ATOM 3090 C CA . GLU A 1 370 ? -58.614 -26.822 37.897 1.00 87.12 370 GLU A CA 1
ATOM 3091 C C . GLU A 1 370 ? -57.257 -26.116 37.781 1.00 87.12 370 GLU A C 1
ATOM 3093 O O . GLU A 1 370 ? -56.690 -26.033 36.691 1.00 87.12 370 GLU A O 1
ATOM 3098 N N . ARG A 1 371 ? -56.696 -25.645 38.903 1.00 86.00 371 ARG A N 1
ATOM 3099 C CA . ARG A 1 371 ? -55.370 -25.018 38.926 1.00 86.00 371 ARG A CA 1
ATOM 3100 C C . ARG A 1 371 ? -54.264 -26.003 38.549 1.00 86.00 371 ARG A C 1
ATOM 3102 O O . ARG A 1 371 ? -53.442 -25.673 37.704 1.00 86.00 371 ARG A O 1
ATOM 3109 N N . MET A 1 372 ? -54.277 -27.208 39.122 1.00 83.12 372 MET A N 1
ATOM 3110 C CA . MET A 1 372 ? -53.310 -28.256 38.771 1.00 83.12 372 MET A CA 1
ATOM 3111 C C . MET A 1 372 ? -53.425 -28.658 37.295 1.00 83.12 372 MET A C 1
ATOM 3113 O O . MET A 1 372 ? -52.411 -28.898 36.650 1.00 83.12 372 MET A O 1
ATOM 3117 N N . SER A 1 373 ? -54.642 -28.708 36.744 1.00 86.38 373 SER A N 1
ATOM 3118 C CA . SER A 1 373 ? -54.853 -29.021 35.325 1.00 86.38 373 SER A CA 1
ATOM 3119 C C . SER A 1 373 ? -54.278 -27.935 34.414 1.00 86.38 373 SER A C 1
ATOM 3121 O O . SER A 1 373 ? -53.579 -28.267 33.461 1.00 86.38 373 SER A O 1
ATOM 3123 N N . ARG A 1 374 ? -54.480 -26.652 34.748 1.00 86.56 374 ARG A N 1
ATOM 3124 C CA . ARG A 1 374 ? -53.872 -25.528 34.014 1.00 86.56 374 ARG A CA 1
ATOM 3125 C C . ARG A 1 374 ? -52.349 -25.543 34.092 1.00 86.56 374 ARG A C 1
ATOM 3127 O O . ARG A 1 374 ? -51.702 -25.444 33.064 1.00 86.56 374 ARG A O 1
ATOM 3134 N N . GLU A 1 375 ? -51.778 -25.764 35.276 1.00 87.69 375 GLU A N 1
ATOM 3135 C CA . GLU A 1 375 ? -50.320 -25.863 35.449 1.00 87.69 375 GLU A CA 1
ATOM 3136 C C . GLU A 1 375 ? -49.721 -27.025 34.624 1.00 87.69 375 GLU A C 1
ATOM 3138 O O . GLU A 1 375 ? -48.626 -26.907 34.076 1.00 87.69 375 GLU A O 1
ATOM 3143 N N . VAL A 1 376 ? -50.450 -28.140 34.474 1.00 89.69 376 VAL A N 1
ATOM 3144 C CA . VAL A 1 376 ? -50.044 -29.263 33.610 1.00 89.69 376 VAL A CA 1
ATOM 3145 C C . VAL A 1 376 ? -50.170 -28.924 32.120 1.00 89.69 376 VAL A C 1
ATOM 3147 O O . VAL A 1 376 ? -49.323 -29.348 31.334 1.00 89.69 376 VAL A O 1
ATOM 3150 N N . GLU A 1 377 ? -51.211 -28.201 31.709 1.00 88.25 377 GLU A N 1
ATOM 3151 C CA . GLU A 1 377 ? -51.392 -27.751 30.321 1.00 88.25 377 GLU A CA 1
ATOM 3152 C C . GLU A 1 377 ? -50.337 -26.715 29.917 1.00 88.25 377 GLU A C 1
ATOM 3154 O O . GLU A 1 377 ? -49.689 -26.888 28.883 1.00 88.25 377 GLU A O 1
ATOM 3159 N N . ASP A 1 378 ? -50.089 -25.717 30.767 1.00 87.88 378 ASP A N 1
ATOM 3160 C CA . ASP A 1 378 ? -49.043 -24.709 30.583 1.00 87.88 378 ASP A CA 1
ATOM 3161 C C . ASP A 1 378 ? -47.661 -25.378 30.523 1.00 87.88 378 ASP A C 1
ATOM 3163 O O . ASP A 1 378 ? -46.898 -25.155 29.583 1.00 87.88 378 ASP A O 1
ATOM 3167 N N . GLY A 1 379 ? -47.377 -26.315 31.437 1.00 89.56 379 GLY A N 1
ATOM 3168 C CA . GLY A 1 379 ? -46.132 -27.089 31.417 1.00 89.56 379 GLY A CA 1
ATOM 3169 C C . GLY A 1 379 ? -45.961 -27.954 30.159 1.00 89.56 379 GLY A C 1
ATOM 3170 O O . GLY A 1 379 ? -44.845 -28.120 29.662 1.00 89.56 379 GLY A O 1
ATOM 3171 N N . ARG A 1 380 ? -47.051 -28.489 29.588 1.00 89.12 380 ARG A N 1
ATOM 3172 C CA . ARG A 1 380 ? -47.009 -29.205 28.297 1.00 89.12 380 ARG A CA 1
ATOM 3173 C C . ARG A 1 380 ? -46.743 -28.257 27.129 1.00 89.12 380 ARG A C 1
ATOM 3175 O O . ARG A 1 380 ? -45.997 -28.636 26.226 1.00 89.12 380 ARG A O 1
ATOM 3182 N N . ALA A 1 381 ? -47.332 -27.063 27.138 1.00 91.00 381 ALA A N 1
ATOM 3183 C CA . ALA A 1 381 ? -47.118 -26.053 26.106 1.00 91.00 381 ALA A CA 1
ATOM 3184 C C . ALA A 1 381 ? -45.673 -25.528 26.124 1.00 91.00 381 ALA A C 1
ATOM 3186 O O . ALA A 1 381 ? -45.037 -25.450 25.073 1.00 91.00 381 ALA A O 1
ATOM 3187 N N . GLU A 1 382 ? -45.121 -25.259 27.309 1.00 90.88 382 GLU A N 1
ATOM 3188 C CA . GLU A 1 382 ? -43.714 -24.883 27.487 1.00 90.88 382 GLU A CA 1
ATOM 3189 C C . GLU A 1 382 ? -42.766 -25.992 27.019 1.00 90.88 382 GLU A C 1
ATOM 3191 O O . GLU A 1 382 ? -41.809 -25.725 26.292 1.00 90.88 382 GLU A O 1
ATOM 3196 N N . LEU A 1 383 ? -43.053 -27.254 27.357 1.00 91.25 383 LEU A N 1
ATOM 3197 C CA . LEU A 1 383 ? -42.251 -28.387 26.896 1.00 91.25 383 LEU A CA 1
ATOM 3198 C C . LEU A 1 383 ? -42.266 -28.516 25.366 1.00 91.25 383 LEU A C 1
ATOM 3200 O O . LEU A 1 383 ? -41.215 -28.709 24.760 1.00 91.25 383 LEU A O 1
ATOM 3204 N N . GLN A 1 384 ? -43.433 -28.385 24.729 1.00 91.31 384 GLN A N 1
ATOM 3205 C CA . GLN A 1 384 ? -43.539 -28.395 23.266 1.00 91.31 384 GLN A CA 1
ATOM 3206 C C . GLN A 1 384 ? -42.800 -27.215 22.628 1.00 91.31 384 GLN A C 1
ATOM 3208 O O . GLN A 1 384 ? -42.149 -27.385 21.599 1.00 91.31 384 GLN A O 1
ATOM 3213 N N . HIS A 1 385 ? -42.866 -26.031 23.238 1.00 91.31 385 HIS A N 1
ATOM 3214 C CA . HIS A 1 385 ? -42.117 -24.866 22.779 1.00 91.31 385 HIS A CA 1
ATOM 3215 C C . HIS A 1 385 ? -40.603 -25.106 22.843 1.00 91.31 385 HIS A C 1
ATOM 3217 O O . HIS A 1 385 ? -39.912 -24.862 21.855 1.00 91.31 385 HIS A O 1
ATOM 3223 N N . ASN A 1 386 ? -40.106 -25.666 23.948 1.00 92.25 386 ASN A N 1
ATOM 3224 C CA . ASN A 1 386 ? -38.690 -25.994 24.117 1.00 92.25 386 ASN A CA 1
ATOM 3225 C C . ASN A 1 386 ? -38.218 -27.054 23.115 1.00 92.25 386 ASN A C 1
ATOM 3227 O O . ASN A 1 386 ? -37.180 -26.869 22.489 1.00 92.25 386 ASN A O 1
ATOM 3231 N N . ILE A 1 387 ? -39.007 -28.110 22.883 1.00 93.06 387 ILE A N 1
ATOM 3232 C CA . ILE A 1 387 ? -38.699 -29.123 21.858 1.00 93.06 387 ILE A CA 1
ATOM 3233 C C . ILE A 1 387 ? -38.571 -28.471 20.473 1.00 93.06 387 ILE A C 1
ATOM 3235 O O . ILE A 1 387 ? -37.626 -28.755 19.743 1.00 93.06 387 ILE A O 1
ATOM 3239 N N . ASN A 1 388 ? -39.476 -27.555 20.119 1.00 93.38 388 ASN A N 1
ATOM 3240 C CA . ASN A 1 388 ? -39.420 -26.856 18.834 1.00 93.38 388 ASN A CA 1
ATOM 3241 C C . ASN A 1 388 ? -38.187 -25.943 18.707 1.00 93.38 388 ASN A C 1
ATOM 3243 O O . ASN A 1 388 ? -37.624 -25.831 17.616 1.00 93.38 388 ASN A O 1
ATOM 3247 N N . LEU A 1 389 ? -37.769 -25.291 19.798 1.00 92.44 389 LEU A N 1
ATOM 3248 C CA . LEU A 1 389 ? -36.549 -24.479 19.833 1.00 92.44 389 LEU A CA 1
ATOM 3249 C C . LEU A 1 389 ? -35.294 -25.344 19.673 1.00 92.44 389 LEU A C 1
ATOM 3251 O O . LEU A 1 389 ? -34.431 -25.005 18.863 1.00 92.44 389 LEU A O 1
ATOM 3255 N N . ASP A 1 390 ? -35.224 -26.475 20.374 1.00 91.38 390 ASP A N 1
ATOM 3256 C CA . ASP A 1 390 ? -34.113 -27.425 20.262 1.00 91.38 390 ASP A CA 1
ATOM 3257 C C . ASP A 1 390 ? -34.031 -28.022 18.850 1.00 91.38 390 ASP A C 1
ATOM 3259 O O . ASP A 1 390 ? -32.956 -28.081 18.250 1.00 91.38 390 ASP A O 1
ATOM 3263 N N . GLU A 1 391 ? -35.167 -28.403 18.255 1.00 93.25 391 GLU A N 1
ATOM 3264 C CA . GLU A 1 391 ? -35.214 -28.864 16.865 1.00 93.25 391 GLU A CA 1
ATOM 3265 C C . GLU A 1 391 ? -34.749 -27.790 15.876 1.00 93.25 391 GLU A C 1
ATOM 3267 O O . GLU A 1 391 ? -34.035 -28.101 14.919 1.00 93.25 391 GLU A O 1
ATOM 3272 N N . ALA A 1 392 ? -35.140 -26.529 16.082 1.00 92.50 392 ALA A N 1
ATOM 3273 C CA . ALA A 1 392 ? -34.706 -25.421 15.238 1.00 92.50 392 ALA A CA 1
ATOM 3274 C C . ALA A 1 392 ? -33.192 -25.184 15.354 1.00 92.50 392 ALA A C 1
ATOM 3276 O O . ALA A 1 392 ? -32.519 -25.056 14.329 1.00 92.50 392 ALA A O 1
ATOM 3277 N N . ALA A 1 393 ? -32.649 -25.212 16.573 1.00 91.81 393 ALA A N 1
ATOM 3278 C CA . ALA A 1 393 ? -31.215 -25.091 16.821 1.00 91.81 393 ALA A CA 1
ATOM 3279 C C . ALA A 1 393 ? -30.429 -26.240 16.167 1.00 91.81 393 ALA A C 1
ATOM 3281 O O . ALA A 1 393 ? -29.436 -26.005 15.478 1.00 91.81 393 ALA A O 1
ATOM 3282 N N . HIS A 1 394 ? -30.914 -27.479 16.285 1.00 91.12 394 HIS A N 1
ATOM 3283 C CA . HIS A 1 394 ? -30.300 -28.633 15.627 1.00 91.12 394 HIS A CA 1
ATOM 3284 C C . HIS A 1 394 ? -30.307 -28.530 14.098 1.00 91.12 394 HIS A C 1
ATOM 3286 O O . HIS A 1 394 ? -29.318 -28.901 13.459 1.00 91.12 394 HIS A O 1
ATOM 3292 N N . ARG A 1 395 ? -31.390 -28.021 13.494 1.00 92.56 395 ARG A N 1
ATOM 3293 C CA . ARG A 1 395 ? -31.445 -27.770 12.043 1.00 92.56 395 ARG A CA 1
ATOM 3294 C C . ARG A 1 395 ? -30.431 -26.705 11.633 1.00 92.56 395 ARG A C 1
ATOM 3296 O O . ARG A 1 395 ? -29.691 -26.922 10.677 1.00 92.56 395 ARG A O 1
ATOM 3303 N N . GLU A 1 396 ? -30.341 -25.606 12.378 1.00 91.00 396 GLU A N 1
ATOM 3304 C CA . GLU A 1 396 ? -29.381 -24.537 12.092 1.00 91.00 396 GLU A CA 1
ATOM 3305 C C . GLU A 1 396 ? -27.925 -25.026 12.203 1.00 91.00 396 GLU A C 1
ATOM 3307 O O . GLU A 1 396 ? -27.094 -24.741 11.336 1.00 91.00 396 GLU A O 1
ATOM 3312 N N . ASP A 1 397 ? -27.608 -25.826 13.220 1.00 89.88 397 ASP A N 1
ATOM 3313 C CA . ASP A 1 397 ? -26.278 -26.416 13.379 1.00 89.88 397 ASP A CA 1
ATOM 3314 C C . ASP A 1 397 ? -25.945 -27.423 12.272 1.00 89.88 397 ASP A C 1
ATOM 3316 O O . ASP A 1 397 ? -24.812 -27.438 11.770 1.00 89.88 397 ASP A O 1
ATOM 3320 N N . ALA A 1 398 ? -26.920 -28.227 11.839 1.00 93.06 398 ALA A N 1
ATOM 3321 C CA . ALA A 1 398 ? -26.763 -29.132 10.705 1.00 93.06 398 ALA A CA 1
ATOM 3322 C C . ALA A 1 398 ? -26.491 -28.360 9.403 1.00 93.06 398 ALA A C 1
ATOM 3324 O O . ALA A 1 398 ? -25.581 -28.726 8.656 1.00 93.06 398 ALA A O 1
ATOM 3325 N N . GLU A 1 399 ? -27.202 -27.256 9.159 1.00 93.12 399 GLU A N 1
ATOM 3326 C CA . GLU A 1 399 ? -26.969 -26.377 8.008 1.00 93.12 399 GLU A CA 1
ATOM 3327 C C . GLU A 1 399 ? -25.588 -25.715 8.054 1.00 93.12 399 GLU A C 1
ATOM 3329 O O . GLU A 1 399 ? -24.864 -25.717 7.056 1.00 93.12 399 GLU A O 1
ATOM 3334 N N . ARG A 1 400 ? -25.175 -25.187 9.213 1.00 91.62 400 ARG A N 1
ATOM 3335 C CA . ARG A 1 400 ? -23.830 -24.615 9.405 1.00 91.62 400 ARG A CA 1
ATOM 3336 C C . ARG A 1 400 ? -22.745 -25.664 9.172 1.00 91.62 400 ARG A C 1
ATOM 3338 O O . ARG A 1 400 ? -21.725 -25.370 8.552 1.00 91.62 400 ARG A O 1
ATOM 3345 N N . SER A 1 401 ? -22.957 -26.891 9.643 1.00 92.06 401 SER A N 1
ATOM 3346 C CA . SER A 1 401 ? -22.041 -28.010 9.416 1.00 92.06 401 SER A CA 1
ATOM 3347 C C . SER A 1 401 ? -21.955 -28.395 7.935 1.00 92.06 401 SER A C 1
ATOM 3349 O O . SER A 1 401 ? -20.856 -28.559 7.404 1.00 92.06 401 SER A O 1
ATOM 3351 N N . ALA A 1 402 ? -23.096 -28.461 7.242 1.00 94.00 402 ALA A N 1
ATOM 3352 C CA . ALA A 1 402 ? -23.153 -28.739 5.811 1.00 94.00 402 ALA A CA 1
ATOM 3353 C C . ALA A 1 402 ? -22.444 -27.657 4.980 1.00 94.00 402 ALA A C 1
ATOM 3355 O O . ALA A 1 402 ? -21.676 -28.004 4.083 1.00 94.00 402 ALA A O 1
ATOM 3356 N N . LYS A 1 403 ? -22.628 -26.372 5.318 1.00 93.50 403 LYS A N 1
ATOM 3357 C CA . LYS A 1 403 ? -21.909 -25.251 4.688 1.00 93.50 403 LYS A CA 1
ATOM 3358 C C . LYS A 1 403 ? -20.400 -25.370 4.886 1.00 93.50 403 LYS A C 1
ATOM 3360 O O . LYS A 1 403 ? -19.675 -25.413 3.904 1.00 93.50 403 LYS A O 1
ATOM 3365 N N . ARG A 1 404 ? -19.928 -25.590 6.121 1.00 92.81 404 ARG A N 1
ATOM 3366 C CA . ARG A 1 404 ? -18.492 -25.813 6.396 1.00 92.81 404 ARG A CA 1
ATOM 3367 C C . ARG A 1 404 ? -17.907 -26.971 5.584 1.00 92.81 404 ARG A C 1
ATOM 3369 O O . ARG A 1 404 ? -16.761 -26.905 5.147 1.00 92.81 404 ARG A O 1
ATOM 3376 N N . LEU A 1 405 ? -18.677 -28.043 5.390 1.00 94.44 405 LEU A N 1
ATOM 3377 C CA . LEU A 1 405 ? -18.251 -29.174 4.570 1.00 94.44 405 LEU A CA 1
ATOM 3378 C C . LEU A 1 405 ? -18.193 -28.819 3.076 1.00 94.44 405 LEU A C 1
ATOM 3380 O O . LEU A 1 405 ? -17.293 -29.294 2.385 1.00 94.44 405 LEU A O 1
ATOM 3384 N N . GLN A 1 406 ? -19.142 -28.027 2.571 1.00 93.50 406 GLN A N 1
ATOM 3385 C CA . GLN A 1 406 ? -19.118 -27.519 1.196 1.00 93.50 406 GLN A CA 1
ATOM 3386 C C . GLN A 1 406 ? -17.925 -26.588 0.980 1.00 93.50 406 GLN A C 1
ATOM 3388 O O . GLN A 1 406 ? -17.113 -26.874 0.104 1.00 93.50 406 GLN A O 1
ATOM 3393 N N . ASP A 1 407 ? -17.738 -25.595 1.849 1.00 93.00 407 ASP A N 1
ATOM 3394 C CA . ASP A 1 407 ? -16.603 -24.667 1.811 1.00 93.00 407 ASP A CA 1
ATOM 3395 C C . ASP A 1 407 ? -15.266 -25.430 1.837 1.00 93.00 407 ASP A C 1
ATOM 3397 O O . ASP A 1 407 ? -14.352 -25.158 1.060 1.00 93.00 407 ASP A O 1
ATOM 3401 N N . GLY A 1 408 ? -15.159 -26.459 2.689 1.00 92.88 408 GLY A N 1
ATOM 3402 C CA . GLY A 1 408 ? -13.979 -27.322 2.753 1.00 92.88 408 GLY A CA 1
ATOM 3403 C C . GLY A 1 408 ? -13.728 -28.116 1.464 1.00 92.88 408 GLY A C 1
ATOM 3404 O O . GLY A 1 408 ? -12.575 -28.290 1.066 1.00 92.88 408 GLY A O 1
ATOM 3405 N N . LYS A 1 409 ? -14.784 -28.582 0.783 1.00 94.56 409 LYS A N 1
ATOM 3406 C CA . LYS A 1 409 ? -14.672 -29.260 -0.520 1.00 94.56 409 LYS A CA 1
ATOM 3407 C C . LYS A 1 409 ? -14.260 -28.294 -1.628 1.00 94.56 409 LYS A C 1
ATOM 3409 O O . LYS A 1 409 ? -13.416 -28.660 -2.440 1.00 94.56 409 LYS A O 1
ATOM 3414 N N . GLU A 1 410 ? -14.827 -27.093 -1.657 1.00 94.62 410 GLU A N 1
ATOM 3415 C CA . GLU A 1 410 ? -14.475 -26.049 -2.626 1.00 94.62 410 GLU A CA 1
ATOM 3416 C C . GLU A 1 410 ? -13.012 -25.632 -2.468 1.00 94.62 410 GLU A C 1
ATOM 3418 O O . GLU A 1 410 ? -12.256 -25.620 -3.439 1.00 94.62 410 GLU A O 1
ATOM 3423 N N . LEU A 1 411 ? -12.568 -25.409 -1.230 1.00 95.06 411 LEU A N 1
ATOM 3424 C CA . LEU A 1 411 ? -11.175 -25.092 -0.938 1.00 95.06 411 LEU A CA 1
ATOM 3425 C C . LEU A 1 411 ? -10.226 -26.222 -1.372 1.00 95.06 411 LEU A C 1
ATOM 3427 O O . LEU A 1 411 ? -9.189 -25.968 -1.983 1.00 95.06 411 LEU A O 1
ATOM 3431 N N . ALA A 1 412 ? -10.591 -27.481 -1.111 1.00 93.31 412 ALA A N 1
ATOM 3432 C CA . ALA A 1 412 ? -9.812 -28.632 -1.563 1.00 93.31 412 ALA A CA 1
ATOM 3433 C C . ALA A 1 412 ? -9.725 -28.719 -3.098 1.00 93.31 412 ALA A C 1
ATOM 3435 O O . ALA A 1 412 ? -8.668 -29.063 -3.628 1.00 93.31 412 ALA A O 1
ATOM 3436 N N . GLN A 1 413 ? -10.802 -28.386 -3.819 1.00 94.38 413 GLN A N 1
ATOM 3437 C CA . GLN A 1 413 ? -10.794 -28.321 -5.285 1.00 94.38 413 GLN A CA 1
ATOM 3438 C C . GLN A 1 413 ? -9.860 -27.222 -5.796 1.00 94.38 413 GLN A C 1
ATOM 3440 O O . GLN A 1 413 ? -9.065 -27.490 -6.695 1.00 94.38 413 GLN A O 1
ATOM 3445 N N . ILE A 1 414 ? -9.888 -26.033 -5.185 1.00 94.06 414 ILE A N 1
ATOM 3446 C CA . ILE A 1 414 ? -8.983 -24.927 -5.533 1.00 94.06 414 ILE A CA 1
ATOM 3447 C C . ILE A 1 414 ? -7.523 -25.360 -5.374 1.00 94.06 414 ILE A C 1
ATOM 3449 O O . ILE A 1 414 ? -6.734 -25.200 -6.305 1.00 94.06 414 ILE A O 1
ATOM 3453 N N . TYR A 1 415 ? -7.164 -25.989 -4.251 1.00 91.19 415 TYR A N 1
ATOM 3454 C CA . TYR A 1 415 ? -5.803 -26.496 -4.058 1.00 91.19 415 TYR A CA 1
ATOM 3455 C C . TYR A 1 415 ? -5.412 -27.543 -5.106 1.00 91.19 415 TYR A C 1
ATOM 3457 O O . TYR A 1 415 ? -4.275 -27.558 -5.578 1.00 91.19 415 TYR A O 1
ATOM 3465 N N . LEU A 1 416 ? -6.342 -28.409 -5.508 1.00 94.06 416 LEU A N 1
ATOM 3466 C CA . LEU A 1 416 ? -6.089 -29.421 -6.532 1.00 94.06 416 LEU A CA 1
ATOM 3467 C C . LEU A 1 416 ? -5.869 -28.786 -7.917 1.00 94.06 416 LEU A C 1
ATOM 3469 O O . LEU A 1 416 ? -4.990 -29.218 -8.668 1.00 94.06 416 LEU A O 1
ATOM 3473 N N . GLU A 1 417 ? -6.610 -27.725 -8.242 1.00 93.12 417 GLU A N 1
ATOM 3474 C CA . GLU A 1 417 ? -6.405 -26.932 -9.457 1.00 93.12 417 GLU A CA 1
ATOM 3475 C C . GLU A 1 417 ? -5.073 -26.175 -9.446 1.00 93.12 417 GLU A C 1
ATOM 3477 O O . GLU A 1 417 ? -4.373 -26.156 -10.461 1.00 93.12 417 GLU A O 1
ATOM 3482 N N . GLU A 1 418 ? -4.692 -25.577 -8.318 1.00 91.06 418 GLU A N 1
ATOM 3483 C CA . GLU A 1 418 ? -3.398 -24.907 -8.153 1.00 91.06 418 GLU A CA 1
ATOM 3484 C C . GLU A 1 418 ? -2.234 -25.883 -8.316 1.00 91.06 418 GLU A C 1
ATOM 3486 O O . GLU A 1 418 ? -1.286 -25.598 -9.053 1.00 91.06 418 GLU A O 1
ATOM 3491 N N . MET A 1 419 ? -2.332 -27.066 -7.707 1.00 91.25 419 MET A N 1
ATOM 3492 C CA . MET A 1 419 ? -1.359 -28.142 -7.889 1.00 91.25 419 MET A CA 1
ATOM 3493 C C . MET A 1 419 ? -1.240 -28.534 -9.364 1.00 91.25 419 MET A C 1
ATOM 3495 O O . MET A 1 419 ? -0.127 -28.606 -9.889 1.00 91.25 419 MET A O 1
ATOM 3499 N N . ARG A 1 420 ? -2.368 -28.683 -10.074 1.00 92.75 420 ARG A N 1
ATOM 3500 C CA . ARG A 1 420 ? -2.363 -28.975 -11.515 1.00 92.75 420 ARG A CA 1
ATOM 3501 C C . ARG A 1 420 ? -1.702 -27.857 -12.326 1.00 92.75 420 ARG A C 1
ATOM 3503 O O . ARG A 1 420 ? -0.887 -28.138 -13.203 1.00 92.75 420 ARG A O 1
ATOM 3510 N N . ARG A 1 421 ? -1.994 -26.586 -12.020 1.00 91.44 421 ARG A N 1
ATOM 3511 C CA . ARG A 1 421 ? -1.355 -25.423 -12.669 1.00 91.44 421 ARG A CA 1
ATOM 3512 C C . ARG A 1 421 ? 0.155 -25.415 -12.441 1.00 91.44 421 ARG A C 1
ATOM 3514 O O . ARG A 1 421 ? 0.908 -25.171 -13.384 1.00 91.44 421 ARG A O 1
ATOM 3521 N N . HIS A 1 422 ? 0.606 -25.713 -11.225 1.00 90.94 422 HIS A N 1
ATOM 3522 C CA . HIS A 1 422 ? 2.029 -25.820 -10.909 1.00 90.94 422 HIS A CA 1
ATOM 3523 C C . HIS A 1 422 ? 2.706 -26.975 -11.650 1.00 90.94 422 HIS A C 1
ATOM 3525 O O . HIS A 1 422 ? 3.806 -26.801 -12.179 1.00 90.94 422 HIS A O 1
ATOM 3531 N N . GLU A 1 423 ? 2.066 -28.140 -11.734 1.00 90.88 423 GLU A N 1
ATOM 3532 C CA . GLU A 1 423 ? 2.582 -29.276 -12.500 1.00 90.88 423 GLU A CA 1
ATOM 3533 C C . GLU A 1 423 ? 2.676 -28.970 -13.998 1.00 90.88 423 GLU A C 1
ATOM 3535 O O . GLU A 1 423 ? 3.708 -29.246 -14.617 1.00 90.88 423 GLU A O 1
ATOM 3540 N N . GLU A 1 424 ? 1.647 -28.345 -14.577 1.00 90.69 424 GLU A N 1
ATOM 3541 C CA . GLU A 1 424 ? 1.648 -27.885 -15.968 1.00 90.69 424 GLU A CA 1
ATOM 3542 C C . GLU A 1 424 ? 2.757 -26.853 -16.219 1.00 90.69 424 GLU A C 1
ATOM 3544 O O . GLU A 1 424 ? 3.467 -26.948 -17.224 1.00 90.69 424 GLU A O 1
ATOM 3549 N N . ALA A 1 425 ? 2.962 -25.904 -15.300 1.00 92.19 425 ALA A N 1
ATOM 3550 C CA . ALA A 1 425 ? 4.047 -24.928 -15.377 1.00 92.19 425 ALA A CA 1
ATOM 3551 C C . ALA A 1 425 ? 5.424 -25.610 -15.351 1.00 92.19 425 ALA A C 1
ATOM 3553 O O . ALA A 1 425 ? 6.236 -25.372 -16.246 1.00 92.19 425 ALA A O 1
ATOM 3554 N N . ARG A 1 426 ? 5.656 -26.548 -14.418 1.00 90.06 426 ARG A N 1
ATOM 3555 C CA . ARG A 1 426 ? 6.896 -27.346 -14.386 1.00 90.06 426 ARG A CA 1
ATOM 3556 C C . ARG A 1 426 ? 7.074 -28.215 -15.627 1.00 90.06 426 ARG A C 1
ATOM 3558 O O . ARG A 1 426 ? 8.199 -28.569 -15.982 1.00 90.06 426 ARG A O 1
ATOM 3565 N N . ARG A 1 427 ? 5.987 -28.658 -16.266 1.00 90.69 427 ARG A N 1
ATOM 3566 C CA . ARG A 1 427 ? 6.070 -29.415 -17.520 1.00 90.69 427 ARG A CA 1
ATOM 3567 C C . ARG A 1 427 ? 6.531 -28.514 -18.662 1.00 90.69 427 ARG A C 1
ATOM 3569 O O . ARG A 1 427 ? 7.439 -28.906 -19.387 1.00 90.69 427 ARG A O 1
ATOM 3576 N N . LYS A 1 428 ? 5.963 -27.308 -18.773 1.00 90.38 428 LYS A N 1
ATOM 3577 C CA . LYS A 1 428 ? 6.365 -26.298 -19.766 1.00 90.38 428 LYS A CA 1
ATOM 3578 C C . LYS A 1 428 ? 7.813 -25.852 -19.577 1.00 90.38 428 LYS A C 1
ATOM 3580 O O . LYS A 1 428 ? 8.531 -25.743 -20.561 1.00 90.38 428 LYS A O 1
ATOM 3585 N N . GLU A 1 429 ? 8.255 -25.664 -18.336 1.00 87.75 429 GLU A N 1
ATOM 3586 C CA . GLU A 1 429 ? 9.655 -25.356 -18.012 1.00 87.75 429 GLU A CA 1
ATOM 3587 C C . GLU A 1 429 ? 10.591 -26.473 -18.493 1.00 87.75 429 GLU A C 1
ATOM 3589 O O . GLU A 1 429 ? 11.501 -26.227 -19.277 1.00 87.75 429 GLU A O 1
ATOM 3594 N N . ARG A 1 430 ? 10.276 -27.737 -18.174 1.00 89.56 430 ARG A N 1
ATOM 3595 C CA . ARG A 1 430 ? 11.040 -28.895 -18.672 1.00 89.56 430 ARG A CA 1
ATOM 3596 C C . ARG A 1 430 ? 11.023 -29.027 -20.198 1.00 89.56 430 ARG A C 1
ATOM 3598 O O . ARG A 1 430 ? 11.982 -29.524 -20.785 1.00 89.56 430 ARG A O 1
ATOM 3605 N N . GLU A 1 431 ? 9.929 -28.654 -20.858 1.00 89.94 431 GLU A N 1
ATOM 3606 C CA . GLU A 1 431 ? 9.847 -28.611 -22.323 1.00 89.94 431 GLU A CA 1
ATOM 3607 C C . GLU A 1 431 ? 10.717 -27.481 -22.905 1.00 89.94 431 GLU A C 1
ATOM 3609 O O . GLU A 1 431 ? 11.395 -27.703 -23.911 1.00 89.94 431 GLU A O 1
ATOM 3614 N N . ALA A 1 432 ? 10.761 -26.315 -22.253 1.00 87.94 432 ALA A N 1
ATOM 3615 C CA . ALA A 1 432 ? 11.622 -25.192 -22.620 1.00 87.94 432 ALA A CA 1
ATOM 3616 C C . ALA A 1 432 ? 13.111 -25.521 -22.431 1.00 87.94 432 ALA A C 1
ATOM 3618 O O . ALA A 1 432 ? 13.905 -25.252 -23.332 1.00 87.94 432 ALA A O 1
ATOM 3619 N N . ASP A 1 433 ? 13.482 -26.192 -21.339 1.00 88.50 433 ASP A N 1
ATOM 3620 C CA . ASP A 1 433 ? 14.852 -26.661 -21.102 1.00 88.50 433 ASP A CA 1
ATOM 3621 C C . ASP A 1 433 ? 15.293 -27.651 -22.182 1.00 88.50 433 ASP A C 1
ATOM 3623 O O . ASP A 1 433 ? 16.348 -27.492 -22.796 1.00 88.50 433 ASP A O 1
ATOM 3627 N N . LYS A 1 434 ? 14.441 -28.633 -22.509 1.00 89.69 434 LYS A N 1
ATOM 3628 C CA . LYS A 1 434 ? 14.694 -29.576 -23.614 1.00 89.69 434 LYS A CA 1
ATOM 3629 C C . LYS A 1 434 ? 14.831 -28.863 -24.958 1.00 89.69 434 LYS A C 1
ATOM 3631 O O . LYS A 1 434 ? 15.611 -29.294 -25.811 1.00 89.69 434 LYS A O 1
ATOM 3636 N N . TRP A 1 435 ? 14.055 -27.806 -25.190 1.00 91.81 435 TRP A N 1
ATOM 3637 C CA . TRP A 1 435 ? 14.179 -26.989 -26.394 1.00 91.81 435 TRP A CA 1
ATOM 3638 C C . TRP A 1 435 ? 15.518 -26.242 -26.422 1.00 91.81 435 TRP A C 1
ATOM 3640 O O . TRP A 1 435 ? 16.212 -26.284 -27.439 1.00 91.81 435 TRP A O 1
ATOM 3650 N N . LEU A 1 436 ? 15.923 -25.646 -25.299 1.00 88.62 436 LEU A N 1
ATOM 3651 C CA . LEU A 1 436 ? 17.190 -24.934 -25.159 1.00 88.62 436 LEU A CA 1
ATOM 3652 C C . LEU A 1 436 ? 18.390 -25.874 -25.339 1.00 88.62 436 LEU A C 1
ATOM 3654 O O . LEU A 1 436 ? 19.339 -25.533 -26.042 1.00 88.62 436 LEU A O 1
ATOM 3658 N N . GLU A 1 437 ? 18.337 -27.086 -24.788 1.00 88.44 437 GLU A N 1
ATOM 3659 C CA . GLU A 1 437 ? 19.348 -28.124 -25.010 1.00 88.44 437 GLU A CA 1
ATOM 3660 C C . GLU A 1 437 ? 19.473 -28.495 -26.492 1.00 88.44 437 GLU A C 1
ATOM 3662 O O . GLU A 1 437 ? 20.584 -28.562 -27.024 1.00 88.44 437 GLU A O 1
ATOM 3667 N N . ARG A 1 438 ? 18.346 -28.696 -27.192 1.00 88.81 438 ARG A N 1
ATOM 3668 C CA . ARG A 1 438 ? 18.335 -28.981 -28.638 1.00 88.81 438 ARG A CA 1
ATOM 3669 C C . ARG A 1 438 ? 18.899 -27.821 -29.450 1.00 88.81 438 ARG A C 1
ATOM 3671 O O . ARG A 1 438 ? 19.681 -28.054 -30.373 1.00 88.81 438 ARG A O 1
ATOM 3678 N N . PHE A 1 439 ? 18.527 -26.592 -29.102 1.00 90.00 439 PHE A N 1
ATOM 3679 C CA . PHE A 1 439 ? 19.050 -25.380 -29.723 1.00 90.00 439 PHE A CA 1
ATOM 3680 C C . PHE A 1 439 ? 20.566 -25.275 -29.525 1.00 90.00 439 PHE A C 1
ATOM 3682 O O . PHE A 1 439 ? 21.310 -25.140 -30.494 1.00 90.00 439 PHE A O 1
ATOM 3689 N N . ASN A 1 440 ? 21.046 -25.455 -28.294 1.00 88.38 440 ASN A N 1
ATOM 3690 C CA . ASN A 1 440 ? 22.469 -25.442 -27.968 1.00 88.38 440 ASN A CA 1
ATOM 3691 C C . ASN A 1 440 ? 23.237 -26.561 -28.678 1.00 88.38 440 ASN A C 1
ATOM 3693 O O . ASN A 1 440 ? 24.343 -26.331 -29.161 1.00 88.38 440 ASN A O 1
ATOM 3697 N N . ALA A 1 441 ? 22.667 -27.763 -28.793 1.00 88.50 441 ALA A N 1
ATOM 3698 C CA . ALA A 1 441 ? 23.267 -28.858 -29.550 1.00 88.50 441 ALA A CA 1
ATOM 3699 C C . ALA A 1 441 ? 23.361 -28.536 -31.051 1.00 88.50 441 ALA A C 1
ATOM 3701 O O . ALA A 1 441 ? 24.360 -28.867 -31.689 1.00 88.50 441 ALA A O 1
ATOM 3702 N N . HIS A 1 442 ? 22.352 -27.870 -31.622 1.00 86.56 442 HIS A N 1
ATOM 3703 C CA . HIS A 1 442 ? 22.400 -27.393 -33.003 1.00 86.56 442 HIS A CA 1
ATOM 3704 C C . HIS A 1 442 ? 23.471 -26.309 -33.190 1.00 86.56 442 HIS A C 1
ATOM 3706 O O . HIS A 1 442 ? 24.288 -26.415 -34.102 1.00 86.56 442 HIS A O 1
ATOM 3712 N N . SER A 1 443 ? 23.533 -25.326 -32.290 1.00 83.25 443 SER A N 1
ATOM 3713 C CA . SER A 1 443 ? 24.561 -24.280 -32.291 1.00 83.25 443 SER A CA 1
ATOM 3714 C C . SER A 1 443 ? 25.971 -24.854 -32.137 1.00 83.25 443 SER A C 1
ATOM 3716 O O . SER A 1 443 ? 26.870 -24.448 -32.866 1.00 83.25 443 SER A O 1
ATOM 3718 N N . LYS A 1 444 ? 26.167 -25.864 -31.278 1.00 87.06 444 LYS A N 1
ATOM 3719 C CA . LYS A 1 444 ? 27.443 -26.594 -31.174 1.00 87.06 444 LYS A CA 1
ATOM 3720 C C . LYS A 1 444 ? 27.824 -27.275 -32.485 1.00 87.06 444 LYS A C 1
ATOM 3722 O O . LYS A 1 444 ? 28.968 -27.163 -32.894 1.00 87.06 444 LYS A O 1
ATOM 3727 N N . LYS A 1 445 ? 26.879 -27.910 -33.189 1.00 87.94 445 LYS A N 1
ATOM 3728 C CA . LYS A 1 445 ? 27.150 -28.492 -34.518 1.00 87.94 445 LYS A CA 1
ATOM 3729 C C . LYS A 1 445 ? 27.555 -27.429 -35.545 1.00 87.94 445 LYS A C 1
ATOM 3731 O O . LYS A 1 445 ? 28.441 -27.688 -36.352 1.00 87.94 445 LYS A O 1
ATOM 3736 N N . GLN A 1 446 ? 26.928 -26.251 -35.525 1.00 83.62 446 GLN A N 1
ATOM 3737 C CA . GLN A 1 446 ? 27.314 -25.125 -36.390 1.00 83.62 446 GLN A CA 1
ATOM 3738 C C . GLN A 1 446 ? 28.720 -24.612 -36.053 1.00 83.62 446 GLN A C 1
ATOM 3740 O O . GLN A 1 446 ? 29.527 -24.394 -36.954 1.00 83.62 446 GLN A O 1
ATOM 3745 N N . GLU A 1 447 ? 29.039 -24.488 -34.765 1.00 85.00 447 GLU A N 1
ATOM 3746 C CA . GLU A 1 447 ? 30.373 -24.110 -34.297 1.00 85.00 447 GLU A CA 1
ATOM 3747 C C . GLU A 1 447 ? 31.420 -25.170 -34.671 1.00 85.00 447 GLU A C 1
ATOM 3749 O O . GLU A 1 447 ? 32.477 -24.827 -35.184 1.00 85.00 447 GLU A O 1
ATOM 3754 N N . ASP A 1 448 ? 31.119 -26.463 -34.529 1.00 87.81 448 ASP A N 1
ATOM 3755 C CA . ASP A 1 448 ? 32.008 -27.552 -34.947 1.00 87.81 448 ASP A CA 1
ATOM 3756 C C . ASP A 1 448 ? 32.273 -27.513 -36.459 1.00 87.81 448 ASP A C 1
ATOM 3758 O O . ASP A 1 448 ? 33.415 -27.690 -36.893 1.00 87.81 448 ASP A O 1
ATOM 3762 N N . LEU A 1 449 ? 31.249 -27.234 -37.275 1.00 87.94 449 LEU A N 1
ATOM 3763 C CA . LEU A 1 449 ? 31.397 -27.026 -38.719 1.00 87.94 449 LEU A CA 1
ATOM 3764 C C . LEU A 1 449 ? 32.268 -25.801 -39.022 1.00 87.94 449 LEU A C 1
ATOM 3766 O O . LEU A 1 449 ? 33.158 -25.875 -39.875 1.00 87.94 449 LEU A O 1
ATOM 3770 N N . PHE A 1 450 ? 32.067 -24.696 -38.302 1.00 86.12 450 PHE A N 1
ATOM 3771 C CA . PHE A 1 450 ? 32.897 -23.500 -38.414 1.00 86.12 450 PHE A CA 1
ATOM 3772 C C . PHE A 1 450 ? 34.350 -23.781 -38.016 1.00 86.12 450 PHE A C 1
ATOM 3774 O O . PHE A 1 450 ? 35.271 -23.397 -38.736 1.00 86.12 450 PHE A O 1
ATOM 3781 N N . GLN A 1 451 ? 34.586 -24.519 -36.933 1.00 83.31 451 GLN A N 1
ATOM 3782 C CA . GLN A 1 451 ? 35.925 -24.893 -36.495 1.00 83.31 451 GLN A CA 1
ATOM 3783 C C . GLN A 1 451 ? 36.599 -25.873 -37.449 1.00 83.31 451 GLN A C 1
ATOM 3785 O O . GLN A 1 451 ? 37.797 -25.741 -37.701 1.00 83.31 451 GLN A O 1
ATOM 3790 N N . GLN A 1 452 ? 35.866 -26.829 -38.022 1.00 85.25 452 GLN A N 1
ATOM 3791 C CA . GLN A 1 452 ? 36.381 -27.699 -39.081 1.00 85.25 452 GLN A CA 1
ATOM 3792 C C . GLN A 1 452 ? 36.735 -26.893 -40.333 1.00 85.25 452 GLN A C 1
ATOM 3794 O O . GLN A 1 452 ? 37.804 -27.102 -40.908 1.00 85.25 452 GLN A O 1
ATOM 3799 N N . TYR A 1 453 ? 35.908 -25.921 -40.721 1.00 81.38 453 TYR A N 1
ATOM 3800 C CA . TYR A 1 453 ? 36.205 -24.991 -41.809 1.00 81.38 453 TYR A CA 1
ATOM 3801 C C . TYR A 1 453 ? 37.439 -24.125 -41.506 1.00 81.38 453 TYR A C 1
ATOM 3803 O O . TYR A 1 453 ? 38.338 -24.012 -42.340 1.00 81.38 453 TYR A O 1
ATOM 3811 N N . ALA A 1 454 ? 37.550 -23.583 -40.293 1.00 76.06 454 ALA A N 1
ATOM 3812 C CA . ALA A 1 454 ? 38.694 -22.798 -39.842 1.00 76.06 454 ALA A CA 1
ATOM 3813 C C . ALA A 1 454 ? 39.980 -23.638 -39.777 1.00 76.06 454 ALA A C 1
ATOM 3815 O O . ALA A 1 454 ? 41.038 -23.173 -40.202 1.00 76.06 454 ALA A O 1
ATOM 3816 N N . LYS A 1 455 ? 39.904 -24.892 -39.309 1.00 79.00 455 LYS A N 1
ATOM 3817 C CA . LYS A 1 455 ? 41.015 -25.858 -39.322 1.00 79.00 455 LYS A CA 1
ATOM 3818 C C . LYS A 1 455 ? 41.401 -26.252 -40.743 1.00 79.00 455 LYS A C 1
ATOM 3820 O O . LYS A 1 455 ? 42.589 -26.302 -41.036 1.00 79.00 455 LYS A O 1
ATOM 3825 N N . ARG A 1 456 ? 40.439 -26.459 -41.646 1.00 75.19 456 ARG A N 1
ATOM 3826 C CA . ARG A 1 456 ? 40.688 -26.738 -43.069 1.00 75.19 456 ARG A CA 1
ATOM 3827 C C . ARG A 1 456 ? 41.343 -25.550 -43.771 1.00 75.19 456 ARG A C 1
ATOM 3829 O O . ARG A 1 456 ? 42.278 -25.749 -44.539 1.00 75.19 456 ARG A O 1
ATOM 3836 N N . ASN A 1 457 ? 40.922 -24.325 -43.464 1.00 68.06 457 ASN A N 1
ATOM 3837 C CA . ASN A 1 457 ? 41.575 -23.111 -43.954 1.00 68.06 457 ASN A CA 1
ATOM 3838 C C . ASN A 1 457 ? 42.973 -22.921 -43.353 1.00 68.06 457 ASN A C 1
ATOM 3840 O O . ASN A 1 457 ? 43.897 -22.607 -44.095 1.00 68.06 457 ASN A O 1
ATOM 3844 N N . LYS A 1 458 ? 43.172 -23.182 -42.053 1.00 60.16 458 LYS A N 1
ATOM 3845 C CA . LYS A 1 458 ? 44.510 -23.210 -41.429 1.00 60.16 458 LYS A CA 1
ATOM 3846 C C . LYS A 1 458 ? 45.412 -24.289 -42.041 1.00 60.16 458 LYS A C 1
ATOM 3848 O O . LYS A 1 458 ? 46.585 -24.031 -42.272 1.00 60.16 458 LYS A O 1
ATOM 3853 N N . GLY A 1 459 ? 44.871 -25.470 -42.339 1.00 59.59 459 GLY A N 1
ATOM 3854 C CA . GLY A 1 459 ? 45.577 -26.565 -43.005 1.00 59.59 459 GLY A CA 1
ATOM 3855 C C . GLY A 1 459 ? 45.973 -26.219 -44.441 1.00 59.59 459 GLY A C 1
ATOM 3856 O O . GLY A 1 459 ? 47.126 -26.421 -44.812 1.00 59.59 459 GLY A O 1
ATOM 3857 N N . ARG A 1 460 ? 45.066 -25.603 -45.214 1.00 53.84 460 ARG A N 1
ATOM 3858 C CA . ARG A 1 460 ? 45.358 -25.065 -46.557 1.00 53.84 460 ARG A CA 1
ATOM 3859 C C . ARG A 1 460 ? 46.412 -23.958 -46.528 1.00 53.84 460 ARG A C 1
ATOM 3861 O O . ARG A 1 460 ? 47.323 -23.974 -47.342 1.00 53.84 460 ARG A O 1
ATOM 3868 N N . LEU A 1 461 ? 46.356 -23.062 -45.541 1.00 50.31 461 LEU A N 1
ATOM 3869 C CA . LEU A 1 461 ? 47.379 -22.032 -45.307 1.00 50.31 461 LEU A CA 1
ATOM 3870 C C . LEU A 1 461 ? 48.764 -22.600 -44.939 1.00 50.31 461 LEU A C 1
ATOM 3872 O O . LEU A 1 461 ? 49.752 -21.876 -45.061 1.00 50.31 461 LEU A O 1
ATOM 3876 N N . ASN A 1 462 ? 48.841 -23.857 -44.491 1.00 51.69 462 ASN A N 1
ATOM 3877 C CA . ASN A 1 462 ? 50.084 -24.517 -44.088 1.00 51.69 462 ASN A CA 1
ATOM 3878 C C . ASN A 1 462 ? 50.663 -25.474 -45.146 1.00 51.69 462 ASN A C 1
ATOM 3880 O O . ASN A 1 462 ? 51.821 -25.855 -45.005 1.00 51.69 462 ASN A O 1
ATOM 3884 N N . THR A 1 463 ? 49.898 -25.875 -46.168 1.00 52.66 463 THR A N 1
ATOM 3885 C CA . THR A 1 463 ? 50.321 -26.903 -47.147 1.00 52.66 463 THR A CA 1
ATOM 3886 C C . THR A 1 463 ? 50.368 -26.425 -48.596 1.00 52.66 463 THR A C 1
ATOM 3888 O O . THR A 1 463 ? 51.078 -27.035 -49.387 1.00 52.66 463 THR A O 1
ATOM 3891 N N . GLU A 1 464 ? 49.728 -25.305 -48.944 1.00 46.03 464 GLU A N 1
ATOM 3892 C CA . GLU A 1 464 ? 49.871 -24.689 -50.268 1.00 46.03 464 GLU A CA 1
ATOM 3893 C C . GLU A 1 464 ? 50.403 -23.254 -50.148 1.00 46.03 464 GLU A C 1
ATOM 3895 O O . GLU A 1 464 ? 49.950 -22.437 -49.342 1.00 46.03 464 GLU A O 1
ATOM 3900 N N . GLU A 1 465 ? 51.419 -22.956 -50.952 1.00 58.41 465 GLU A N 1
ATOM 3901 C CA . GLU A 1 465 ? 52.085 -21.663 -51.061 1.00 58.41 465 GLU A CA 1
ATOM 3902 C C . GLU A 1 465 ? 51.082 -20.513 -51.267 1.00 58.41 465 GLU A C 1
ATOM 3904 O O . GLU A 1 465 ? 50.508 -20.340 -52.339 1.00 58.41 465 GLU A O 1
ATOM 3909 N N . GLY A 1 466 ? 50.877 -19.668 -50.252 1.00 43.16 466 GLY A N 1
ATOM 3910 C CA . GLY A 1 466 ? 49.863 -18.619 -50.380 1.00 43.16 466 GLY A CA 1
ATOM 3911 C C . GLY A 1 466 ? 49.927 -17.500 -49.352 1.00 43.16 466 GLY A C 1
ATOM 3912 O O . GLY A 1 466 ? 49.022 -17.368 -48.544 1.00 43.16 466 GLY A O 1
ATOM 3913 N N . ARG A 1 467 ? 50.985 -16.677 -49.406 1.00 48.91 467 ARG A N 1
ATOM 3914 C CA . ARG A 1 467 ? 51.093 -15.238 -49.027 1.00 48.91 467 ARG A CA 1
ATOM 3915 C C . ARG A 1 467 ? 50.555 -14.693 -47.672 1.00 48.91 467 ARG A C 1
ATOM 3917 O O . ARG A 1 467 ? 51.009 -13.621 -47.284 1.00 48.91 467 ARG A O 1
ATOM 3924 N N . GLY A 1 468 ? 49.714 -15.377 -46.893 1.00 48.25 468 GLY A N 1
ATOM 3925 C CA . GLY A 1 468 ? 49.116 -14.864 -45.645 1.00 48.25 468 GLY A CA 1
ATOM 3926 C C . GLY A 1 468 ? 49.928 -15.122 -44.366 1.00 48.25 468 GLY A C 1
ATOM 3927 O O . GLY A 1 468 ? 49.966 -14.277 -43.470 1.00 48.25 468 GLY A O 1
ATOM 3928 N N . ALA A 1 469 ? 50.660 -16.240 -44.285 1.00 48.53 469 ALA A N 1
ATOM 3929 C CA . ALA A 1 469 ? 51.405 -16.633 -43.078 1.00 48.53 469 ALA A CA 1
ATOM 3930 C C . ALA A 1 469 ? 52.649 -15.764 -42.780 1.00 48.53 469 ALA A C 1
ATOM 3932 O O . ALA A 1 469 ? 53.179 -15.794 -41.665 1.00 48.53 469 ALA A O 1
ATOM 3933 N N . ARG A 1 470 ? 53.124 -14.980 -43.761 1.00 53.66 470 ARG A N 1
ATOM 3934 C CA . ARG A 1 470 ? 54.190 -13.979 -43.567 1.00 53.66 470 ARG A CA 1
ATOM 3935 C C . ARG A 1 470 ? 53.656 -12.655 -43.011 1.00 53.66 470 ARG A C 1
ATOM 3937 O O . ARG A 1 470 ? 54.362 -12.012 -42.244 1.00 53.66 470 ARG A O 1
ATOM 3944 N N . VAL A 1 471 ? 52.413 -12.285 -43.328 1.00 55.47 471 VAL A N 1
ATOM 3945 C CA . VAL A 1 471 ? 51.788 -11.035 -42.855 1.00 55.47 471 VAL A CA 1
ATOM 3946 C C . VAL A 1 471 ? 51.434 -11.132 -41.369 1.00 55.47 471 VAL A C 1
ATOM 3948 O O . VAL A 1 471 ? 51.778 -10.237 -40.601 1.00 55.47 471 VAL A O 1
ATOM 3951 N N . TRP A 1 472 ? 50.875 -12.264 -40.929 1.00 51.47 472 TRP A N 1
ATOM 3952 C CA . TRP A 1 472 ? 50.542 -12.492 -39.515 1.00 51.47 472 TRP A CA 1
ATOM 3953 C C . TRP A 1 472 ? 51.776 -12.588 -38.604 1.00 51.47 472 TRP A C 1
ATOM 3955 O O . TRP A 1 472 ? 51.780 -12.033 -37.508 1.00 51.47 472 TRP A O 1
ATOM 3965 N N . ARG A 1 473 ? 52.868 -13.215 -39.070 1.00 54.97 473 ARG A N 1
ATOM 3966 C CA . ARG A 1 473 ? 54.137 -13.267 -38.316 1.00 54.97 473 ARG A CA 1
ATOM 3967 C C . ARG A 1 473 ? 54.847 -11.913 -38.225 1.00 54.97 473 ARG A C 1
ATOM 3969 O O . ARG A 1 473 ? 55.564 -11.679 -37.257 1.00 54.97 473 ARG A O 1
ATOM 3976 N N . LYS A 1 474 ? 54.629 -11.015 -39.192 1.00 56.16 474 LYS A N 1
ATOM 3977 C CA . LYS A 1 474 ? 55.161 -9.647 -39.157 1.00 56.16 474 LYS A CA 1
ATOM 3978 C C . LYS A 1 474 ? 54.356 -8.748 -38.206 1.00 56.16 474 LYS A C 1
ATOM 3980 O O . LYS A 1 474 ? 54.957 -8.059 -37.394 1.00 56.16 474 LYS A O 1
ATOM 3985 N N . GLN A 1 475 ? 53.022 -8.852 -38.208 1.00 52.88 475 GLN A N 1
ATOM 3986 C CA . GLN A 1 475 ? 52.154 -8.117 -37.273 1.00 52.88 475 GLN A CA 1
ATOM 3987 C C . GLN A 1 475 ? 52.312 -8.552 -35.806 1.00 52.88 475 GLN A C 1
ATOM 3989 O O . GLN A 1 475 ? 52.237 -7.708 -34.918 1.00 52.88 475 GLN A O 1
ATOM 3994 N N . ALA A 1 476 ? 52.568 -9.837 -35.537 1.00 52.75 476 ALA A N 1
ATOM 3995 C CA . ALA A 1 476 ? 52.831 -10.317 -34.177 1.00 52.75 476 ALA A CA 1
ATOM 3996 C C . ALA A 1 476 ? 54.192 -9.835 -33.629 1.00 52.75 476 ALA A C 1
ATOM 3998 O O . ALA A 1 476 ? 54.282 -9.481 -32.457 1.00 52.75 476 ALA A O 1
ATOM 3999 N N . ARG A 1 477 ? 55.234 -9.740 -34.473 1.00 53.41 477 ARG A N 1
ATOM 4000 C CA . ARG A 1 477 ? 56.532 -9.151 -34.079 1.00 53.41 477 ARG A CA 1
ATOM 4001 C C . ARG A 1 477 ? 56.464 -7.635 -33.882 1.00 53.41 477 ARG A C 1
ATOM 4003 O O . ARG A 1 477 ? 57.109 -7.123 -32.980 1.00 53.41 477 ARG A O 1
ATOM 4010 N N . GLU A 1 478 ? 55.668 -6.927 -34.683 1.00 53.81 478 GLU A N 1
ATOM 4011 C CA . GLU A 1 478 ? 55.482 -5.472 -34.548 1.00 53.81 478 GLU A CA 1
ATOM 4012 C C . GLU A 1 478 ? 54.599 -5.075 -33.346 1.00 53.81 478 GLU A C 1
ATOM 4014 O O . GLU A 1 478 ? 54.687 -3.935 -32.895 1.00 53.81 478 GLU A O 1
ATOM 4019 N N . ARG A 1 479 ? 53.776 -5.989 -32.801 1.00 51.50 479 ARG A N 1
ATOM 4020 C CA . ARG A 1 479 ? 53.061 -5.781 -31.525 1.00 51.50 479 ARG A CA 1
ATOM 4021 C C . ARG A 1 479 ? 53.894 -6.168 -30.299 1.00 51.50 479 ARG A C 1
ATOM 4023 O O . ARG A 1 479 ? 53.913 -5.403 -29.347 1.00 51.50 479 ARG A O 1
ATOM 4030 N N . GLY A 1 480 ? 54.639 -7.276 -30.350 1.00 48.22 480 GLY A N 1
ATOM 4031 C CA . GLY A 1 480 ? 55.505 -7.693 -29.236 1.00 48.22 480 GLY A CA 1
ATOM 4032 C C . GLY A 1 480 ? 56.674 -6.738 -28.955 1.00 48.22 480 GLY A C 1
ATOM 4033 O O . GLY A 1 480 ? 57.084 -6.608 -27.814 1.00 48.22 480 GLY A O 1
ATOM 4034 N N . GLY A 1 481 ? 57.168 -6.010 -29.964 1.00 48.09 481 GLY A N 1
ATOM 4035 C CA . GLY A 1 481 ? 58.214 -4.994 -29.780 1.00 48.09 481 GLY A CA 1
ATOM 4036 C C . GLY A 1 481 ? 57.726 -3.625 -29.286 1.00 48.09 481 GLY A C 1
ATOM 4037 O O . GLY A 1 481 ? 58.542 -2.723 -29.166 1.00 48.09 481 GLY A O 1
ATOM 4038 N N . LYS A 1 482 ? 56.418 -3.438 -29.052 1.00 47.50 482 LYS A N 1
ATOM 4039 C CA . LYS A 1 482 ? 55.856 -2.190 -28.498 1.00 47.50 482 LYS A CA 1
ATOM 4040 C C . LYS A 1 482 ? 55.393 -2.309 -27.047 1.00 47.50 482 LYS A C 1
ATOM 4042 O O . LYS A 1 482 ? 55.292 -1.289 -26.384 1.00 47.50 482 LYS A O 1
ATOM 4047 N N . GLU A 1 483 ? 55.153 -3.519 -26.547 1.00 43.28 483 GLU A N 1
ATOM 4048 C CA . GLU A 1 483 ? 54.767 -3.735 -25.143 1.00 43.28 483 GLU A CA 1
ATOM 4049 C C . GLU A 1 483 ? 55.973 -3.751 -24.179 1.00 43.28 483 GLU A C 1
ATOM 4051 O O . GLU A 1 483 ? 55.782 -3.619 -22.973 1.00 43.28 483 GLU A O 1
ATOM 4056 N N . GLU A 1 484 ? 57.215 -3.832 -24.682 1.00 46.19 484 GLU A N 1
ATOM 4057 C CA . GLU A 1 484 ? 58.435 -3.752 -23.852 1.00 46.19 484 GLU A CA 1
ATOM 4058 C C . GLU A 1 484 ? 58.966 -2.316 -23.634 1.00 46.19 484 GLU A C 1
ATOM 4060 O O . GLU A 1 484 ? 59.815 -2.121 -22.770 1.00 46.19 484 GLU A O 1
ATOM 4065 N N . GLU A 1 485 ? 58.445 -1.295 -24.331 1.00 47.03 485 GLU A N 1
ATOM 4066 C CA . GLU A 1 485 ? 58.799 0.123 -24.085 1.00 47.03 485 GLU A CA 1
ATOM 4067 C C . GLU A 1 485 ? 57.790 0.877 -23.188 1.00 47.03 485 GLU A C 1
ATOM 4069 O O . GLU A 1 485 ? 58.108 1.961 -22.708 1.00 47.03 485 GLU A O 1
ATOM 4074 N N . GLU A 1 486 ? 56.603 0.322 -22.897 1.00 47.75 486 GLU A N 1
ATOM 4075 C CA . GLU A 1 486 ? 55.557 0.998 -22.092 1.00 47.75 486 GLU A CA 1
ATOM 4076 C C . GLU A 1 486 ? 55.473 0.554 -20.614 1.00 47.75 486 GLU A C 1
ATOM 4078 O O . GLU A 1 486 ? 54.696 1.128 -19.859 1.00 47.75 486 GLU A O 1
ATOM 4083 N N . ASN A 1 487 ? 56.303 -0.394 -20.157 1.00 45.75 487 ASN A N 1
ATOM 4084 C CA . ASN A 1 487 ? 56.369 -0.824 -18.743 1.00 45.75 487 ASN A CA 1
ATOM 4085 C C . ASN A 1 487 ? 57.688 -0.440 -18.038 1.00 45.75 487 ASN A C 1
ATOM 4087 O O . ASN A 1 487 ? 58.103 -1.090 -17.080 1.00 45.75 487 ASN A O 1
ATOM 4091 N N . GLY A 1 488 ? 58.358 0.607 -18.525 1.00 49.41 488 GLY A N 1
ATOM 4092 C CA . GLY A 1 488 ? 59.631 1.102 -18.001 1.00 49.41 488 GLY A CA 1
ATOM 4093 C C . GLY A 1 488 ? 59.610 2.568 -17.566 1.00 49.41 488 GLY A C 1
ATOM 4094 O O . GLY A 1 488 ? 60.530 3.285 -17.945 1.00 49.41 488 GLY A O 1
ATOM 4095 N N . VAL A 1 489 ? 58.593 3.001 -16.806 1.00 38.88 489 VAL A N 1
ATOM 4096 C CA . VAL A 1 489 ? 58.623 4.151 -15.869 1.00 38.88 489 VAL A CA 1
ATOM 4097 C C . VAL A 1 489 ? 57.705 3.857 -14.690 1.00 38.88 489 VAL A C 1
ATOM 4099 O O . VAL A 1 489 ? 56.543 3.474 -14.948 1.00 38.88 489 VAL A O 1
#

Sequence (489 aa):
MSCFDRGKPNPQASNPECNDKLVKVFTWEEWVQLNNRIHASEISAAKLRMDTEARENVRNRSFEIHKDWTNTILGARKKKLHEREERLKKEEEERVAVDLEWAKEQAKDRLKKLCIARTAQLYDTSRLKKFHAALRLGDALKENDLQLQLKELKREAESKKREMEYRAMIDAITAAEKKEEKEMREKKAAERLVHEFQRSQIEERHQQEEKEKLALKEEGEMIRSLSREAERTKSRMREEKRQEQKMTTRDLLEEIENRKKMRLVESIRDKEEDEKNLIYAVAKRQMCLMQMEKEEAAAAEWASRQQELAQNLSKLILQRQATREISMEGALRQEEEKWQKRIEGEARKREEAKESMKKQREDAMRVKEERMSREVEDGRAELQHNINLDEAAHREDAERSAKRLQDGKELAQIYLEEMRRHEEARRKEREADKWLERFNAHSKKQEDLFQQYAKRNKGRLNTEEGRGARVWRKQARERGGKEEEENGV

Foldseek 3Di:
DDDDDDDDDDDDDDDDDDDDDDDDDDDDVVVVVVVCVVCVVVVVVVVVVVVVVVVVVVVVVVCVVCVCPCPDPVNVVVVVVVVVVVVVVVVVVVVVVVVVVVVVVVVVVVVVVVVVVVVVVVCVDPVNVVVVVVVVVVVVVVVVVVVVVVVVVVVVVVVVVVVVVVVVVVVVVVVVVVVVVVVVVVVVVVVVVVVVVVVVVVVVVVVVVVVVVVVVVVVVVVVVVVVVVVVVVVVVVVVVVVVVVVVVVVVVVVVVVVVVVVVVVVVVVVVVVVVVVVVVVVVVVVVVVVVVVVVVVVVVVVVVCVVVCVVPPVPPPPPDDDDDDDDDDPDDPPPVVVVVVVVVVVVVVVVVVVVVVVVVVVVVVVVVVVVVVVVVVVVVVVVVVVVVVVVVVVVVVVVVVVVVVVVVVVVVVVVVVVVVVVVVVVVVVVVVVVVVVVVVVVVVVVVVVVVVVVVVVVVCVVPDDDDDVVVVVVVVVVVVVVVVVPPPD

InterPro domains:
  IPR039986 Cilia- and flagella- associated protein 210 [PTHR28663] (11-458)
  IPR043597 Trichohyalin-plectin-homology domain [PF13868] (125-447)

Organism: Echinococcus granulosus (NCBI:txid6210)

Radius of gyration: 105.6 Å; chains: 1; bounding box: 179×90×323 Å

Secondary structure (DSSP, 8-state):
---------------------------HHHHHHHHHHHTHHHHHHHHHHHHHHHHHHHHHHHHHHHHT-TTSHHHHHHHHHHHHHHHHHHHHHHHHHHHHHHHHHHHHHHHHHHHHHHHHHHHHSHHHHHHHHHHHHHHHHHHHHHHHHHHHHHHHHHHHHHHHHHHHHHHHHHHHHHHHHHHHHHHHHHHHHHHHHHHHHHHHHHHHHHHHHHHHHHHHHHHHHHHHHHHHHHHHHHHHHHHHHHHHHHHHHHHHHHHHHHHHHHHHHHHHHHHHHHHHHHHHHHHHHHHHHHHHHHHHHHHHHHHHHTTTGGGSSSS-----------SGGGTHHHHHHHHHHHHHHHHHHHHHHHHHHHHHHHHHHHHHHHHHHHHHHHHHHHHHHHHHHHHHHHHHHHHHHHHHHHHHHHHHHHHHHHHHHHHHHHHHHHHHHHHHHHHHHHHHHHHHHHHHHHHHHHHS--SSHHHHHHHHHHHHTTSSSSS--

pLDDT: mean 80.38, std 17.72, range [30.48, 97.81]